Protein AF-A0A2J7QII2-F1 (afdb_monomer)

Radius of gyration: 23.11 Å; Cα contacts (8 Å, |Δi|>4): 710; chains: 1; bounding box: 64×44×60 Å

InterPro domains:
  IPR001841 Zinc finger, RING-type [PS50089] (365-416)
  IPR001841 Zinc finger, RING-type [SM00184] (365-415)
  IPR013083 Zinc finger, RING/FYVE/PHD-type [G3DSA:3.30.40.10] (350-422)

Structure (mmCIF, N/CA/C/O backbone):
data_AF-A0A2J7QII2-F1
#
_entry.id   AF-A0A2J7QII2-F1
#
loop_
_atom_site.group_PDB
_atom_site.id
_atom_site.type_symbol
_atom_site.label_atom_id
_atom_site.label_alt_id
_atom_site.label_comp_id
_atom_site.label_asym_id
_atom_site.label_entity_id
_atom_site.label_seq_id
_atom_site.pdbx_PDB_ins_code
_atom_site.Cartn_x
_atom_site.Cartn_y
_atom_site.Cartn_z
_atom_site.occupancy
_atom_site.B_iso_or_equiv
_atom_site.auth_seq_id
_atom_site.auth_comp_id
_atom_site.auth_asym_id
_atom_site.auth_atom_id
_atom_site.pdbx_PDB_model_num
ATOM 1 N N . MET A 1 1 ? 13.540 -12.973 -26.003 1.00 61.06 1 MET A N 1
ATOM 2 C CA . MET A 1 1 ? 14.043 -11.587 -25.890 1.00 61.06 1 MET A CA 1
ATOM 3 C C . MET A 1 1 ? 14.462 -11.212 -24.470 1.00 61.06 1 MET A C 1
ATOM 5 O O . MET A 1 1 ? 15.649 -11.273 -24.218 1.00 61.06 1 MET A O 1
ATOM 9 N N . LEU A 1 2 ? 13.576 -10.860 -23.520 1.00 74.69 2 LEU A N 1
ATOM 10 C CA . LEU A 1 2 ? 14.007 -10.445 -22.158 1.00 74.69 2 LEU A CA 1
ATOM 11 C C . LEU A 1 2 ? 14.915 -11.460 -21.424 1.00 74.69 2 LEU A C 1
ATOM 13 O O . LEU A 1 2 ? 15.924 -11.034 -20.871 1.00 74.69 2 LEU A O 1
ATOM 17 N N . PRO A 1 3 ? 14.635 -12.780 -21.460 1.00 78.25 3 PRO A N 1
ATOM 18 C CA . PRO A 1 3 ? 15.531 -13.783 -20.870 1.00 78.25 3 PRO A CA 1
ATOM 19 C C . PRO A 1 3 ? 16.914 -13.873 -21.539 1.00 78.25 3 PRO A C 1
ATOM 21 O O . PRO A 1 3 ? 17.846 -14.398 -20.947 1.00 78.25 3 PRO A O 1
ATOM 24 N N . GLU A 1 4 ? 17.051 -13.373 -22.768 1.00 85.00 4 GLU A N 1
ATOM 25 C CA . GLU A 1 4 ? 18.267 -13.472 -23.590 1.00 85.00 4 GLU A CA 1
ATOM 26 C C . GLU A 1 4 ? 19.097 -12.177 -23.561 1.00 85.00 4 GLU A C 1
ATOM 28 O O . GLU A 1 4 ? 20.196 -12.132 -24.106 1.00 85.00 4 GLU A O 1
ATOM 33 N N . ILE A 1 5 ? 18.578 -11.112 -22.939 1.00 91.12 5 ILE A N 1
ATOM 34 C CA . ILE A 1 5 ? 19.211 -9.794 -22.864 1.00 91.12 5 ILE A CA 1
ATOM 35 C C . ILE A 1 5 ? 19.581 -9.516 -21.405 1.00 91.12 5 ILE A C 1
ATOM 37 O O . ILE A 1 5 ? 18.759 -9.676 -20.501 1.00 91.12 5 ILE A O 1
ATOM 41 N N . SER A 1 6 ? 20.817 -9.074 -21.160 1.00 91.69 6 SER A N 1
ATOM 42 C CA . SER A 1 6 ? 21.243 -8.683 -19.814 1.00 91.69 6 SER A CA 1
ATOM 43 C C . SER A 1 6 ? 20.601 -7.353 -19.387 1.00 91.69 6 SER A C 1
ATOM 45 O O . SER A 1 6 ? 20.325 -6.502 -20.242 1.00 91.69 6 SER A O 1
ATOM 47 N N . PRO A 1 7 ? 20.420 -7.105 -18.076 1.00 92.44 7 PRO A N 1
ATOM 48 C CA . PRO A 1 7 ? 19.895 -5.827 -17.596 1.00 92.44 7 PRO A CA 1
ATOM 49 C C . PRO A 1 7 ? 20.688 -4.612 -18.091 1.00 92.44 7 PRO A C 1
ATOM 51 O O . PRO A 1 7 ? 20.098 -3.588 -18.413 1.00 92.44 7 PRO A O 1
ATOM 54 N N . ALA A 1 8 ? 22.015 -4.730 -18.217 1.00 91.69 8 ALA A N 1
ATOM 55 C CA . ALA A 1 8 ? 22.867 -3.654 -18.724 1.00 91.69 8 ALA A CA 1
ATOM 56 C C . ALA A 1 8 ? 22.575 -3.321 -20.196 1.00 91.69 8 ALA A C 1
ATOM 58 O O . ALA A 1 8 ? 22.440 -2.154 -20.553 1.00 91.69 8 ALA A O 1
ATOM 59 N N . VAL A 1 9 ? 22.415 -4.339 -21.051 1.00 93.38 9 VAL A N 1
ATOM 60 C CA . VAL A 1 9 ? 22.075 -4.130 -22.468 1.00 93.38 9 VAL A CA 1
ATOM 61 C C . VAL A 1 9 ? 20.683 -3.519 -22.600 1.00 93.38 9 VAL A C 1
ATOM 63 O O . VAL A 1 9 ? 20.498 -2.579 -23.368 1.00 93.38 9 VAL A O 1
ATOM 66 N N . PHE A 1 10 ? 19.713 -4.005 -21.822 1.00 92.44 10 PHE A N 1
ATOM 67 C CA . PHE A 1 10 ? 18.373 -3.424 -21.806 1.00 92.44 10 PHE A CA 1
ATOM 68 C C . PHE A 1 10 ? 18.382 -1.970 -21.308 1.00 92.44 10 PHE A C 1
ATOM 70 O O . PHE A 1 10 ? 17.746 -1.116 -21.920 1.00 92.44 10 PHE A O 1
ATOM 77 N N . GLY A 1 11 ? 19.151 -1.671 -20.256 1.00 91.44 11 GLY A N 1
ATOM 78 C CA . GLY A 1 11 ? 19.354 -0.313 -19.747 1.00 91.44 11 GLY A CA 1
ATOM 79 C C . GLY A 1 11 ? 19.905 0.633 -20.814 1.00 91.44 11 GLY A C 1
ATOM 80 O O . GLY A 1 11 ? 19.341 1.704 -21.017 1.00 91.44 11 GLY A O 1
ATOM 81 N N . ASN A 1 12 ? 20.915 0.203 -21.576 1.00 90.75 12 ASN A N 1
ATOM 82 C CA . ASN A 1 12 ? 21.471 0.989 -22.683 1.00 90.75 12 ASN A CA 1
ATOM 83 C C . ASN A 1 12 ? 20.426 1.285 -23.773 1.00 90.75 12 ASN A C 1
ATOM 85 O O . ASN A 1 12 ? 20.338 2.414 -24.250 1.00 90.75 12 ASN A O 1
ATOM 8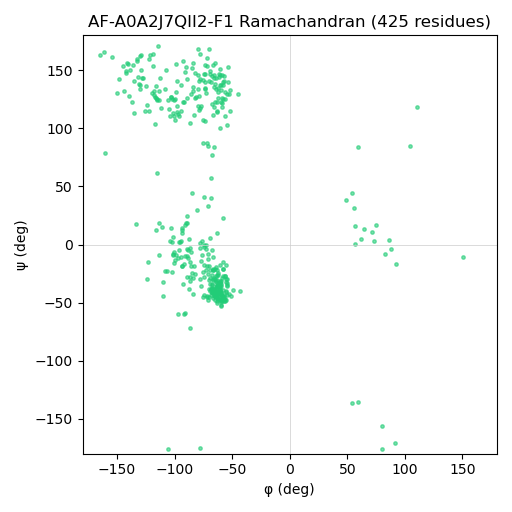9 N N . VAL A 1 13 ? 19.604 0.294 -24.142 1.00 89.44 13 VAL A N 1
ATOM 90 C CA . VAL A 1 13 ? 18.513 0.469 -25.122 1.00 89.44 13 VAL A CA 1
ATOM 91 C C . VAL A 1 13 ? 17.461 1.462 -24.621 1.00 89.44 13 VAL A C 1
ATOM 93 O O . VAL A 1 13 ? 16.915 2.226 -25.412 1.00 89.44 13 VAL A O 1
ATOM 96 N N . MET A 1 14 ? 17.196 1.468 -23.314 1.00 87.81 14 MET A N 1
ATOM 97 C CA . MET A 1 14 ? 16.231 2.365 -22.672 1.00 87.81 14 MET A CA 1
ATOM 98 C C . MET A 1 14 ? 16.833 3.713 -22.246 1.00 87.81 14 MET A C 1
ATOM 100 O O . MET A 1 14 ? 16.134 4.507 -21.621 1.00 87.81 14 MET A O 1
ATOM 104 N N . SER A 1 15 ? 18.105 3.976 -22.574 1.00 87.69 15 SER A N 1
ATOM 105 C CA . SER A 1 15 ? 18.839 5.183 -22.162 1.00 87.69 15 SER A CA 1
ATOM 106 C C . SER A 1 15 ? 18.823 5.404 -20.642 1.00 87.69 15 SER A C 1
ATOM 108 O O . SER A 1 15 ? 18.577 6.505 -20.158 1.00 87.69 15 SER A O 1
ATOM 110 N N . VAL A 1 16 ? 19.047 4.327 -19.885 1.00 88.81 16 VAL A N 1
ATOM 111 C CA . VAL A 1 16 ? 19.147 4.347 -18.422 1.00 88.81 16 VAL A CA 1
ATOM 112 C C . VAL A 1 16 ? 20.615 4.416 -18.024 1.00 88.81 16 VAL A C 1
ATOM 114 O O . VAL A 1 16 ? 21.346 3.439 -18.168 1.00 88.81 16 VAL A O 1
ATOM 117 N N . ASP A 1 17 ? 21.024 5.555 -17.470 1.00 80.62 17 ASP A N 1
ATOM 118 C CA . ASP A 1 17 ? 22.434 5.846 -17.167 1.00 80.62 17 ASP A CA 1
ATOM 119 C C . ASP A 1 17 ? 23.023 4.971 -16.054 1.00 80.62 17 ASP A C 1
ATOM 121 O O . ASP A 1 17 ? 24.233 4.763 -15.975 1.00 80.62 17 ASP A O 1
ATOM 125 N N . ARG A 1 18 ? 22.173 4.471 -15.150 1.00 86.56 18 ARG A N 1
ATOM 126 C CA . ARG A 1 18 ? 22.609 3.685 -13.994 1.00 86.56 18 ARG A CA 1
ATOM 127 C C . ARG A 1 18 ? 21.549 2.678 -13.572 1.00 86.56 18 ARG A C 1
ATOM 129 O O . ARG A 1 18 ? 20.399 3.043 -13.331 1.00 86.56 18 ARG A O 1
ATOM 136 N N . LEU A 1 19 ? 21.988 1.431 -13.409 1.00 89.19 19 LEU A N 1
ATOM 137 C CA . LEU A 1 19 ? 21.198 0.356 -12.817 1.00 89.19 19 LEU A CA 1
ATOM 138 C C . LEU A 1 19 ? 20.987 0.590 -11.310 1.00 89.19 19 LEU A C 1
ATOM 140 O O . LEU A 1 19 ? 21.858 1.176 -10.652 1.00 89.19 19 LEU A O 1
ATOM 144 N N . PRO A 1 20 ? 19.855 0.127 -10.756 1.00 87.75 20 PRO A N 1
ATOM 145 C CA . PRO A 1 20 ? 19.596 0.216 -9.327 1.00 87.75 20 PRO A CA 1
ATOM 146 C C . PRO A 1 20 ? 20.656 -0.562 -8.529 1.00 87.75 20 PRO A C 1
ATOM 148 O O . PRO A 1 20 ? 21.223 -1.538 -9.036 1.00 87.75 20 PRO A O 1
ATOM 151 N N . PRO A 1 21 ? 20.943 -0.146 -7.286 1.00 79.62 21 PRO A N 1
ATOM 152 C CA . PRO A 1 21 ? 21.901 -0.843 -6.440 1.00 79.62 21 PRO A CA 1
ATOM 153 C C . PRO A 1 21 ? 21.409 -2.260 -6.110 1.00 79.62 21 PRO A C 1
ATOM 155 O O . PRO A 1 21 ? 20.216 -2.488 -5.913 1.00 79.62 21 PRO A O 1
ATOM 158 N N . ALA A 1 22 ? 22.343 -3.212 -6.043 1.00 73.00 22 ALA A N 1
ATOM 159 C CA . ALA A 1 22 ? 22.040 -4.589 -5.649 1.00 73.00 22 ALA A CA 1
ATOM 160 C C . ALA A 1 22 ? 21.673 -4.689 -4.157 1.00 73.00 22 ALA A C 1
ATOM 162 O O . ALA A 1 22 ? 20.818 -5.491 -3.782 1.00 73.00 22 ALA A O 1
ATOM 163 N N . ASP A 1 23 ? 22.290 -3.846 -3.324 1.00 76.12 23 ASP A N 1
ATOM 164 C CA . ASP A 1 23 ? 21.921 -3.657 -1.926 1.00 76.12 23 ASP A CA 1
ATOM 165 C C . ASP A 1 23 ? 21.006 -2.437 -1.791 1.00 76.12 23 ASP A C 1
ATOM 167 O O . ASP A 1 23 ? 21.402 -1.296 -2.026 1.00 76.12 23 ASP A O 1
ATOM 171 N N . PHE A 1 24 ? 19.755 -2.710 -1.445 1.00 76.19 24 PHE A N 1
ATOM 172 C CA . PHE A 1 24 ? 18.698 -1.724 -1.242 1.00 76.19 24 PHE A CA 1
ATOM 173 C C . PHE A 1 24 ? 18.245 -1.671 0.222 1.00 76.19 24 PHE A C 1
ATOM 175 O O . PHE A 1 24 ? 17.148 -1.194 0.518 1.00 76.19 24 PHE A O 1
ATOM 182 N N . SER A 1 25 ? 19.069 -2.182 1.144 1.00 72.25 25 SER A N 1
ATOM 183 C CA . SER A 1 25 ? 18.828 -1.995 2.569 1.00 72.25 25 SER A CA 1
ATOM 184 C C . SER A 1 25 ? 18.834 -0.507 2.919 1.00 72.25 25 SER A C 1
ATOM 186 O O . SER A 1 25 ? 19.578 0.297 2.346 1.00 72.25 25 SER A O 1
ATOM 188 N N . ILE A 1 26 ? 18.003 -0.129 3.890 1.00 63.84 26 ILE A N 1
ATOM 189 C CA . ILE A 1 26 ? 17.903 1.269 4.323 1.00 63.84 26 ILE A CA 1
ATOM 190 C C . ILE A 1 26 ? 19.245 1.809 4.844 1.00 63.84 26 ILE A C 1
ATOM 192 O O . ILE A 1 26 ? 19.561 2.978 4.644 1.00 63.84 26 ILE A O 1
ATOM 196 N N . VAL A 1 27 ? 20.066 0.936 5.441 1.00 57.62 27 VAL A N 1
ATOM 197 C CA . VAL A 1 27 ? 21.418 1.245 5.929 1.00 57.62 27 VAL A CA 1
ATOM 198 C C . VAL A 1 27 ? 22.350 1.598 4.769 1.00 57.62 27 VAL A C 1
ATOM 200 O O . VAL A 1 27 ? 23.056 2.599 4.833 1.00 57.62 27 VAL A O 1
ATOM 203 N N . SER A 1 28 ? 22.311 0.831 3.679 1.00 58.12 28 SER A N 1
ATOM 204 C CA . SER A 1 28 ? 23.102 1.099 2.472 1.00 58.12 28 SER A CA 1
ATOM 205 C C . SER A 1 28 ? 22.700 2.415 1.804 1.00 58.12 28 SER A C 1
ATOM 207 O O . SER A 1 28 ? 23.551 3.231 1.444 1.00 58.12 28 SER A O 1
ATOM 209 N N . ALA A 1 29 ? 21.390 2.675 1.720 1.00 61.16 29 ALA A N 1
ATOM 210 C CA . ALA A 1 29 ? 20.861 3.931 1.196 1.00 61.16 29 ALA A CA 1
ATOM 211 C C . ALA A 1 29 ? 21.272 5.145 2.056 1.00 61.16 29 ALA A C 1
ATOM 213 O O . ALA A 1 29 ? 21.651 6.178 1.503 1.00 61.16 29 ALA A O 1
ATOM 214 N N . ALA A 1 30 ? 21.243 5.011 3.387 1.00 56.84 30 ALA A N 1
ATOM 215 C CA . ALA A 1 30 ? 21.640 6.063 4.324 1.00 56.84 30 ALA A CA 1
ATOM 216 C C . ALA A 1 30 ? 23.158 6.318 4.313 1.00 56.84 30 ALA A C 1
ATOM 218 O O . ALA A 1 30 ? 23.591 7.464 4.217 1.00 56.84 30 ALA A O 1
ATOM 219 N N . ASN A 1 31 ? 23.977 5.261 4.329 1.00 51.97 31 ASN A N 1
ATOM 220 C CA . ASN A 1 31 ? 25.439 5.366 4.284 1.00 51.97 31 ASN A CA 1
ATOM 221 C C . ASN A 1 31 ? 25.926 6.029 2.992 1.00 51.97 31 ASN A C 1
ATOM 223 O O . ASN A 1 31 ? 26.844 6.848 3.017 1.00 51.97 31 ASN A O 1
ATOM 227 N N . LYS A 1 32 ? 25.280 5.733 1.861 1.00 57.59 32 LYS A N 1
ATOM 228 C CA . LYS A 1 32 ? 25.598 6.373 0.583 1.00 57.59 32 LYS A CA 1
ATOM 229 C C . LYS A 1 32 ? 25.337 7.884 0.598 1.00 57.59 32 LYS A C 1
ATOM 231 O O . LYS A 1 32 ? 26.131 8.627 0.033 1.00 57.59 32 LYS A O 1
ATOM 236 N N . ALA A 1 33 ? 24.288 8.335 1.288 1.00 56.16 33 ALA A N 1
ATOM 237 C CA . ALA A 1 33 ? 23.998 9.760 1.457 1.00 56.16 33 ALA A CA 1
ATOM 238 C C . ALA A 1 33 ? 25.017 10.494 2.355 1.00 56.16 33 ALA A C 1
ATOM 240 O O . ALA A 1 33 ? 25.138 11.714 2.264 1.00 56.16 33 ALA A O 1
ATOM 241 N N . LEU A 1 34 ? 25.748 9.770 3.215 1.00 50.38 34 LEU A N 1
ATOM 242 C CA . LEU A 1 34 ? 26.795 10.328 4.081 1.00 50.38 34 LEU A CA 1
ATOM 243 C C . LEU A 1 34 ? 28.171 10.398 3.399 1.00 50.38 34 LEU A C 1
ATOM 245 O O . LEU A 1 34 ? 28.966 11.277 3.726 1.00 50.38 34 LEU A O 1
ATOM 249 N N . LEU A 1 35 ? 28.467 9.462 2.492 1.00 51.16 35 LEU A N 1
ATOM 250 C CA . LEU A 1 35 ? 29.791 9.302 1.873 1.00 51.16 35 LEU A CA 1
ATOM 251 C C . LEU A 1 35 ? 29.974 10.119 0.589 1.00 51.16 35 LEU A C 1
ATOM 253 O O . LEU A 1 35 ? 31.093 10.512 0.266 1.00 51.16 35 LEU A O 1
ATOM 257 N N . GLU A 1 36 ? 28.891 10.394 -0.135 1.00 54.41 36 GLU A N 1
ATOM 258 C CA . GLU A 1 36 ? 28.905 11.196 -1.355 1.00 54.41 36 GLU A CA 1
ATOM 259 C C . GLU A 1 36 ? 27.800 12.257 -1.258 1.00 54.41 36 GLU A C 1
ATOM 261 O O . GLU A 1 36 ? 26.695 11.925 -0.823 1.00 54.41 36 GLU A O 1
ATOM 266 N N . PRO A 1 37 ? 28.032 13.522 -1.665 1.00 49.50 37 PRO A N 1
ATOM 267 C CA . PRO A 1 37 ? 26.930 14.450 -1.874 1.00 49.50 37 PRO A CA 1
ATOM 268 C C . PRO A 1 37 ? 26.033 13.852 -2.962 1.00 49.50 37 PRO A C 1
ATOM 270 O O . PRO A 1 37 ? 26.380 13.888 -4.144 1.00 49.50 37 PRO A O 1
ATOM 273 N N . GLU A 1 38 ? 24.918 13.232 -2.557 1.00 54.50 38 GLU A N 1
ATOM 274 C CA . GLU A 1 38 ? 23.954 12.671 -3.500 1.00 54.50 38 GLU A CA 1
ATOM 275 C C . GLU A 1 38 ? 23.581 13.785 -4.492 1.00 54.50 38 GLU A C 1
ATOM 277 O O . GLU A 1 38 ? 23.250 14.899 -4.064 1.00 54.50 38 GLU A O 1
ATOM 282 N N . PRO A 1 39 ? 23.648 13.531 -5.812 1.00 60.19 39 PRO A N 1
ATOM 283 C CA . PRO A 1 39 ? 23.117 14.480 -6.776 1.00 60.19 39 PRO A CA 1
ATOM 284 C C . PRO A 1 39 ? 21.668 14.788 -6.395 1.00 60.19 39 PRO A C 1
ATOM 286 O O . PRO A 1 39 ? 20.940 13.887 -5.965 1.00 60.19 39 PRO A O 1
ATOM 289 N N . GLN A 1 40 ? 21.267 16.058 -6.523 1.00 71.25 40 GLN A N 1
ATOM 290 C CA . GLN A 1 40 ? 19.906 16.500 -6.223 1.00 71.25 40 GLN A CA 1
ATOM 291 C C . GLN A 1 40 ? 18.904 15.508 -6.823 1.00 71.25 40 GLN A C 1
ATOM 293 O O . GLN A 1 40 ? 19.035 15.125 -7.988 1.00 71.25 40 GLN A O 1
ATOM 298 N N . PHE A 1 41 ? 17.954 15.046 -6.006 1.00 83.25 41 PHE A N 1
ATOM 299 C CA . PHE A 1 41 ? 16.993 14.031 -6.419 1.00 83.25 41 PHE A CA 1
ATOM 300 C C . PHE A 1 41 ? 16.246 14.494 -7.674 1.00 83.25 41 PHE A C 1
ATOM 302 O O . PHE A 1 41 ? 15.445 15.426 -7.631 1.00 83.25 41 PHE A O 1
ATOM 309 N N . ASP A 1 42 ? 16.518 13.833 -8.798 1.00 84.69 42 ASP A N 1
ATOM 310 C CA . ASP A 1 42 ? 15.853 14.121 -10.061 1.00 84.69 42 ASP A CA 1
ATOM 311 C C . ASP A 1 42 ? 14.551 13.322 -10.159 1.00 84.69 42 ASP A C 1
ATOM 313 O O . ASP A 1 42 ? 14.533 12.120 -10.447 1.00 84.69 42 ASP A O 1
ATOM 317 N N . ILE A 1 43 ? 13.440 14.031 -9.963 1.00 84.25 43 ILE A N 1
ATOM 318 C CA . ILE A 1 43 ? 12.084 13.492 -10.056 1.00 84.25 43 ILE A CA 1
ATOM 319 C C . ILE A 1 43 ? 11.744 12.933 -11.451 1.00 84.25 43 ILE A C 1
ATOM 321 O O . ILE A 1 43 ? 10.809 12.138 -11.577 1.00 84.25 43 ILE A O 1
ATOM 325 N N . HIS A 1 44 ? 12.500 13.298 -12.494 1.00 83.50 44 HIS A N 1
ATOM 326 C CA . HIS A 1 44 ? 12.285 12.888 -13.882 1.00 83.50 44 HIS A CA 1
ATOM 327 C C . HIS A 1 44 ? 13.222 11.766 -14.363 1.00 83.50 44 HIS A C 1
ATOM 329 O O . HIS A 1 44 ? 12.951 11.168 -15.411 1.00 83.50 44 HIS A O 1
ATOM 335 N N . ARG A 1 45 ? 14.241 11.382 -13.581 1.00 86.62 45 ARG A N 1
ATOM 336 C CA . ARG A 1 45 ? 15.220 10.338 -13.937 1.00 86.62 45 ARG A CA 1
ATOM 337 C C . ARG A 1 45 ? 14.581 8.983 -14.239 1.00 86.62 45 ARG A C 1
ATOM 339 O O . ARG A 1 45 ? 13.862 8.450 -13.407 1.00 86.62 45 ARG A O 1
ATOM 346 N N . VAL A 1 46 ? 14.849 8.396 -15.399 1.00 90.44 46 VAL A N 1
ATOM 347 C CA . VAL A 1 46 ? 14.231 7.122 -15.802 1.00 90.44 46 VAL A CA 1
ATOM 348 C C . VAL A 1 46 ? 14.901 5.929 -15.117 1.00 90.44 46 VAL A C 1
ATOM 350 O O . VAL A 1 46 ? 16.118 5.763 -15.202 1.00 90.44 46 VAL A O 1
ATOM 353 N N . GLY A 1 47 ? 14.101 5.072 -14.485 1.00 92.25 47 GLY A N 1
ATOM 354 C CA . GLY A 1 47 ? 14.513 3.760 -13.992 1.00 92.25 47 GLY A CA 1
ATOM 355 C C . GLY A 1 47 ? 14.321 2.646 -15.026 1.00 92.25 47 GLY A C 1
ATOM 356 O O . GLY A 1 47 ? 13.430 2.693 -15.876 1.00 92.25 47 GLY A O 1
ATOM 357 N N . ILE A 1 48 ? 15.131 1.586 -14.924 1.00 94.06 48 ILE A N 1
ATOM 358 C CA . ILE A 1 48 ? 15.117 0.452 -15.868 1.00 94.06 48 ILE A CA 1
ATOM 359 C C . ILE A 1 48 ? 13.766 -0.272 -15.957 1.00 94.06 48 ILE A C 1
ATOM 361 O O . ILE A 1 48 ? 13.429 -0.803 -17.014 1.00 94.06 48 ILE A O 1
ATOM 365 N N . LEU A 1 49 ? 12.971 -0.273 -14.883 1.00 94.81 49 LEU A N 1
ATOM 366 C CA . LEU A 1 49 ? 11.653 -0.917 -14.861 1.00 94.81 49 LEU A CA 1
ATOM 367 C C . LEU A 1 49 ? 10.475 0.060 -14.947 1.00 94.81 49 LEU A C 1
ATOM 369 O O . LEU A 1 49 ? 9.328 -0.387 -14.945 1.00 94.81 49 LEU A O 1
ATOM 373 N N . ASP A 1 50 ? 10.719 1.365 -15.086 1.00 94.50 50 ASP A N 1
ATOM 374 C CA . ASP A 1 50 ? 9.665 2.386 -15.055 1.00 94.50 50 ASP A CA 1
ATOM 375 C C . ASP A 1 50 ? 8.630 2.192 -16.163 1.00 94.50 50 ASP A C 1
ATOM 377 O O . ASP A 1 50 ? 7.448 2.463 -15.967 1.00 94.50 50 ASP A O 1
ATOM 381 N N . VAL A 1 51 ? 9.042 1.689 -17.330 1.00 93.88 51 VAL A N 1
ATOM 382 C CA . VAL A 1 51 ? 8.116 1.390 -18.430 1.00 93.88 51 VAL A CA 1
ATOM 383 C C . VAL A 1 51 ? 7.140 0.265 -18.058 1.00 93.88 51 VAL A C 1
ATOM 385 O O . VAL A 1 51 ? 5.941 0.379 -18.323 1.00 93.88 51 VAL A O 1
ATOM 388 N N . PHE A 1 52 ? 7.604 -0.775 -17.361 1.00 95.88 52 PHE A N 1
ATOM 389 C CA . PHE A 1 52 ? 6.753 -1.861 -16.867 1.00 95.88 52 PHE A CA 1
ATOM 390 C C . PHE A 1 52 ? 5.875 -1.387 -15.707 1.00 95.88 52 PHE A C 1
ATOM 392 O O . PHE A 1 52 ? 4.663 -1.594 -15.720 1.00 95.88 52 PHE A O 1
ATOM 399 N N . LEU A 1 53 ? 6.448 -0.658 -14.750 1.00 97.00 53 LEU A N 1
ATOM 400 C CA . LEU A 1 53 ? 5.706 -0.083 -13.628 1.00 97.00 53 LEU A CA 1
ATOM 401 C C . LEU A 1 53 ? 4.647 0.920 -14.092 1.00 97.00 53 LEU A C 1
ATOM 403 O O . LEU A 1 53 ? 3.551 0.943 -13.543 1.00 97.00 53 LEU A O 1
ATOM 407 N N . SER A 1 54 ? 4.901 1.680 -15.161 1.00 95.75 54 SER A N 1
ATOM 408 C CA . SER A 1 54 ? 3.901 2.579 -15.748 1.00 95.75 54 SER A CA 1
ATOM 409 C C . SER A 1 54 ? 2.675 1.831 -16.273 1.00 95.75 54 SER A C 1
ATOM 411 O O . SER A 1 54 ? 1.557 2.339 -16.190 1.00 95.75 54 SER A O 1
ATOM 413 N N . CYS A 1 55 ? 2.861 0.603 -16.771 1.00 96.69 55 CYS A N 1
ATOM 414 C CA . CYS A 1 55 ? 1.761 -0.254 -17.193 1.00 96.69 55 CYS A CA 1
ATOM 415 C C . CYS A 1 55 ? 0.892 -0.645 -15.996 1.00 96.69 55 CYS A C 1
ATOM 417 O O . CYS A 1 55 ? -0.327 -0.666 -16.101 1.00 96.69 55 CYS A O 1
ATOM 419 N N . VAL A 1 56 ? 1.494 -0.902 -14.837 1.00 97.81 56 VAL A N 1
ATOM 420 C CA . VAL A 1 56 ? 0.738 -1.174 -13.611 1.00 97.81 56 VAL A CA 1
ATOM 421 C C . VAL A 1 56 ? 0.062 0.101 -13.104 1.00 97.81 56 VAL A C 1
ATOM 423 O O . VAL A 1 56 ? -1.146 0.100 -12.882 1.00 97.81 56 VAL A O 1
ATOM 426 N N . ALA A 1 57 ? 0.797 1.214 -13.027 1.00 97.12 57 ALA A N 1
ATOM 427 C CA . ALA A 1 57 ? 0.307 2.503 -12.542 1.00 97.12 57 ALA A CA 1
ATOM 428 C C . ALA A 1 57 ? -0.934 3.001 -13.302 1.00 97.12 57 ALA A C 1
ATOM 430 O O . ALA A 1 57 ? -1.889 3.472 -12.688 1.00 97.12 57 ALA A O 1
ATOM 431 N N . LYS A 1 58 ? -0.966 2.844 -14.633 1.00 96.25 58 LYS A N 1
ATOM 432 C CA . LYS A 1 58 ? -2.121 3.213 -15.475 1.00 96.25 58 LYS A CA 1
ATOM 433 C C . LYS A 1 58 ? -3.392 2.428 -15.172 1.00 96.25 58 LYS A C 1
ATOM 435 O O . LYS A 1 58 ? -4.478 2.909 -15.483 1.00 96.25 58 LYS A O 1
ATOM 440 N N . ALA A 1 59 ? -3.267 1.215 -14.640 1.00 96.75 59 ALA A N 1
ATOM 441 C CA . ALA A 1 59 ? -4.410 0.376 -14.300 1.00 96.75 59 ALA A CA 1
ATOM 442 C C . ALA A 1 59 ? -4.910 0.606 -12.866 1.00 96.75 59 ALA A C 1
ATOM 444 O O . ALA A 1 59 ? -5.974 0.093 -12.513 1.00 96.75 59 ALA A O 1
ATOM 445 N N . LEU A 1 60 ? -4.165 1.359 -12.049 1.00 97.00 60 LEU A N 1
ATOM 446 C CA . LEU A 1 60 ? -4.533 1.625 -10.666 1.00 97.00 60 LEU A CA 1
ATOM 447 C C . LEU A 1 60 ? -5.689 2.620 -10.571 1.00 97.00 60 LEU A C 1
ATOM 449 O O . LEU A 1 60 ? -5.689 3.686 -11.189 1.00 97.00 60 LEU A O 1
ATOM 453 N N . THR A 1 61 ? -6.651 2.285 -9.716 1.00 96.12 61 THR A N 1
ATOM 454 C CA . THR A 1 61 ? -7.645 3.235 -9.204 1.00 96.12 61 THR A CA 1
ATOM 455 C C . THR A 1 61 ? -7.228 3.653 -7.801 1.00 96.12 61 THR A C 1
ATOM 457 O O . THR A 1 61 ? -7.222 2.822 -6.892 1.00 96.12 61 THR A O 1
ATOM 460 N N . VAL A 1 62 ? -6.864 4.924 -7.624 1.00 96.06 62 VAL A N 1
ATOM 461 C CA . VAL A 1 62 ? -6.299 5.441 -6.373 1.00 96.06 62 VAL A CA 1
ATOM 462 C C . VAL A 1 62 ? -7.356 6.214 -5.599 1.00 96.06 62 VAL A C 1
ATOM 464 O O . VAL A 1 62 ? -7.944 7.163 -6.110 1.00 96.06 62 VAL A O 1
ATOM 467 N N . GLN A 1 63 ? -7.583 5.831 -4.349 1.00 93.69 63 GLN A N 1
ATOM 468 C CA . GLN A 1 63 ? -8.374 6.603 -3.401 1.00 93.69 63 GLN A CA 1
ATOM 469 C C . GLN A 1 63 ? -7.463 7.525 -2.593 1.00 93.69 63 GLN A C 1
ATOM 471 O O . GLN A 1 63 ? -6.536 7.074 -1.928 1.00 93.69 63 GLN A O 1
ATOM 476 N N . VAL A 1 64 ? -7.725 8.823 -2.637 1.00 92.12 64 VAL A N 1
ATOM 477 C CA . VAL A 1 64 ? -6.937 9.840 -1.948 1.00 92.12 64 VAL A CA 1
ATOM 478 C C . VAL A 1 64 ? -7.711 10.333 -0.746 1.00 92.12 64 VAL A C 1
ATOM 480 O O . VAL A 1 64 ? -8.843 10.797 -0.884 1.00 92.12 64 VAL A O 1
ATOM 483 N N . LYS A 1 65 ? -7.086 10.250 0.425 1.00 87.56 65 LYS A N 1
ATOM 484 C CA . LYS A 1 65 ? -7.640 10.689 1.701 1.00 87.56 65 LYS A CA 1
ATOM 485 C C . LYS A 1 65 ? -6.754 11.776 2.298 1.00 87.56 65 LYS A C 1
ATOM 487 O O . LYS A 1 65 ? -5.544 11.602 2.414 1.00 87.56 65 LYS A O 1
ATOM 492 N N . VAL A 1 66 ? -7.359 12.883 2.716 1.00 82.75 66 VAL A N 1
ATOM 493 C CA . VAL A 1 66 ? -6.660 13.986 3.394 1.00 82.75 66 VAL A CA 1
ATOM 494 C C . VAL A 1 66 ? -7.225 14.134 4.804 1.00 82.75 66 VAL A C 1
ATOM 496 O O . VAL A 1 66 ? -8.439 14.226 4.983 1.00 82.75 66 VAL A O 1
ATOM 499 N N . LYS A 1 67 ? -6.360 14.126 5.823 1.00 66.50 67 LYS A N 1
ATOM 500 C CA . LYS A 1 67 ? -6.764 14.247 7.234 1.00 66.50 67 LYS A CA 1
ATOM 501 C C . LYS A 1 67 ? -6.533 15.686 7.724 1.00 66.50 67 LYS A C 1
ATOM 503 O O . LYS A 1 67 ? -5.382 16.066 7.885 1.00 66.50 67 LYS A O 1
ATOM 508 N N . GLY A 1 68 ? -7.597 16.462 7.982 1.00 58.62 68 GLY A N 1
ATOM 509 C CA . GLY A 1 68 ? -7.506 17.879 8.396 1.00 58.62 68 GLY A CA 1
ATOM 510 C C . GLY A 1 68 ? -8.774 18.448 9.066 1.00 58.62 68 GLY A C 1
ATOM 511 O O . GLY A 1 68 ? -9.835 17.823 9.033 1.00 58.62 68 GLY A O 1
ATOM 512 N N . LYS A 1 69 ? -8.645 19.623 9.712 1.00 42.88 69 LYS A N 1
ATOM 513 C CA . LYS A 1 69 ? -9.672 20.301 10.548 1.00 42.88 69 LYS A CA 1
ATOM 514 C C . LYS A 1 69 ? -10.925 20.774 9.795 1.00 42.88 69 LYS A C 1
ATOM 516 O O . LYS A 1 69 ? -11.965 20.910 10.433 1.00 42.88 69 LYS A O 1
ATOM 521 N N . ASP A 1 70 ? -10.840 20.951 8.480 1.00 41.34 70 ASP A N 1
ATOM 522 C CA . ASP A 1 70 ? -11.940 21.465 7.650 1.00 41.34 70 ASP A CA 1
ATOM 523 C C . ASP A 1 70 ? -12.805 20.361 7.021 1.00 41.34 70 ASP A C 1
ATOM 525 O O . ASP A 1 70 ? -13.628 20.622 6.149 1.00 41.34 70 ASP A O 1
ATOM 529 N N . ALA A 1 71 ? -12.690 19.115 7.494 1.00 45.56 71 ALA A N 1
ATOM 530 C CA . ALA A 1 71 ? -13.600 18.030 7.120 1.00 45.56 71 ALA A CA 1
ATOM 531 C C . ALA A 1 71 ? -14.983 18.156 7.804 1.00 45.56 71 ALA A C 1
ATOM 533 O O . ALA A 1 71 ? -15.559 17.170 8.271 1.00 45.56 71 ALA A O 1
ATOM 534 N N . SER A 1 72 ? -15.526 19.372 7.902 1.00 35.50 72 SER A N 1
ATOM 535 C CA . SER A 1 72 ? -16.907 19.607 8.313 1.00 35.50 72 SER A CA 1
ATOM 536 C C . SER A 1 72 ? -17.838 19.258 7.151 1.00 35.50 72 SER A C 1
ATOM 538 O O . SER A 1 72 ? -18.197 20.117 6.351 1.00 35.50 72 SER A O 1
ATOM 540 N N . GLY A 1 73 ? -18.216 17.982 7.071 1.00 39.12 73 GLY A N 1
ATOM 541 C CA . GLY A 1 73 ? -19.247 17.482 6.158 1.00 39.12 73 GLY A CA 1
ATOM 542 C C . GLY A 1 73 ? -18.690 16.733 4.949 1.00 39.12 73 GLY A C 1
ATOM 543 O O . GLY A 1 73 ? -18.573 17.289 3.864 1.00 39.12 73 GLY A O 1
ATOM 544 N N . GLY A 1 74 ? -18.415 15.440 5.133 1.00 46.62 74 GLY A N 1
ATOM 545 C CA . GLY A 1 74 ? -18.026 14.514 4.069 1.00 46.62 74 GLY A CA 1
ATOM 546 C C . GLY A 1 74 ? -16.566 14.089 4.183 1.00 46.62 74 GLY A C 1
ATOM 547 O O . GLY A 1 74 ? -15.657 14.912 4.115 1.00 46.62 74 GLY A O 1
ATOM 548 N N . LYS A 1 75 ? -16.328 12.784 4.367 1.00 56.66 75 LYS A N 1
ATOM 549 C CA . LYS A 1 75 ? -14.984 12.194 4.313 1.00 56.66 75 LYS A CA 1
ATOM 550 C C . LYS A 1 75 ? -14.342 12.633 2.991 1.00 56.66 75 LYS A C 1
ATOM 552 O O . LYS A 1 75 ? -14.862 12.276 1.939 1.00 56.66 75 LYS A O 1
ATOM 557 N N . GLY A 1 76 ? -13.266 13.424 3.046 1.00 63.19 76 GLY A N 1
ATOM 558 C CA . GLY A 1 76 ? -12.539 13.969 1.890 1.00 63.19 76 GLY A CA 1
ATOM 559 C C . GLY A 1 76 ? -11.800 12.893 1.091 1.00 63.19 76 GLY A C 1
ATOM 560 O O . GLY A 1 76 ? -10.577 12.929 0.977 1.00 63.19 76 GLY A O 1
ATOM 561 N N . LEU A 1 77 ? -12.547 11.898 0.613 1.00 79.06 77 LEU A N 1
ATOM 562 C CA . LEU A 1 77 ? -12.086 10.775 -0.178 1.00 79.06 77 LEU A CA 1
ATOM 563 C C . LEU A 1 77 ? -12.365 11.086 -1.646 1.00 79.06 77 LEU A C 1
ATOM 565 O O . LEU A 1 77 ? -13.518 11.168 -2.067 1.00 79.06 77 LEU A O 1
ATOM 569 N N . THR A 1 78 ? -11.309 11.247 -2.432 1.00 89.19 78 THR A N 1
ATOM 570 C CA . THR A 1 78 ? -11.413 11.462 -3.879 1.00 89.19 78 THR A CA 1
ATOM 571 C C . THR A 1 78 ? -10.837 10.261 -4.610 1.00 89.19 78 THR A C 1
ATOM 573 O O . THR A 1 78 ? -9.892 9.636 -4.141 1.00 89.19 78 THR A O 1
ATOM 576 N N . THR A 1 79 ? -11.438 9.872 -5.733 1.00 92.81 79 THR A N 1
ATOM 577 C CA . THR A 1 79 ? -10.908 8.781 -6.564 1.00 92.81 79 THR A CA 1
ATOM 578 C C . THR A 1 79 ? -10.227 9.376 -7.783 1.00 92.81 79 THR A C 1
ATOM 580 O O . THR A 1 79 ? -10.837 10.165 -8.500 1.00 92.81 79 THR A O 1
ATOM 583 N N . VAL A 1 80 ? -8.979 8.984 -8.018 1.00 94.50 80 VAL A N 1
ATOM 584 C CA . VAL A 1 80 ? -8.147 9.463 -9.122 1.00 94.50 80 VAL A CA 1
ATOM 585 C C . VAL A 1 80 ? -7.475 8.293 -9.842 1.00 94.50 80 VAL A C 1
ATOM 587 O O . VAL A 1 80 ? -7.336 7.189 -9.316 1.00 94.50 80 VAL A O 1
ATOM 590 N N . THR A 1 81 ? -7.061 8.542 -11.075 1.00 95.00 81 THR A N 1
ATOM 591 C CA . THR A 1 81 ? -6.271 7.633 -11.915 1.00 95.00 81 THR A CA 1
ATOM 592 C C . THR A 1 81 ? -5.066 8.386 -12.467 1.00 95.00 81 THR A C 1
ATOM 594 O O . THR A 1 81 ? -5.080 9.618 -12.510 1.00 95.00 81 THR A O 1
ATOM 597 N N . LEU A 1 82 ? -4.052 7.671 -12.960 1.00 93.12 82 LEU A N 1
ATOM 598 C CA . LEU A 1 82 ? -2.874 8.316 -13.548 1.00 93.12 82 LEU A CA 1
ATOM 599 C C . LEU A 1 82 ? -3.268 9.289 -14.670 1.00 93.12 82 LEU A C 1
ATOM 601 O O . LEU A 1 82 ? -2.748 10.396 -14.746 1.00 93.12 82 LEU A O 1
ATOM 605 N N . ALA A 1 83 ? -4.250 8.907 -15.493 1.00 90.31 83 ALA A N 1
ATOM 606 C CA . ALA A 1 83 ? -4.739 9.718 -16.605 1.00 90.31 83 ALA A CA 1
ATOM 607 C C . ALA A 1 83 ? -5.418 11.027 -16.165 1.00 90.31 83 ALA A C 1
ATOM 609 O O . ALA A 1 83 ? -5.386 12.006 -16.906 1.00 90.31 83 ALA A O 1
ATOM 610 N N . THR A 1 84 ? -6.037 11.053 -14.981 1.00 90.44 84 THR A N 1
ATOM 611 C CA . THR A 1 84 ? -6.636 12.276 -14.416 1.00 90.44 84 THR A CA 1
ATOM 612 C C . THR A 1 84 ? -5.630 13.126 -13.647 1.00 90.44 84 THR A C 1
ATOM 614 O O . THR A 1 84 ? -5.907 14.292 -13.396 1.00 90.44 84 THR A O 1
ATOM 617 N N . SER A 1 85 ? -4.497 12.545 -13.245 1.00 89.38 85 SER A N 1
ATOM 618 C CA . SER A 1 85 ? -3.496 13.211 -12.408 1.00 89.38 85 SER A CA 1
ATOM 619 C C . SER A 1 85 ? -2.273 13.707 -13.176 1.00 89.38 85 SER A C 1
ATOM 621 O O . SER A 1 85 ? -1.626 14.629 -12.707 1.00 89.38 85 SER A O 1
ATOM 623 N N . ILE A 1 86 ? -1.954 13.131 -14.336 1.00 84.12 86 ILE A N 1
ATOM 624 C CA . ILE A 1 86 ? -0.912 13.636 -15.235 1.00 84.12 86 ILE A CA 1
ATOM 625 C C . ILE A 1 86 ? -1.580 14.026 -16.548 1.00 84.12 86 ILE A C 1
ATOM 627 O O . ILE A 1 86 ? -1.943 13.176 -17.369 1.00 84.12 86 ILE A O 1
ATOM 631 N N . HIS A 1 87 ? -1.753 15.326 -16.749 1.00 76.81 87 HIS A N 1
ATOM 632 C CA . HIS A 1 87 ? -2.378 15.868 -17.939 1.00 76.81 87 HIS A CA 1
ATOM 633 C C . HIS A 1 87 ? -1.462 15.662 -19.164 1.00 76.81 87 HIS A C 1
ATOM 635 O O . HIS A 1 87 ? -0.236 15.760 -19.062 1.00 76.81 87 HIS A O 1
ATOM 641 N N . PRO A 1 88 ? -2.002 15.441 -20.380 1.00 72.25 88 PRO A N 1
ATOM 642 C CA . PRO A 1 88 ? -1.188 15.263 -21.589 1.00 72.25 88 PRO A CA 1
ATOM 643 C C . PRO A 1 88 ? -0.243 16.426 -21.930 1.00 72.25 88 PRO A C 1
ATOM 645 O O . PRO A 1 88 ? 0.637 16.264 -22.773 1.00 72.25 88 PRO A O 1
ATOM 648 N N . ARG A 1 89 ? -0.437 17.600 -21.317 1.00 75.25 89 ARG A N 1
ATOM 649 C CA . ARG A 1 89 ? 0.428 18.780 -21.486 1.00 75.25 89 ARG A CA 1
ATOM 650 C C . ARG A 1 89 ? 1.520 18.894 -20.422 1.00 75.25 89 ARG A C 1
ATOM 652 O O . ARG A 1 89 ? 2.429 19.692 -20.616 1.00 75.25 89 ARG A O 1
ATOM 659 N N . ASP A 1 90 ? 1.462 18.098 -19.358 1.00 80.50 90 ASP A N 1
ATOM 660 C CA . ASP A 1 90 ? 2.435 18.167 -18.271 1.00 80.50 90 ASP A CA 1
ATOM 661 C C . ASP A 1 90 ? 3.794 17.658 -18.742 1.00 80.50 90 ASP A C 1
ATOM 663 O O . ASP A 1 90 ? 3.892 16.678 -19.495 1.00 80.50 90 ASP A O 1
ATOM 667 N N . PHE A 1 91 ? 4.857 18.325 -18.302 1.00 78.19 91 PHE A N 1
ATOM 668 C CA . PHE A 1 91 ? 6.216 17.910 -18.608 1.00 78.19 91 PHE A CA 1
ATOM 669 C C . PHE A 1 91 ? 6.576 16.666 -17.786 1.00 78.19 91 PHE A C 1
ATOM 671 O O . PHE A 1 91 ? 6.810 16.735 -16.585 1.00 78.19 91 PHE A O 1
ATOM 678 N N . VAL A 1 92 ? 6.627 15.513 -18.453 1.00 75.19 92 VAL A N 1
ATOM 679 C CA . VAL A 1 92 ? 7.007 14.220 -17.852 1.00 75.19 92 VAL A CA 1
ATOM 680 C C . VAL A 1 92 ? 8.439 13.805 -18.216 1.00 75.19 92 VAL A C 1
ATOM 682 O O . VAL A 1 92 ? 8.809 12.642 -18.059 1.00 75.19 92 VAL A O 1
ATOM 685 N N . GLY A 1 93 ? 9.243 14.738 -18.738 1.00 79.81 93 GLY A N 1
ATOM 686 C CA . GLY A 1 93 ? 10.573 14.452 -19.275 1.00 79.81 93 GLY A CA 1
ATOM 687 C C . GLY A 1 93 ? 10.535 13.342 -20.329 1.00 79.81 93 GLY A C 1
ATOM 688 O O . GLY A 1 93 ? 9.624 13.280 -21.158 1.00 79.81 93 GLY A O 1
ATOM 689 N N . SER A 1 94 ? 11.491 12.416 -20.254 1.00 82.19 94 SER A N 1
ATOM 690 C CA . SER A 1 94 ? 11.563 11.249 -21.142 1.00 82.19 94 SER A CA 1
ATOM 691 C C . SER A 1 94 ? 10.478 10.197 -20.872 1.00 82.19 94 SER A C 1
ATOM 693 O O . SER A 1 94 ? 10.319 9.280 -21.671 1.00 82.19 94 SER A O 1
ATOM 695 N N . ARG A 1 95 ? 9.681 10.324 -19.798 1.00 86.56 95 ARG A N 1
ATOM 696 C CA . ARG A 1 95 ? 8.686 9.326 -19.360 1.00 86.56 95 ARG A CA 1
ATOM 697 C C . ARG A 1 95 ? 7.340 9.459 -20.077 1.00 86.56 95 ARG A C 1
ATOM 699 O O . ARG A 1 95 ? 6.273 9.370 -19.464 1.00 86.56 95 ARG A O 1
ATOM 706 N N . TRP A 1 96 ? 7.362 9.656 -21.395 1.00 85.50 96 TRP A N 1
ATOM 707 C CA . TRP A 1 96 ? 6.150 9.799 -22.218 1.00 85.50 96 TRP A CA 1
ATOM 708 C C . TRP A 1 96 ? 5.201 8.596 -22.084 1.00 85.50 96 TRP A C 1
ATOM 710 O O . TRP A 1 96 ? 3.982 8.747 -22.193 1.00 85.50 96 TRP A O 1
ATOM 720 N N . TRP A 1 97 ? 5.747 7.415 -21.771 1.00 88.69 97 TRP A N 1
ATOM 721 C CA . TRP A 1 97 ? 5.003 6.184 -21.517 1.00 88.69 97 TRP A CA 1
ATOM 722 C C . TRP A 1 97 ? 4.151 6.215 -20.245 1.00 88.69 97 TRP A C 1
ATOM 724 O O . TRP A 1 97 ? 3.392 5.279 -20.043 1.00 88.69 97 TRP A O 1
ATOM 734 N N . LEU A 1 98 ? 4.190 7.256 -19.408 1.00 89.00 98 LEU A N 1
ATOM 735 C CA . LEU A 1 98 ? 3.206 7.436 -18.328 1.00 89.00 98 LEU A CA 1
ATOM 736 C C . LEU A 1 98 ? 1.820 7.831 -18.859 1.00 89.00 98 LEU A C 1
ATOM 738 O O . LEU A 1 98 ? 0.817 7.634 -18.182 1.00 89.00 98 LEU A O 1
ATOM 742 N N . ARG A 1 99 ? 1.734 8.332 -20.095 1.00 87.50 99 ARG A N 1
ATOM 743 C CA . ARG A 1 99 ? 0.476 8.783 -20.701 1.00 87.50 99 ARG A CA 1
ATOM 744 C C . ARG A 1 99 ? -0.313 7.639 -21.337 1.00 87.50 99 ARG A C 1
ATOM 746 O O . ARG A 1 99 ? 0.242 6.624 -21.761 1.00 87.50 99 ARG A O 1
ATOM 753 N N . GLY A 1 100 ? -1.621 7.834 -21.466 1.00 86.44 100 GLY A N 1
ATOM 754 C CA . GLY A 1 100 ? -2.536 6.877 -22.090 1.00 86.44 100 GLY A CA 1
ATOM 755 C C . GLY A 1 100 ? -3.151 5.895 -21.096 1.00 86.44 100 GLY A C 1
ATOM 756 O O . GLY A 1 100 ? -3.029 6.049 -19.884 1.00 86.44 100 GLY A O 1
ATOM 757 N N . CYS A 1 101 ? -3.837 4.885 -21.622 1.00 88.50 101 CYS A N 1
ATOM 758 C CA . CYS A 1 101 ? -4.545 3.886 -20.830 1.00 88.50 101 CYS A CA 1
ATOM 759 C C . CYS A 1 101 ? -3.991 2.486 -21.088 1.00 88.50 101 CYS A C 1
ATOM 761 O O . CYS A 1 101 ? -3.278 2.243 -22.063 1.00 88.50 101 CYS A O 1
ATOM 763 N N . ILE A 1 102 ? -4.322 1.562 -20.196 1.00 93.75 102 ILE A N 1
ATOM 764 C CA . ILE A 1 102 ? -3.970 0.157 -20.330 1.00 93.75 102 ILE A CA 1
ATOM 765 C C . ILE A 1 102 ? -5.134 -0.708 -19.863 1.00 93.75 102 ILE A C 1
ATOM 767 O O . ILE A 1 102 ? -5.962 -0.280 -19.058 1.00 93.75 102 ILE A O 1
ATOM 771 N N . THR A 1 103 ? -5.206 -1.939 -20.360 1.00 94.44 103 THR A N 1
ATOM 772 C CA . THR A 1 103 ? -6.197 -2.894 -19.864 1.00 94.44 103 THR A CA 1
ATOM 773 C C . THR A 1 103 ? -5.730 -3.511 -18.551 1.00 94.44 103 THR A C 1
ATOM 775 O O . THR A 1 103 ? -4.546 -3.799 -18.367 1.00 94.44 103 THR A O 1
ATOM 778 N N . ARG A 1 104 ? -6.685 -3.801 -17.663 1.00 94.44 104 ARG A N 1
ATOM 779 C CA . ARG A 1 104 ? -6.438 -4.531 -16.413 1.00 94.44 104 ARG A CA 1
ATOM 780 C C . ARG A 1 104 ? -5.677 -5.843 -16.636 1.00 94.44 104 ARG A C 1
ATOM 782 O O . ARG A 1 104 ? -4.716 -6.118 -15.929 1.00 94.44 104 ARG A O 1
ATOM 789 N N . ARG A 1 105 ? -6.065 -6.619 -17.654 1.00 95.25 105 ARG A N 1
ATOM 790 C CA . ARG A 1 105 ? -5.426 -7.904 -17.976 1.00 95.25 105 ARG A CA 1
ATOM 791 C C . ARG A 1 105 ? -3.945 -7.742 -18.315 1.00 95.25 105 ARG A C 1
ATOM 793 O O . ARG A 1 105 ? -3.138 -8.569 -17.913 1.00 95.25 105 ARG A O 1
ATOM 800 N N . LEU A 1 106 ? -3.579 -6.694 -19.055 1.00 95.94 106 LEU A N 1
ATOM 801 C CA . LEU A 1 106 ? -2.176 -6.446 -19.378 1.00 95.94 106 LEU A CA 1
ATOM 802 C C . LEU A 1 106 ? -1.383 -6.062 -18.122 1.00 95.94 106 LEU A C 1
ATOM 804 O O . LEU A 1 106 ? -0.290 -6.581 -17.932 1.00 95.94 106 LEU A O 1
ATOM 808 N N . ALA A 1 107 ? -1.945 -5.239 -17.232 1.00 96.81 107 ALA A N 1
ATOM 809 C CA . ALA A 1 107 ? -1.307 -4.929 -15.951 1.00 96.81 107 ALA A CA 1
ATOM 810 C C . ALA A 1 107 ? -1.078 -6.186 -15.092 1.00 96.81 107 ALA A C 1
ATOM 812 O O . ALA A 1 107 ? 0.017 -6.360 -14.569 1.00 96.81 107 ALA A O 1
ATOM 813 N N . GLU A 1 108 ? -2.052 -7.099 -15.013 1.00 96.44 108 GLU A N 1
ATOM 814 C CA . GLU A 1 108 ? -1.911 -8.386 -14.306 1.00 96.44 108 GLU A CA 1
ATOM 815 C C . GLU A 1 108 ? -0.766 -9.243 -14.888 1.00 96.44 108 GLU A C 1
ATOM 817 O O . GLU A 1 108 ? 0.032 -9.805 -14.138 1.00 96.44 108 GLU A O 1
ATOM 822 N N . VAL A 1 109 ? -0.628 -9.291 -16.220 1.00 97.50 109 VAL A N 1
ATOM 823 C CA . VAL A 1 109 ? 0.481 -9.993 -16.896 1.00 97.50 109 VAL A CA 1
ATOM 824 C C . VAL A 1 109 ? 1.834 -9.344 -16.590 1.00 97.50 109 VAL A C 1
ATOM 826 O O . VAL A 1 109 ? 2.802 -10.056 -16.333 1.00 97.50 109 VAL A O 1
ATOM 829 N N . ILE A 1 110 ? 1.914 -8.009 -16.581 1.00 97.44 110 ILE A N 1
ATOM 830 C CA . ILE A 1 110 ? 3.152 -7.291 -16.249 1.00 97.44 110 ILE A CA 1
ATOM 831 C C . ILE A 1 110 ? 3.531 -7.478 -14.774 1.00 97.44 110 ILE A C 1
ATOM 833 O O . ILE A 1 110 ? 4.700 -7.723 -14.486 1.00 97.44 110 ILE A O 1
ATOM 837 N N . ILE A 1 111 ? 2.566 -7.445 -13.847 1.00 97.44 111 ILE A N 1
ATOM 838 C CA . ILE A 1 111 ? 2.804 -7.761 -12.429 1.00 97.44 111 ILE A CA 1
ATOM 839 C C . ILE A 1 111 ? 3.399 -9.165 -12.299 1.00 97.44 111 ILE A C 1
ATOM 841 O O . ILE A 1 111 ? 4.390 -9.344 -11.592 1.00 97.44 111 ILE A O 1
ATOM 845 N N . GLN A 1 112 ? 2.826 -10.154 -12.992 1.00 96.75 112 GLN A N 1
ATOM 846 C CA . GLN A 1 112 ? 3.333 -11.525 -12.949 1.00 96.75 112 GLN A CA 1
ATOM 847 C C . GLN A 1 112 ? 4.753 -11.627 -13.518 1.00 96.75 112 GLN A C 1
ATOM 849 O O . GLN A 1 112 ? 5.609 -12.244 -12.890 1.00 96.75 112 GLN A O 1
ATOM 854 N N . LEU A 1 113 ? 5.027 -10.967 -14.648 1.00 96.56 113 LEU A N 1
ATOM 855 C CA . LEU A 1 113 ? 6.368 -10.897 -15.230 1.00 96.56 113 LEU A CA 1
ATOM 856 C C . LEU A 1 113 ? 7.381 -10.315 -14.236 1.00 96.56 113 LEU A C 1
ATOM 858 O O . LEU A 1 113 ? 8.436 -10.905 -14.028 1.00 96.56 113 LEU A O 1
ATOM 862 N N . MET A 1 114 ? 7.064 -9.191 -13.590 1.00 97.00 114 MET A N 1
ATOM 863 C CA . MET A 1 114 ? 7.963 -8.558 -12.620 1.00 97.00 114 MET A CA 1
ATOM 864 C C . MET A 1 114 ? 8.198 -9.437 -11.385 1.00 97.00 114 MET A C 1
ATOM 866 O O . MET A 1 114 ? 9.330 -9.536 -10.916 1.00 97.00 114 MET A O 1
ATOM 870 N N . LYS A 1 115 ? 7.161 -10.127 -10.890 1.00 96.12 115 LYS A N 1
ATOM 871 C CA . LYS A 1 115 ? 7.301 -11.106 -9.800 1.00 96.12 115 LYS A CA 1
ATOM 872 C C . LYS A 1 115 ? 8.189 -12.285 -10.208 1.00 96.12 115 LYS A C 1
ATOM 874 O O . LYS A 1 115 ? 9.030 -12.717 -9.427 1.00 96.12 115 LYS A O 1
ATOM 879 N N . ASP A 1 116 ? 8.059 -12.771 -11.440 1.00 96.19 116 ASP A N 1
ATOM 880 C CA . ASP A 1 116 ? 8.900 -13.845 -11.978 1.00 96.19 116 ASP A CA 1
ATOM 881 C C . ASP A 1 116 ? 10.359 -13.400 -12.169 1.00 96.19 116 ASP A C 1
ATOM 883 O O . ASP A 1 116 ? 11.281 -14.166 -11.880 1.00 96.19 116 ASP A O 1
ATOM 887 N N . MET A 1 117 ? 10.577 -12.150 -12.590 1.00 95.62 117 MET A N 1
ATOM 888 C CA . MET A 1 117 ? 11.904 -11.535 -12.665 1.00 95.62 117 MET A CA 1
ATOM 889 C C . MET A 1 117 ? 12.545 -11.429 -11.280 1.00 95.62 117 MET A C 1
ATOM 891 O O . MET A 1 117 ? 13.665 -11.899 -11.109 1.00 95.62 117 MET A O 1
ATOM 895 N N . ALA A 1 118 ? 11.828 -10.892 -10.287 1.00 95.00 118 ALA A N 1
ATOM 896 C CA . ALA A 1 118 ? 12.300 -10.781 -8.905 1.00 95.00 118 ALA A CA 1
ATOM 897 C C . ALA A 1 118 ? 12.599 -12.153 -8.274 1.00 95.00 118 ALA A C 1
ATOM 899 O O . ALA A 1 118 ? 13.574 -12.294 -7.540 1.00 95.00 118 ALA A O 1
ATOM 900 N N . ALA A 1 119 ? 11.814 -13.181 -8.604 1.00 95.12 119 ALA A N 1
ATOM 901 C CA . ALA A 1 119 ? 12.037 -14.557 -8.159 1.00 95.12 119 ALA A CA 1
ATOM 902 C C . ALA A 1 119 ? 13.202 -15.271 -8.881 1.00 95.12 119 ALA A C 1
ATOM 904 O O . ALA A 1 119 ? 13.454 -16.443 -8.613 1.00 95.12 119 ALA A O 1
ATOM 905 N N . GLY A 1 120 ? 13.890 -14.608 -9.818 1.00 94.31 120 GLY A N 1
ATOM 906 C CA . GLY A 1 120 ? 15.028 -15.179 -10.545 1.00 94.31 120 GLY A CA 1
ATOM 907 C C . GLY A 1 120 ? 14.658 -16.191 -11.623 1.00 94.31 120 GLY A C 1
ATOM 908 O O . GLY A 1 120 ? 15.532 -16.907 -12.103 1.00 94.31 120 GLY A O 1
ATOM 909 N N . LYS A 1 121 ? 13.393 -16.236 -12.063 1.00 95.06 121 LYS A N 1
ATOM 910 C CA . LYS A 1 121 ? 12.953 -17.163 -13.122 1.00 95.06 121 LYS A CA 1
ATOM 911 C C . LYS A 1 121 ? 13.500 -16.810 -14.507 1.00 95.06 121 LYS A C 1
ATOM 913 O O . LYS A 1 121 ? 13.462 -17.651 -15.398 1.00 95.06 121 LYS A O 1
ATOM 918 N N . LEU A 1 122 ? 13.970 -15.574 -14.698 1.00 93.12 122 LEU A N 1
ATOM 919 C CA . LEU A 1 122 ? 14.681 -15.160 -15.912 1.00 93.12 122 LEU A CA 1
ATOM 920 C C . LEU A 1 122 ? 16.190 -15.352 -15.742 1.00 93.12 122 LEU A C 1
ATOM 922 O O . LEU A 1 122 ? 16.807 -16.090 -16.501 1.00 93.12 122 LEU A O 1
ATOM 926 N N . SER A 1 123 ? 16.780 -14.678 -14.755 1.00 93.69 123 SER A N 1
ATOM 927 C CA . SER A 1 123 ? 18.175 -14.845 -14.343 1.00 93.69 123 SER A CA 1
ATOM 928 C C . SER A 1 123 ? 18.405 -14.199 -12.975 1.00 93.69 123 SER A C 1
ATOM 930 O O . SER A 1 123 ? 17.625 -13.345 -12.545 1.00 93.69 123 SER A O 1
ATOM 932 N N . GLU A 1 124 ? 19.505 -14.552 -12.310 1.00 93.06 124 GLU A N 1
ATOM 933 C CA . GLU A 1 124 ? 19.923 -13.921 -11.049 1.00 93.06 124 GLU A CA 1
ATOM 934 C C . GLU A 1 124 ? 20.192 -12.415 -11.218 1.00 93.06 124 GLU A C 1
ATOM 936 O O . GLU A 1 124 ? 19.788 -11.600 -10.390 1.00 93.06 124 GLU A O 1
ATOM 941 N N . ALA A 1 125 ? 20.790 -12.018 -12.346 1.00 93.00 125 ALA A N 1
ATOM 942 C CA . ALA A 1 125 ? 21.024 -10.611 -12.660 1.00 93.00 125 ALA A CA 1
ATOM 943 C C . ALA A 1 125 ? 19.709 -9.816 -12.752 1.00 93.00 125 ALA A C 1
ATOM 945 O O . ALA A 1 125 ? 19.613 -8.712 -12.213 1.00 93.00 125 ALA A O 1
ATOM 946 N N . TRP A 1 126 ? 18.680 -10.382 -13.397 1.00 94.69 126 TRP A N 1
ATOM 947 C CA . TRP A 1 126 ? 17.354 -9.766 -13.446 1.00 94.69 126 TRP A CA 1
ATOM 948 C C . TRP A 1 126 ? 16.671 -9.748 -12.079 1.00 94.69 126 TRP A C 1
ATOM 950 O O . TRP A 1 126 ? 16.003 -8.762 -11.781 1.00 94.69 126 TRP A O 1
ATOM 960 N N . ALA A 1 127 ? 16.867 -10.763 -11.234 1.00 94.69 127 ALA A N 1
ATOM 961 C CA . ALA A 1 127 ? 16.348 -10.756 -9.866 1.00 94.69 127 ALA A CA 1
ATOM 962 C C . ALA A 1 127 ? 16.899 -9.580 -9.059 1.00 94.69 127 ALA A C 1
ATOM 964 O O . ALA A 1 127 ? 16.123 -8.791 -8.521 1.00 94.69 127 ALA A O 1
ATOM 965 N N . ASN A 1 128 ? 18.224 -9.418 -9.044 1.00 92.75 128 ASN A N 1
ATOM 966 C CA . ASN A 1 128 ? 18.893 -8.358 -8.289 1.00 92.75 128 ASN A CA 1
ATOM 967 C C . ASN A 1 128 ? 18.480 -6.967 -8.782 1.00 92.75 128 ASN A C 1
ATOM 969 O O . ASN A 1 128 ? 18.092 -6.114 -7.986 1.00 92.75 128 ASN A O 1
ATOM 973 N N . VAL A 1 129 ? 18.476 -6.755 -10.103 1.00 94.50 129 VAL A N 1
ATOM 974 C CA . VAL A 1 129 ? 18.058 -5.476 -10.694 1.00 94.50 129 VAL A CA 1
ATOM 975 C C . VAL A 1 129 ? 16.577 -5.195 -10.452 1.00 94.50 129 VAL A C 1
ATOM 977 O O . VAL A 1 129 ? 1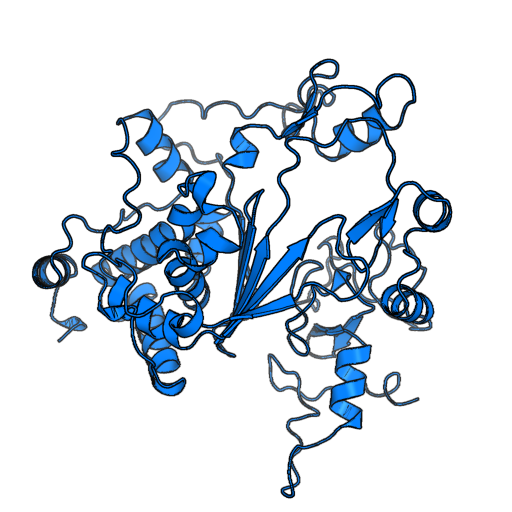6.212 -4.053 -10.188 1.00 94.50 129 VAL A O 1
ATOM 980 N N . THR A 1 130 ? 15.715 -6.212 -10.506 1.00 95.94 130 THR A N 1
ATOM 981 C CA . THR A 1 130 ? 14.277 -6.026 -10.269 1.00 95.94 130 THR A CA 1
ATOM 982 C C . THR A 1 130 ? 13.999 -5.635 -8.832 1.00 95.94 130 THR A C 1
ATOM 984 O O . THR A 1 130 ? 13.275 -4.668 -8.605 1.00 95.94 130 THR A O 1
ATOM 987 N N . LYS A 1 131 ? 14.618 -6.327 -7.870 1.00 95.12 131 LYS A N 1
ATOM 988 C CA . LYS A 1 131 ? 14.471 -5.996 -6.450 1.00 95.12 131 LYS A CA 1
ATOM 989 C C . LYS A 1 131 ? 14.997 -4.592 -6.146 1.00 95.12 131 LYS A C 1
ATOM 991 O O . LYS A 1 131 ? 14.296 -3.782 -5.545 1.00 95.12 131 LYS A O 1
ATOM 996 N N . GLY A 1 132 ? 16.178 -4.259 -6.671 1.00 93.81 132 GLY A N 1
ATOM 997 C CA . GLY A 1 132 ? 16.746 -2.917 -6.555 1.00 93.81 132 GLY A CA 1
ATOM 998 C C . GLY A 1 132 ? 15.841 -1.830 -7.148 1.00 93.81 132 GLY A C 1
ATOM 999 O O . GLY A 1 132 ? 15.621 -0.808 -6.508 1.00 93.81 132 GLY A O 1
ATOM 1000 N N . ALA A 1 133 ? 15.268 -2.044 -8.339 1.00 95.19 133 ALA A N 1
ATOM 1001 C CA . ALA A 1 133 ? 14.386 -1.070 -8.995 1.00 95.19 133 ALA A CA 1
ATOM 1002 C C . ALA A 1 133 ? 13.048 -0.877 -8.261 1.00 95.19 133 ALA A C 1
ATOM 1004 O O . ALA A 1 133 ? 12.528 0.240 -8.201 1.00 95.19 133 ALA A O 1
ATOM 1005 N N . VAL A 1 134 ? 12.468 -1.954 -7.722 1.00 96.25 134 VAL A N 1
ATOM 1006 C CA . VAL A 1 134 ? 11.237 -1.890 -6.916 1.00 96.25 134 VAL A CA 1
ATOM 1007 C C . VAL A 1 134 ? 11.497 -1.104 -5.632 1.00 96.25 134 VAL A C 1
ATOM 1009 O O . VAL A 1 134 ? 10.747 -0.173 -5.326 1.00 96.25 134 VAL A O 1
ATOM 1012 N N . ALA A 1 135 ? 12.589 -1.421 -4.931 1.00 93.38 135 ALA A N 1
ATOM 1013 C CA . ALA A 1 135 ? 13.008 -0.720 -3.726 1.00 93.38 135 ALA A CA 1
ATOM 1014 C C . ALA A 1 135 ? 13.326 0.761 -3.982 1.00 93.38 135 ALA A C 1
ATOM 1016 O O . ALA A 1 135 ? 12.824 1.617 -3.259 1.00 93.38 135 ALA A O 1
ATOM 1017 N N . GLU A 1 136 ? 14.096 1.078 -5.028 1.00 91.56 136 GLU A N 1
ATOM 1018 C CA . GLU A 1 136 ? 14.453 2.456 -5.391 1.00 91.56 136 GLU A CA 1
ATOM 1019 C C . GLU A 1 136 ? 13.200 3.306 -5.639 1.00 91.56 136 GLU A C 1
ATOM 1021 O O . GLU A 1 136 ? 13.081 4.401 -5.096 1.00 91.56 136 GLU A O 1
ATOM 1026 N N . ASN A 1 137 ? 12.209 2.778 -6.363 1.00 94.88 137 ASN A N 1
ATOM 1027 C CA . ASN A 1 137 ? 10.949 3.483 -6.604 1.00 94.88 137 ASN A CA 1
ATOM 1028 C C . ASN A 1 137 ? 10.139 3.751 -5.324 1.00 94.88 137 ASN A C 1
ATOM 1030 O O . ASN A 1 137 ? 9.515 4.805 -5.215 1.00 94.88 137 ASN A O 1
ATOM 1034 N N . ILE A 1 138 ? 10.158 2.838 -4.347 1.00 93.88 138 ILE A N 1
ATOM 1035 C CA . ILE A 1 138 ? 9.508 3.053 -3.044 1.00 93.88 138 ILE A CA 1
ATOM 1036 C C . ILE A 1 138 ? 10.291 4.082 -2.215 1.00 93.88 138 ILE A C 1
ATOM 1038 O O . ILE A 1 138 ? 9.693 4.993 -1.642 1.00 93.88 138 ILE A O 1
ATOM 1042 N N . LEU A 1 139 ? 11.622 3.975 -2.187 1.00 90.00 139 LEU A N 1
ATOM 1043 C CA . LEU A 1 139 ? 12.511 4.885 -1.462 1.00 90.00 139 LEU A CA 1
ATOM 1044 C C . LEU A 1 139 ? 12.501 6.302 -2.040 1.00 90.00 139 LEU A C 1
ATOM 1046 O O . LEU A 1 139 ? 12.644 7.259 -1.292 1.00 90.00 139 LEU A O 1
ATOM 1050 N N . ASN A 1 140 ? 12.257 6.481 -3.336 1.00 91.12 140 ASN A N 1
ATOM 1051 C CA . ASN A 1 140 ? 12.148 7.809 -3.942 1.00 91.12 140 ASN A CA 1
ATOM 1052 C C . ASN A 1 140 ? 11.040 8.677 -3.305 1.00 91.12 140 ASN A C 1
ATOM 1054 O O . ASN A 1 140 ? 11.122 9.902 -3.372 1.00 91.12 140 ASN A O 1
ATOM 1058 N N . LEU A 1 141 ? 10.047 8.081 -2.626 1.00 90.50 141 LEU A N 1
ATOM 1059 C CA . LEU A 1 141 ? 9.067 8.832 -1.829 1.00 90.50 141 LEU A CA 1
ATOM 1060 C C . LEU A 1 141 ? 9.693 9.569 -0.635 1.00 90.50 141 LEU A C 1
ATOM 1062 O O . LEU A 1 141 ? 9.207 10.641 -0.276 1.00 90.50 141 LEU A O 1
ATOM 1066 N N . THR A 1 142 ? 10.758 9.036 -0.023 1.00 86.31 142 THR A N 1
ATOM 1067 C CA . THR A 1 142 ? 11.461 9.712 1.086 1.00 86.31 142 THR A CA 1
ATOM 1068 C C . THR A 1 142 ? 12.208 10.950 0.592 1.00 86.31 142 THR A C 1
ATOM 1070 O O . THR A 1 142 ? 12.345 11.929 1.324 1.00 86.31 142 THR A O 1
ATOM 1073 N N . LYS A 1 143 ? 12.632 10.929 -0.679 1.00 86.69 143 LYS A N 1
ATOM 1074 C CA . LYS A 1 143 ? 13.429 11.973 -1.333 1.00 86.69 143 LYS A CA 1
ATOM 1075 C C . LYS A 1 143 ? 12.599 13.113 -1.933 1.00 86.69 143 LYS A C 1
ATOM 1077 O O . LYS A 1 143 ? 13.176 14.096 -2.388 1.00 86.69 143 LYS A O 1
ATOM 1082 N N . LEU A 1 144 ? 11.265 13.011 -1.941 1.00 87.50 144 LEU A N 1
ATOM 1083 C CA . LEU A 1 144 ? 10.400 14.096 -2.415 1.00 87.50 144 LEU A CA 1
ATOM 1084 C C . LEU A 1 144 ? 10.580 15.346 -1.549 1.00 87.50 144 LEU A C 1
ATOM 1086 O O . LEU A 1 144 ? 10.495 15.264 -0.323 1.00 87.50 144 LEU A O 1
ATOM 1090 N N . GLU A 1 145 ? 10.778 16.499 -2.184 1.00 86.44 145 GLU A N 1
ATOM 1091 C CA . GLU A 1 145 ? 10.858 17.801 -1.513 1.00 86.44 145 GLU A CA 1
ATOM 1092 C C . GLU A 1 145 ? 9.516 18.196 -0.880 1.00 86.44 145 GLU A C 1
ATOM 1094 O O . GLU A 1 145 ? 8.456 17.797 -1.362 1.00 86.44 145 GLU A O 1
ATOM 1099 N N . ASP A 1 146 ? 9.544 19.032 0.165 1.00 84.12 146 ASP A N 1
ATOM 1100 C CA . ASP A 1 146 ? 8.343 19.463 0.902 1.00 84.12 146 ASP A CA 1
ATOM 1101 C C . ASP A 1 146 ? 7.263 20.097 0.001 1.00 84.12 146 ASP A C 1
ATOM 1103 O O . ASP A 1 146 ? 6.072 19.908 0.251 1.00 84.12 146 ASP A O 1
ATOM 1107 N N . SER A 1 147 ? 7.662 20.782 -1.076 1.00 86.88 147 SER A N 1
ATOM 1108 C CA . SER A 1 147 ? 6.768 21.360 -2.093 1.00 86.88 147 SER A CA 1
ATOM 1109 C C . SER A 1 147 ? 5.911 20.311 -2.807 1.00 86.88 147 SER A C 1
ATOM 1111 O O . SER A 1 147 ? 4.766 20.581 -3.148 1.00 86.88 147 SER A O 1
ATOM 1113 N N . HIS A 1 148 ? 6.429 19.095 -2.977 1.00 88.12 148 HIS A N 1
ATOM 1114 C CA . HIS A 1 148 ? 5.754 18.001 -3.671 1.00 88.12 148 HIS A CA 1
ATOM 1115 C C . HIS A 1 148 ? 5.003 17.060 -2.719 1.00 88.12 148 HIS A C 1
ATOM 1117 O O . HIS A 1 148 ? 4.435 16.071 -3.171 1.00 88.12 148 HIS A O 1
ATOM 1123 N N . ARG A 1 149 ? 4.996 17.325 -1.402 1.00 89.62 149 ARG A N 1
ATOM 1124 C CA . ARG A 1 149 ? 4.339 16.471 -0.389 1.00 89.62 149 ARG A CA 1
ATOM 1125 C C . ARG A 1 149 ? 2.867 16.823 -0.155 1.00 89.62 149 ARG A C 1
ATOM 1127 O O . ARG A 1 149 ? 2.179 16.131 0.597 1.00 89.62 149 ARG A O 1
ATOM 1134 N N . THR A 1 150 ? 2.362 17.881 -0.787 1.00 88.81 150 THR A N 1
ATOM 1135 C CA . THR A 1 150 ? 0.941 18.244 -0.727 1.00 88.81 150 THR A CA 1
ATOM 1136 C C . THR A 1 150 ? 0.103 17.276 -1.580 1.00 88.81 150 THR A C 1
ATOM 1138 O O . THR A 1 150 ? 0.615 16.711 -2.549 1.00 88.81 150 THR A O 1
ATOM 1141 N N . PRO A 1 151 ? -1.196 17.080 -1.283 1.00 89.06 151 PRO A N 1
ATOM 1142 C CA . PRO A 1 151 ? -2.055 16.242 -2.118 1.00 89.06 151 PRO A CA 1
ATOM 1143 C C . PRO A 1 151 ? -2.130 16.703 -3.580 1.00 89.06 151 PRO A C 1
ATOM 1145 O O . PRO A 1 151 ? -2.135 15.865 -4.476 1.00 89.06 151 PRO A O 1
ATOM 1148 N N . SER A 1 152 ? -2.183 18.016 -3.833 1.00 87.25 152 SER A N 1
ATOM 1149 C CA . SER A 1 152 ? -2.277 18.574 -5.188 1.00 87.25 152 SER A CA 1
ATOM 1150 C C . SER A 1 152 ? -1.029 18.295 -6.014 1.00 87.25 152 SER A C 1
ATOM 1152 O O . SER A 1 152 ? -1.146 17.872 -7.160 1.00 87.25 152 SER A O 1
ATOM 1154 N N . ASP A 1 153 ? 0.150 18.476 -5.421 1.00 90.56 153 ASP A N 1
ATOM 1155 C CA . ASP A 1 153 ? 1.414 18.378 -6.146 1.00 90.56 153 ASP A CA 1
ATOM 1156 C C . ASP A 1 153 ? 1.882 16.921 -6.241 1.00 90.56 153 ASP A C 1
ATOM 1158 O O . ASP A 1 153 ? 2.255 16.450 -7.316 1.00 90.56 153 ASP A O 1
ATOM 1162 N N . CYS A 1 154 ? 1.775 16.154 -5.149 1.00 93.00 154 CYS A N 1
ATOM 1163 C CA . CYS A 1 154 ? 2.236 14.765 -5.084 1.00 93.00 154 CYS A CA 1
ATOM 1164 C C . CYS A 1 154 ? 1.540 13.872 -6.117 1.00 93.00 154 CYS A C 1
ATOM 1166 O O . CYS A 1 154 ? 2.186 13.049 -6.770 1.00 93.00 154 CYS A O 1
ATOM 1168 N N . LEU A 1 155 ? 0.228 14.057 -6.312 1.00 92.81 155 LEU A N 1
ATOM 1169 C CA . LEU A 1 155 ? -0.551 13.279 -7.279 1.00 92.81 155 LEU A CA 1
ATOM 1170 C C . LEU A 1 155 ? -0.077 13.473 -8.719 1.00 92.81 155 LEU A C 1
ATOM 1172 O O . LEU A 1 155 ? -0.307 12.594 -9.546 1.00 92.81 155 LEU A O 1
ATOM 1176 N N . HIS A 1 156 ? 0.565 14.597 -9.029 1.00 90.88 156 HIS A N 1
ATOM 1177 C CA . HIS A 1 156 ? 1.075 14.900 -10.367 1.00 90.88 156 HIS A CA 1
ATOM 1178 C C . HIS A 1 156 ? 2.513 14.392 -10.559 1.00 90.88 156 HIS A C 1
ATOM 1180 O O . HIS A 1 156 ? 3.055 14.444 -11.663 1.00 90.88 156 HIS A O 1
ATOM 1186 N N . THR A 1 157 ? 3.134 13.837 -9.511 1.00 91.44 157 THR A N 1
ATOM 1187 C CA . THR A 1 157 ? 4.496 13.306 -9.590 1.00 91.44 157 THR A CA 1
ATOM 1188 C C . THR A 1 157 ? 4.525 11.876 -10.135 1.00 91.44 157 THR A C 1
ATOM 1190 O O . THR A 1 157 ? 3.825 10.997 -9.625 1.00 91.44 157 THR A O 1
ATOM 1193 N N . PRO A 1 158 ? 5.399 11.569 -11.110 1.00 92.31 158 PRO A N 1
ATOM 1194 C CA . PRO A 1 158 ? 5.682 10.190 -11.503 1.00 92.31 158 PRO A CA 1
ATOM 1195 C C . PRO A 1 158 ? 6.120 9.299 -10.334 1.00 92.31 158 PRO A C 1
ATOM 1197 O O . PRO A 1 158 ? 5.796 8.113 -10.311 1.00 92.31 158 PRO A O 1
ATOM 1200 N N . THR A 1 159 ? 6.834 9.873 -9.362 1.00 93.69 159 THR A N 1
ATOM 1201 C CA . THR A 1 159 ? 7.365 9.178 -8.184 1.00 93.69 159 THR A CA 1
ATOM 1202 C C . THR A 1 159 ? 6.275 8.470 -7.390 1.00 93.69 159 THR A C 1
ATOM 1204 O O . THR A 1 159 ? 6.423 7.288 -7.090 1.00 93.69 159 THR A O 1
ATOM 1207 N N . LEU A 1 160 ? 5.151 9.142 -7.108 1.00 95.56 160 LEU A N 1
ATOM 1208 C CA . LEU A 1 160 ? 4.038 8.519 -6.391 1.00 95.56 160 LEU A CA 1
ATOM 1209 C C . LEU A 1 160 ? 3.481 7.310 -7.145 1.00 95.56 160 LEU A C 1
ATOM 1211 O O . LEU A 1 160 ? 3.279 6.243 -6.571 1.00 95.56 160 LEU A O 1
ATOM 1215 N N . TRP A 1 161 ? 3.238 7.469 -8.442 1.00 96.12 161 TRP A N 1
ATOM 1216 C CA . TRP A 1 161 ? 2.599 6.443 -9.260 1.00 96.12 161 TRP A CA 1
ATOM 1217 C C . TRP A 1 161 ? 3.487 5.225 -9.495 1.00 96.12 161 TRP A C 1
ATOM 1219 O O . TRP A 1 161 ? 2.995 4.095 -9.467 1.00 96.12 161 TRP A O 1
ATOM 1229 N N . LEU A 1 162 ? 4.789 5.438 -9.682 1.00 96.56 162 LEU A N 1
ATOM 1230 C CA . LEU A 1 162 ? 5.757 4.351 -9.771 1.00 96.56 162 LEU A CA 1
ATOM 1231 C C . LEU A 1 162 ? 5.924 3.645 -8.423 1.00 96.56 162 LEU A C 1
ATOM 1233 O O . LEU A 1 162 ? 5.974 2.420 -8.402 1.00 96.56 162 LEU A O 1
ATOM 1237 N N . ALA A 1 163 ? 5.905 4.372 -7.301 1.00 97.19 163 ALA A N 1
ATOM 1238 C CA . ALA A 1 163 ? 5.914 3.758 -5.975 1.00 97.19 163 ALA A CA 1
ATOM 1239 C C . ALA A 1 163 ? 4.661 2.896 -5.735 1.00 97.19 163 ALA A C 1
ATOM 1241 O O . ALA A 1 163 ? 4.778 1.754 -5.298 1.00 97.19 163 ALA A O 1
ATOM 1242 N N . LEU A 1 164 ? 3.467 3.389 -6.084 1.00 98.00 164 LEU A N 1
ATOM 1243 C CA . LEU A 1 164 ? 2.222 2.616 -5.991 1.00 98.00 164 LEU A CA 1
ATOM 1244 C C . LEU A 1 164 ? 2.251 1.355 -6.867 1.00 98.00 164 LEU A C 1
ATOM 1246 O O . LEU A 1 164 ? 1.824 0.290 -6.426 1.00 98.00 164 LEU A O 1
ATOM 1250 N N . ALA A 1 165 ? 2.782 1.450 -8.087 1.00 97.94 165 ALA A N 1
ATOM 1251 C CA . ALA A 1 165 ? 2.989 0.291 -8.950 1.00 97.94 165 ALA A CA 1
ATOM 1252 C C . ALA A 1 165 ? 3.991 -0.709 -8.345 1.00 97.94 165 ALA A C 1
ATOM 1254 O O . ALA A 1 165 ? 3.741 -1.914 -8.373 1.00 97.94 165 ALA A O 1
ATOM 1255 N N . SER A 1 166 ? 5.083 -0.217 -7.752 1.00 98.00 166 SER A N 1
ATOM 1256 C CA . SER A 1 166 ? 6.080 -1.035 -7.051 1.00 98.00 166 SER A CA 1
ATOM 1257 C C . SER A 1 166 ? 5.479 -1.795 -5.867 1.00 98.00 166 SER A C 1
ATOM 1259 O O . SER A 1 166 ? 5.816 -2.957 -5.657 1.00 98.00 166 SER A O 1
ATOM 1261 N N . LEU A 1 167 ? 4.524 -1.205 -5.140 1.00 97.50 167 LEU A N 1
ATOM 1262 C CA . LEU A 1 167 ? 3.804 -1.894 -4.060 1.00 97.50 167 LEU A CA 1
ATOM 1263 C C . LEU A 1 167 ? 2.986 -3.103 -4.557 1.00 97.50 167 LEU A C 1
ATOM 1265 O O . LEU A 1 167 ? 2.804 -4.057 -3.804 1.00 97.50 167 LEU A O 1
ATOM 1269 N N . CYS A 1 168 ? 2.545 -3.132 -5.822 1.00 97.38 168 CYS A N 1
ATOM 1270 C CA . CYS A 1 168 ? 1.857 -4.297 -6.404 1.00 97.38 168 CYS A CA 1
ATOM 1271 C C . CYS A 1 168 ? 2.792 -5.478 -6.733 1.00 97.38 168 CYS A C 1
ATOM 1273 O O . CYS A 1 168 ? 2.326 -6.603 -6.943 1.00 97.38 168 CYS A O 1
ATOM 1275 N N . VAL A 1 169 ? 4.100 -5.235 -6.810 1.00 96.56 169 VAL A N 1
ATOM 1276 C CA . VAL A 1 169 ? 5.130 -6.242 -7.124 1.00 96.56 169 VAL A CA 1
ATOM 1277 C C . VAL A 1 169 ? 6.095 -6.464 -5.958 1.00 96.56 169 VAL A C 1
ATOM 1279 O O . VAL A 1 169 ? 7.123 -7.115 -6.122 1.00 96.56 169 VAL A O 1
ATOM 1282 N N . LEU A 1 170 ? 5.743 -5.941 -4.782 1.00 94.00 170 LEU A N 1
ATOM 1283 C CA . LEU A 1 170 ? 6.486 -6.108 -3.544 1.00 94.00 170 LEU A CA 1
ATOM 1284 C C . LEU A 1 170 ? 6.609 -7.596 -3.173 1.00 94.00 170 LEU A C 1
ATOM 1286 O O . LEU A 1 170 ? 5.696 -8.392 -3.407 1.00 94.00 170 LEU A O 1
ATOM 1290 N N . ASP A 1 171 ? 7.738 -7.943 -2.563 1.00 90.25 171 ASP A N 1
ATOM 1291 C CA . ASP A 1 171 ? 8.084 -9.292 -2.101 1.00 90.25 171 ASP A CA 1
ATOM 1292 C C . ASP A 1 171 ? 8.568 -9.243 -0.641 1.00 90.25 171 ASP A C 1
ATOM 1294 O O . ASP A 1 171 ? 8.946 -8.172 -0.157 1.00 90.25 171 ASP A O 1
ATOM 1298 N N . SER A 1 172 ? 8.573 -10.383 0.057 1.00 88.56 172 SER A N 1
ATOM 1299 C CA . SER A 1 172 ? 9.020 -10.492 1.451 1.00 88.56 172 SER A CA 1
ATOM 1300 C C . SER A 1 172 ? 10.432 -9.955 1.695 1.00 88.56 172 SER A C 1
ATOM 1302 O O . SER A 1 172 ? 10.656 -9.332 2.729 1.00 88.56 172 SER A O 1
ATOM 1304 N N . GLU A 1 173 ? 11.364 -10.106 0.747 1.00 88.81 173 GLU A N 1
ATOM 1305 C CA . GLU A 1 173 ? 12.732 -9.588 0.911 1.00 88.81 173 GLU A CA 1
ATOM 1306 C C . GLU A 1 173 ? 12.768 -8.051 0.938 1.00 88.81 173 GLU A C 1
ATOM 1308 O O . GLU A 1 173 ? 13.589 -7.449 1.631 1.00 88.81 173 GLU A O 1
ATOM 1313 N N . HIS A 1 174 ? 11.844 -7.391 0.232 1.00 91.12 174 HIS A N 1
ATOM 1314 C CA . HIS A 1 174 ? 11.702 -5.938 0.305 1.00 91.12 174 HIS A CA 1
ATOM 1315 C C . HIS A 1 174 ? 11.188 -5.499 1.671 1.00 91.12 174 HIS A C 1
ATOM 1317 O O . HIS A 1 174 ? 11.703 -4.533 2.222 1.00 91.12 174 HIS A O 1
ATOM 1323 N N . VAL A 1 175 ? 10.194 -6.203 2.222 1.00 87.38 175 VAL A N 1
ATOM 1324 C CA . VAL A 1 175 ? 9.668 -5.926 3.568 1.00 87.38 175 VAL A CA 1
ATOM 1325 C C . VAL A 1 175 ? 10.789 -6.047 4.588 1.00 87.38 175 VAL A C 1
ATOM 1327 O O . VAL A 1 175 ? 11.010 -5.124 5.363 1.00 87.38 175 VAL A O 1
ATOM 1330 N N . GLU A 1 176 ? 11.555 -7.136 4.532 1.00 83.75 176 GLU A N 1
ATOM 1331 C CA . GLU A 1 176 ? 12.686 -7.342 5.428 1.00 83.75 176 GLU A CA 1
ATOM 1332 C C . GLU A 1 176 ? 13.721 -6.219 5.287 1.00 83.75 176 GLU A C 1
ATOM 1334 O O . GLU A 1 176 ? 14.080 -5.603 6.279 1.00 83.75 176 GLU A O 1
ATOM 1339 N N . ARG A 1 177 ? 14.167 -5.856 4.083 1.00 83.44 177 ARG A N 1
ATOM 1340 C CA . ARG A 1 177 ? 15.272 -4.887 3.927 1.00 83.44 177 ARG A CA 1
ATOM 1341 C C . ARG A 1 177 ? 14.877 -3.413 4.023 1.00 83.44 177 ARG A C 1
ATOM 1343 O O . ARG A 1 177 ? 15.730 -2.589 4.355 1.00 83.44 177 ARG A O 1
ATOM 1350 N N . LEU A 1 178 ? 13.621 -3.075 3.724 1.00 82.88 178 LEU A N 1
ATOM 1351 C CA . LEU A 1 178 ? 13.113 -1.699 3.778 1.00 82.88 178 LEU A CA 1
ATOM 1352 C C . LEU A 1 178 ? 12.485 -1.360 5.134 1.00 82.88 178 LEU A C 1
ATOM 1354 O O . LEU A 1 178 ? 12.612 -0.220 5.568 1.00 82.88 178 LEU A O 1
ATOM 1358 N N . SER A 1 179 ? 11.836 -2.319 5.809 1.00 70.62 179 SER A N 1
ATOM 1359 C CA . SER A 1 179 ? 11.205 -2.091 7.126 1.00 70.62 179 SER A CA 1
ATOM 1360 C C . SER A 1 179 ? 12.070 -2.431 8.304 1.00 70.62 179 SER A C 1
ATOM 1362 O O . SER A 1 179 ? 11.772 -1.981 9.414 1.00 70.62 179 SER A O 1
ATOM 1364 N N . SER A 1 180 ? 13.121 -3.225 8.099 1.00 52.94 180 SER A N 1
ATOM 1365 C CA . SER A 1 180 ? 14.099 -3.458 9.146 1.00 52.94 180 SER A CA 1
ATOM 1366 C C . SER A 1 180 ? 14.903 -2.189 9.359 1.00 52.94 180 SER A C 1
ATOM 1368 O O . SER A 1 180 ? 16.054 -2.054 8.964 1.00 52.94 180 SER A O 1
ATOM 1370 N N . GLY A 1 181 ? 14.327 -1.319 10.178 1.00 47.28 181 GLY A N 1
ATOM 1371 C CA . GLY A 1 181 ? 15.064 -0.540 11.148 1.00 47.28 181 GLY A CA 1
ATOM 1372 C C . GLY A 1 181 ? 15.851 -1.405 12.147 1.00 47.28 181 GLY A C 1
ATOM 1373 O O . GLY A 1 181 ? 16.172 -0.888 13.211 1.00 47.28 181 GLY A O 1
ATOM 1374 N N . GLN A 1 182 ? 16.210 -2.661 11.843 1.00 41.94 182 GLN A N 1
ATOM 1375 C CA . GLN A 1 182 ? 17.415 -3.249 12.410 1.00 41.94 182 GLN A CA 1
ATOM 1376 C C . GLN A 1 182 ? 18.604 -2.580 11.725 1.00 41.94 182 GLN A C 1
ATOM 1378 O O . GLN A 1 182 ? 19.197 -3.090 10.782 1.00 41.94 182 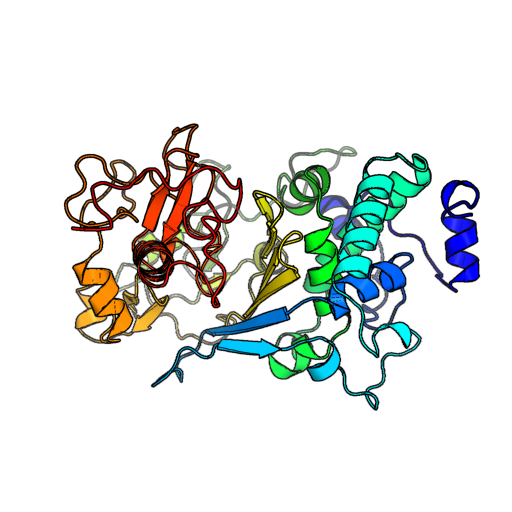GLN A O 1
ATOM 1383 N N . TRP A 1 183 ? 19.020 -1.457 12.298 1.00 46.00 183 TRP A N 1
ATOM 1384 C CA . TRP A 1 183 ? 20.424 -1.049 12.290 1.00 46.00 183 TRP A CA 1
ATOM 1385 C C . TRP A 1 183 ? 21.250 -2.017 13.172 1.00 46.00 183 TRP A C 1
ATOM 1387 O O . TRP A 1 183 ? 22.109 -1.610 13.945 1.00 46.00 183 TRP A O 1
ATOM 1397 N N . SER A 1 184 ? 20.942 -3.312 13.096 1.00 34.22 184 SER A N 1
ATOM 1398 C CA . SER A 1 184 ? 21.538 -4.417 13.839 1.00 34.22 184 SER A CA 1
ATOM 1399 C C . SER A 1 184 ? 22.240 -5.293 12.809 1.00 34.22 184 SER A C 1
ATOM 1401 O O . SER A 1 184 ? 21.860 -6.426 12.549 1.00 34.22 184 SER A O 1
ATOM 1403 N N . GLY A 1 185 ? 23.217 -4.713 12.126 1.00 32.75 185 GLY A N 1
ATOM 1404 C CA . GLY A 1 185 ? 23.922 -5.372 11.041 1.00 32.75 185 GLY A CA 1
ATOM 1405 C C . GLY A 1 185 ? 25.240 -4.672 10.820 1.00 32.75 185 GLY A C 1
ATOM 1406 O O . GLY A 1 185 ? 25.362 -3.843 9.927 1.00 32.75 185 GLY A O 1
ATOM 1407 N N . ALA A 1 186 ? 26.200 -4.977 11.689 1.00 37.81 186 ALA A N 1
ATOM 1408 C CA . ALA A 1 186 ? 27.598 -4.660 11.480 1.00 37.81 186 ALA A CA 1
ATOM 1409 C C . ALA A 1 186 ? 28.045 -5.244 10.131 1.00 37.81 186 ALA A C 1
ATOM 1411 O O . ALA A 1 186 ? 28.286 -6.443 10.011 1.00 37.81 186 ALA A O 1
ATOM 1412 N N . ALA A 1 187 ? 28.151 -4.388 9.124 1.00 40.50 187 ALA A N 1
ATOM 1413 C CA . ALA A 1 187 ? 29.074 -4.587 8.025 1.00 40.50 187 ALA A CA 1
ATOM 1414 C C . ALA A 1 187 ? 30.216 -3.594 8.268 1.00 40.50 187 ALA A C 1
ATOM 1416 O O . ALA A 1 187 ? 29.980 -2.393 8.341 1.00 40.50 187 ALA A O 1
ATOM 1417 N N . ASP A 1 188 ? 31.415 -4.135 8.484 1.00 44.06 188 ASP A N 1
ATOM 1418 C CA . ASP A 1 188 ? 32.672 -3.430 8.756 1.00 44.06 188 ASP A CA 1
ATOM 1419 C C . ASP A 1 188 ? 32.713 -2.524 9.992 1.00 44.06 188 ASP A C 1
ATOM 1421 O O . ASP A 1 188 ? 32.610 -1.311 9.890 1.00 44.06 188 ASP A O 1
ATOM 1425 N N . GLY A 1 189 ? 32.978 -3.128 11.161 1.00 43.19 189 GLY A N 1
ATOM 1426 C CA . GLY A 1 189 ? 33.887 -2.595 12.197 1.00 43.19 189 GLY A CA 1
ATOM 1427 C C . GLY A 1 189 ? 33.653 -1.196 12.793 1.00 43.19 189 GLY A C 1
ATOM 1428 O O . GLY A 1 189 ? 34.425 -0.787 13.659 1.00 43.19 189 GLY A O 1
ATOM 1429 N N . GLN A 1 190 ? 32.623 -0.466 12.380 1.00 36.66 190 GLN A N 1
ATOM 1430 C CA . GLN A 1 190 ? 32.292 0.879 12.822 1.00 36.66 190 GLN A CA 1
ATOM 1431 C C . GLN A 1 190 ? 30.923 0.866 13.505 1.00 36.66 190 GLN A C 1
ATOM 1433 O O . GLN A 1 190 ? 29.976 0.268 12.988 1.00 36.66 190 GLN A O 1
ATOM 1438 N N . PRO A 1 191 ? 30.805 1.483 14.694 1.00 35.62 191 PRO A N 1
ATOM 1439 C CA . PRO A 1 191 ? 29.549 1.498 15.420 1.00 35.62 191 PRO A CA 1
ATOM 1440 C C . PRO A 1 191 ? 28.491 2.261 14.603 1.00 35.62 191 PRO A C 1
ATOM 1442 O O . PRO A 1 191 ? 28.793 3.347 14.100 1.00 35.62 191 PRO A O 1
ATOM 1445 N N . PRO A 1 192 ? 27.263 1.724 14.461 1.00 44.72 192 PRO A N 1
ATOM 1446 C CA . PRO A 1 192 ? 26.165 2.458 13.842 1.00 44.72 192 PRO A CA 1
ATOM 1447 C C . PRO A 1 192 ? 25.942 3.775 14.593 1.00 44.72 192 PRO A C 1
ATOM 1449 O O . PRO A 1 192 ? 26.111 3.825 15.816 1.00 44.72 192 PRO A O 1
ATOM 1452 N N . ALA A 1 193 ? 25.572 4.845 13.877 1.00 47.84 193 ALA A N 1
ATOM 1453 C CA . ALA A 1 193 ? 25.265 6.116 14.527 1.00 47.84 193 ALA A CA 1
ATOM 1454 C C . ALA A 1 193 ? 24.162 5.875 15.579 1.00 47.84 193 ALA A C 1
ATOM 1456 O O . ALA A 1 193 ? 23.134 5.270 15.252 1.00 47.84 193 ALA A O 1
ATOM 1457 N N . PRO A 1 194 ? 24.385 6.252 16.850 1.00 54.38 194 PRO A N 1
ATOM 1458 C CA . PRO A 1 194 ? 23.496 5.862 17.929 1.00 54.38 194 PRO A CA 1
ATOM 1459 C C . PRO A 1 194 ? 22.150 6.552 17.735 1.00 54.38 194 PRO A C 1
ATOM 1461 O O . PRO A 1 194 ? 22.077 7.782 17.711 1.00 54.38 194 PRO A O 1
ATOM 1464 N N . ARG A 1 195 ? 21.075 5.764 17.609 1.00 62.12 195 ARG A N 1
ATOM 1465 C CA . ARG A 1 195 ? 19.724 6.322 1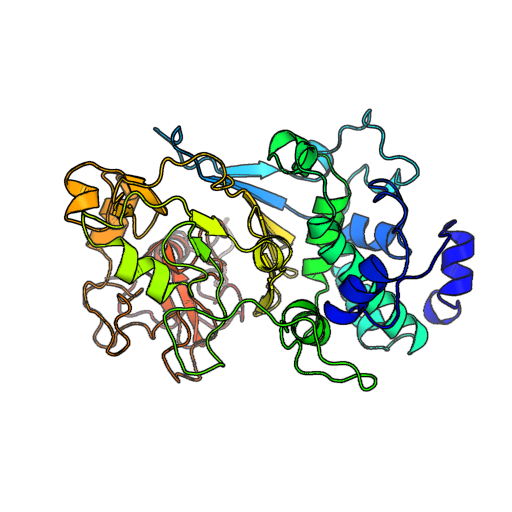7.703 1.00 62.12 195 ARG A CA 1
ATOM 1466 C C . ARG A 1 195 ? 19.587 7.035 19.048 1.00 62.12 195 ARG A C 1
ATOM 1468 O O . ARG A 1 195 ? 20.093 6.524 20.051 1.00 62.12 195 ARG A O 1
ATOM 1475 N N . PRO A 1 196 ? 18.910 8.192 19.102 1.00 73.12 196 PRO A N 1
ATOM 1476 C CA . PRO A 1 196 ? 18.624 8.825 20.375 1.00 73.12 196 PRO A CA 1
ATOM 1477 C C . PRO A 1 196 ? 17.806 7.850 21.226 1.00 73.12 196 PRO A C 1
ATOM 1479 O O . PRO A 1 196 ? 16.746 7.386 20.815 1.00 73.12 196 PRO A O 1
ATOM 1482 N N . MET A 1 197 ? 18.318 7.512 22.404 1.00 83.88 197 MET A N 1
ATOM 1483 C CA . MET A 1 197 ? 17.635 6.635 23.352 1.00 83.88 197 MET A CA 1
ATOM 1484 C C . MET A 1 197 ? 16.666 7.452 24.203 1.00 83.88 197 MET A C 1
ATOM 1486 O O . MET A 1 197 ? 16.865 8.653 24.420 1.00 83.88 197 MET A O 1
ATOM 1490 N N . CYS A 1 198 ? 15.600 6.812 24.673 1.00 86.44 198 CYS A N 1
ATOM 1491 C CA . CYS A 1 198 ? 14.626 7.432 25.553 1.00 86.44 198 CYS A CA 1
ATOM 1492 C C . CYS A 1 198 ? 15.301 7.825 26.869 1.00 86.44 198 CYS A C 1
ATOM 1494 O O . CYS A 1 198 ? 15.684 6.975 27.655 1.00 86.44 198 CYS A O 1
ATOM 1496 N N . SER A 1 199 ? 15.389 9.124 27.140 1.00 88.88 199 SER A N 1
ATOM 1497 C CA . SER A 1 199 ? 15.992 9.704 28.342 1.00 88.88 199 SER A CA 1
ATOM 1498 C C . SER A 1 199 ? 15.227 9.383 29.630 1.00 88.88 199 SER A C 1
ATOM 1500 O O . SER A 1 199 ? 15.717 9.677 30.712 1.00 88.88 199 SER A O 1
ATOM 1502 N N . ASN A 1 200 ? 14.016 8.825 29.525 1.00 88.31 200 ASN A N 1
ATOM 1503 C CA . ASN A 1 200 ? 13.213 8.388 30.669 1.00 88.31 200 ASN A CA 1
ATOM 1504 C C . ASN A 1 200 ? 13.365 6.884 30.968 1.00 88.31 200 ASN A C 1
ATOM 1506 O O . ASN A 1 200 ? 12.775 6.393 31.926 1.00 88.31 200 ASN A O 1
ATOM 1510 N N . HIS A 1 201 ? 14.106 6.151 30.135 1.00 82.25 201 HIS A N 1
ATOM 1511 C CA . HIS A 1 201 ? 14.447 4.752 30.354 1.00 82.25 201 HIS A CA 1
ATOM 1512 C C . HIS A 1 201 ? 15.962 4.623 30.527 1.00 82.25 201 HIS A C 1
ATOM 1514 O O . HIS A 1 201 ? 16.723 5.010 29.646 1.00 82.25 201 HIS A O 1
ATOM 1520 N N . ASP A 1 202 ? 16.398 4.009 31.626 1.00 78.50 202 ASP A N 1
ATOM 1521 C CA . ASP A 1 202 ? 17.816 3.705 31.877 1.00 78.50 202 ASP A CA 1
ATOM 1522 C C . ASP A 1 202 ? 18.227 2.329 31.309 1.00 78.50 202 ASP A C 1
ATOM 1524 O O . ASP A 1 202 ? 19.222 1.743 31.729 1.00 78.50 202 ASP A O 1
ATOM 1528 N N . ASP A 1 203 ? 17.440 1.773 30.382 1.00 79.88 203 ASP A N 1
ATOM 1529 C CA . ASP A 1 203 ? 17.659 0.431 29.826 1.00 79.88 203 ASP A CA 1
ATOM 1530 C C . ASP A 1 203 ? 18.684 0.397 28.686 1.00 79.88 203 ASP A C 1
ATOM 1532 O O . ASP A 1 203 ? 19.213 -0.665 28.375 1.00 79.88 203 ASP A O 1
ATOM 1536 N N . GLY A 1 204 ? 18.985 1.539 28.063 1.00 74.25 204 GLY A N 1
ATOM 1537 C CA . GLY A 1 204 ? 19.881 1.585 26.909 1.00 74.25 204 GLY A CA 1
ATOM 1538 C C . GLY A 1 204 ? 19.350 0.836 25.678 1.00 74.25 204 GLY A C 1
ATOM 1539 O O . GLY A 1 204 ? 20.098 0.667 24.719 1.00 74.25 204 GLY A O 1
ATOM 1540 N N . GLU A 1 205 ? 18.064 0.464 25.659 1.00 74.25 205 GLU A N 1
ATOM 1541 C CA . GLU A 1 205 ? 17.414 -0.280 24.567 1.00 74.25 205 GLU A CA 1
ATOM 1542 C C . GLU A 1 205 ? 16.179 0.441 23.999 1.00 74.25 205 GLU A C 1
ATOM 1544 O O . GLU A 1 205 ? 15.885 0.344 22.805 1.00 74.25 205 GLU A O 1
ATOM 1549 N N . THR A 1 206 ? 15.477 1.234 24.810 1.00 76.88 206 THR A N 1
ATOM 1550 C CA . THR A 1 206 ? 14.264 1.935 24.384 1.00 76.88 206 THR A CA 1
ATOM 1551 C C . THR A 1 206 ? 14.597 3.143 23.503 1.00 76.88 206 THR A C 1
ATOM 1553 O O . THR A 1 206 ? 15.036 4.184 23.989 1.00 76.88 206 THR A O 1
ATOM 1556 N N . GLY A 1 207 ? 14.344 3.045 22.196 1.00 77.69 207 GLY A N 1
ATOM 1557 C CA . GLY A 1 207 ? 14.543 4.148 21.249 1.00 77.69 207 GLY A CA 1
ATOM 1558 C C . GLY A 1 207 ? 13.605 5.340 21.489 1.00 77.69 207 GLY A C 1
ATOM 1559 O O . GLY A 1 207 ? 12.429 5.178 21.833 1.00 77.69 207 GLY A O 1
ATOM 1560 N N . ALA A 1 208 ? 14.115 6.554 21.292 1.00 79.75 208 ALA A N 1
ATOM 1561 C CA . ALA A 1 208 ? 13.317 7.770 21.288 1.00 79.75 208 ALA A CA 1
ATOM 1562 C C . ALA A 1 208 ? 12.795 8.092 19.886 1.00 79.75 208 ALA A C 1
ATOM 1564 O O . ALA A 1 208 ? 13.503 7.938 18.896 1.00 79.75 208 ALA A O 1
ATOM 1565 N N . ILE A 1 209 ? 11.563 8.594 19.829 1.00 67.69 209 ILE A N 1
ATOM 1566 C CA . ILE A 1 209 ? 10.921 9.056 18.591 1.00 67.69 209 ILE A CA 1
ATOM 1567 C C . ILE A 1 209 ? 10.471 10.522 18.674 1.00 67.69 209 ILE A C 1
ATOM 1569 O O . ILE A 1 209 ? 10.171 11.140 17.655 1.00 67.69 209 ILE A O 1
ATOM 1573 N N . ILE A 1 210 ? 10.412 11.085 19.886 1.00 76.62 210 ILE A N 1
ATOM 1574 C CA . ILE A 1 210 ? 10.067 12.481 20.151 1.00 76.62 210 ILE A CA 1
ATOM 1575 C C . ILE A 1 210 ? 11.252 13.163 20.822 1.00 76.62 210 ILE A C 1
ATOM 1577 O O . ILE A 1 210 ? 11.718 12.722 21.866 1.00 76.62 210 ILE A O 1
ATOM 1581 N N . GLN A 1 211 ? 11.678 14.299 20.294 1.00 82.62 211 GLN A N 1
ATOM 1582 C CA . GLN A 1 211 ? 12.553 15.232 20.977 1.00 82.62 211 GLN A CA 1
ATOM 1583 C C . GLN A 1 211 ? 11.716 16.311 21.667 1.00 82.62 211 GLN A C 1
ATOM 1585 O O . GLN A 1 211 ? 11.033 17.114 21.029 1.00 82.62 211 GLN A O 1
ATOM 1590 N N . CYS A 1 212 ? 11.764 16.332 22.995 1.00 83.88 212 CYS A N 1
ATOM 1591 C CA . CYS A 1 212 ? 11.196 17.386 23.815 1.00 83.88 212 CYS A CA 1
ATOM 1592 C C . CYS A 1 212 ? 12.300 18.355 24.238 1.00 83.88 212 CYS A C 1
ATOM 1594 O O . CYS A 1 212 ? 13.318 17.944 24.788 1.00 83.88 212 CYS A O 1
ATOM 1596 N N . ASN A 1 213 ? 12.066 19.657 24.076 1.00 84.81 213 ASN A N 1
ATOM 1597 C CA . ASN A 1 213 ? 13.043 20.675 24.467 1.00 84.81 213 ASN A CA 1
ATOM 1598 C C . ASN A 1 213 ? 13.361 20.712 25.979 1.00 84.81 213 ASN A C 1
ATOM 1600 O O . ASN A 1 213 ? 14.410 21.220 26.359 1.00 84.81 213 ASN A O 1
ATOM 1604 N N . VAL A 1 214 ? 12.467 20.195 26.831 1.00 87.56 214 VAL A N 1
ATOM 1605 C CA . VAL A 1 214 ? 12.644 20.150 28.295 1.00 87.56 214 VAL A CA 1
ATOM 1606 C C . VAL A 1 214 ? 12.862 18.726 28.816 1.00 87.56 214 VAL A C 1
ATOM 1608 O O . VAL A 1 214 ? 13.727 18.516 29.657 1.00 87.56 214 VAL A O 1
ATOM 1611 N N . CYS A 1 215 ? 12.088 17.741 28.345 1.00 86.69 215 CYS A N 1
ATOM 1612 C CA . CYS A 1 215 ? 12.144 16.358 28.844 1.00 86.69 215 CYS A CA 1
ATOM 1613 C C . CYS A 1 215 ? 13.203 15.478 28.159 1.00 86.69 215 CYS A C 1
ATOM 161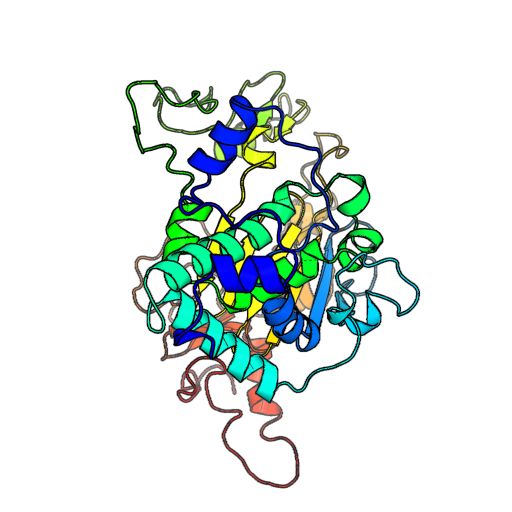5 O O . CYS A 1 215 ? 13.348 14.321 28.540 1.00 86.69 215 CYS A O 1
ATOM 1617 N N . GLY A 1 216 ? 13.920 15.994 27.158 1.00 88.00 216 GLY A N 1
ATOM 1618 C CA . GLY A 1 216 ? 14.888 15.218 26.387 1.00 88.00 216 GLY A CA 1
ATOM 1619 C C . GLY A 1 216 ? 14.233 14.354 25.308 1.00 88.00 216 GLY A C 1
ATOM 1620 O O . GLY A 1 216 ? 13.136 14.651 24.828 1.00 88.00 216 GLY A O 1
ATOM 1621 N N . ASN A 1 217 ? 14.922 13.293 24.901 1.00 88.56 217 ASN A N 1
ATOM 1622 C CA . ASN A 1 217 ? 14.452 12.386 23.857 1.00 88.56 217 ASN A CA 1
ATOM 1623 C C . ASN A 1 217 ? 13.549 11.320 24.491 1.00 88.56 217 ASN A C 1
ATOM 1625 O O . ASN A 1 217 ? 13.930 10.705 25.476 1.00 88.56 217 ASN A O 1
ATOM 1629 N N . LEU A 1 218 ? 12.351 11.087 23.966 1.00 82.56 218 LEU A N 1
ATOM 1630 C CA . LEU A 1 218 ? 11.338 10.221 24.566 1.00 82.56 218 LEU A CA 1
ATOM 1631 C C . LEU A 1 218 ? 10.811 9.193 23.563 1.00 82.56 218 LEU A C 1
ATOM 1633 O O . LEU A 1 218 ? 10.602 9.498 22.386 1.00 82.56 218 LEU A O 1
ATOM 1637 N N . CYS A 1 219 ? 10.535 7.978 24.038 1.00 78.12 219 CYS A N 1
ATOM 1638 C CA . CYS A 1 219 ? 9.733 7.006 23.296 1.00 78.12 219 CYS A CA 1
ATOM 1639 C C . CYS A 1 219 ? 8.258 7.444 23.233 1.00 78.12 219 CYS A C 1
ATOM 1641 O O . CYS A 1 219 ? 7.837 8.352 23.957 1.00 78.12 219 CYS A O 1
ATOM 1643 N N . ALA A 1 220 ? 7.456 6.779 22.394 1.00 73.19 220 ALA A N 1
ATOM 1644 C CA . ALA A 1 220 ? 6.033 7.092 22.216 1.00 73.19 220 ALA A CA 1
ATOM 1645 C C . ALA A 1 220 ? 5.258 7.117 23.545 1.00 73.19 220 ALA A C 1
ATOM 1647 O O . ALA A 1 220 ? 4.442 8.008 23.792 1.00 73.19 220 ALA A O 1
ATOM 1648 N N . ASP A 1 221 ? 5.536 6.143 24.412 1.00 73.38 221 ASP A N 1
ATOM 1649 C CA . ASP A 1 221 ? 4.843 5.988 25.685 1.00 73.38 221 ASP A CA 1
ATOM 1650 C C . ASP A 1 221 ? 5.298 7.034 26.701 1.00 73.38 221 ASP A C 1
ATOM 1652 O O . ASP A 1 221 ? 4.469 7.668 27.352 1.00 73.38 221 ASP A O 1
ATOM 1656 N N . CYS A 1 222 ? 6.602 7.291 26.799 1.00 78.69 222 CYS A N 1
ATOM 1657 C CA . CYS A 1 222 ? 7.129 8.309 27.703 1.00 78.69 222 CYS A CA 1
ATOM 1658 C C . CYS A 1 222 ? 6.685 9.718 27.301 1.00 78.69 222 CYS A C 1
ATOM 1660 O O . CYS A 1 222 ? 6.291 10.484 28.178 1.00 78.69 222 CYS A O 1
ATOM 1662 N N . ASP A 1 223 ? 6.650 10.047 26.001 1.00 80.56 223 ASP A N 1
ATOM 1663 C CA . ASP A 1 223 ? 6.027 11.289 25.526 1.00 80.56 223 ASP A CA 1
ATOM 1664 C C . ASP A 1 223 ? 4.573 11.376 25.987 1.00 80.56 223 ASP A C 1
ATOM 1666 O O . ASP A 1 223 ? 4.155 12.388 26.554 1.00 80.56 223 ASP A O 1
ATOM 1670 N N . ARG A 1 224 ? 3.810 10.298 25.789 1.00 78.19 224 ARG A N 1
ATOM 1671 C CA . ARG A 1 224 ? 2.406 10.257 26.176 1.00 78.19 224 ARG A CA 1
ATOM 1672 C C . ARG A 1 224 ? 2.234 10.494 27.669 1.00 78.19 224 ARG A C 1
ATOM 1674 O O . ARG A 1 224 ? 1.441 11.355 28.030 1.00 78.19 224 ARG A O 1
ATOM 1681 N N . PHE A 1 225 ? 2.930 9.751 28.526 1.00 78.12 225 PHE A N 1
ATOM 1682 C CA . PHE A 1 225 ? 2.716 9.786 29.974 1.00 78.12 225 PHE A CA 1
ATOM 1683 C C . PHE A 1 225 ? 3.302 11.036 30.635 1.00 78.12 225 PHE A C 1
ATOM 1685 O O . PHE A 1 225 ? 2.607 11.681 31.426 1.00 78.12 225 PHE A O 1
ATOM 1692 N N . LEU A 1 226 ? 4.535 11.427 30.292 1.00 78.44 226 LEU A N 1
ATOM 1693 C CA . LEU A 1 226 ? 5.189 12.593 30.896 1.00 78.44 226 LEU A CA 1
ATOM 1694 C C . LEU A 1 226 ? 4.455 13.888 30.560 1.00 78.44 226 LEU A C 1
ATOM 1696 O O . LEU A 1 226 ? 4.413 14.796 31.389 1.00 78.44 226 LEU A O 1
ATOM 1700 N N . HIS A 1 227 ? 3.818 13.967 29.393 1.00 80.69 227 HIS A N 1
ATOM 1701 C CA . HIS A 1 227 ? 3.085 15.152 28.954 1.00 80.69 227 HIS A CA 1
ATOM 1702 C C . HIS A 1 227 ? 1.585 15.133 29.295 1.00 80.69 227 HIS A C 1
ATOM 1704 O O . HIS A 1 227 ? 0.858 16.039 28.884 1.00 80.69 227 HIS A O 1
ATOM 1710 N N . LEU A 1 228 ? 1.107 14.178 30.111 1.00 72.69 228 LEU A N 1
ATOM 1711 C CA . LEU A 1 228 ? -0.236 14.257 30.713 1.00 72.69 228 LEU A CA 1
ATOM 1712 C C . LEU A 1 228 ? -0.324 15.351 31.788 1.00 72.69 228 LEU A C 1
ATOM 1714 O O . LEU A 1 228 ? -1.390 15.934 32.007 1.00 72.69 228 LEU A O 1
ATOM 1718 N N . HIS A 1 229 ? 0.779 15.636 32.485 1.00 68.69 229 HIS A N 1
ATOM 1719 C CA . HIS A 1 229 ? 0.773 16.535 33.635 1.00 68.69 229 HIS A CA 1
ATOM 1720 C C . HIS A 1 229 ? 0.662 18.013 33.214 1.00 68.69 229 HIS A C 1
ATOM 1722 O O . HIS A 1 229 ? 1.287 18.469 32.257 1.00 68.69 229 HIS A O 1
ATOM 1728 N N . ARG A 1 230 ? -0.102 18.823 33.970 1.00 69.94 230 ARG A N 1
ATOM 1729 C CA . ARG A 1 230 ? -0.372 20.243 33.637 1.00 69.94 230 ARG A CA 1
ATOM 1730 C C . ARG A 1 230 ? 0.883 21.099 33.441 1.00 69.94 230 ARG A C 1
ATOM 1732 O O . ARG A 1 230 ? 0.823 22.071 32.696 1.00 69.94 230 ARG A O 1
ATOM 1739 N N . ARG A 1 231 ? 1.973 20.755 34.133 1.00 75.12 231 ARG A N 1
ATOM 1740 C CA . ARG A 1 231 ? 3.255 21.480 34.090 1.00 75.12 231 ARG A CA 1
ATOM 1741 C C . ARG A 1 231 ? 4.077 21.175 32.837 1.00 75.12 231 ARG A C 1
ATOM 1743 O O . ARG A 1 231 ? 4.805 22.043 32.388 1.00 75.12 231 ARG A O 1
ATOM 1750 N N . THR A 1 232 ? 3.939 19.976 32.283 1.00 74.19 232 THR A N 1
ATOM 1751 C CA . THR A 1 232 ? 4.790 19.460 31.202 1.00 74.19 232 THR A CA 1
ATOM 1752 C C . THR A 1 232 ? 4.065 19.422 29.859 1.00 74.19 232 THR A C 1
ATOM 1754 O O . THR A 1 232 ? 4.690 19.535 28.816 1.00 74.19 232 THR A O 1
ATOM 1757 N N . ARG A 1 233 ? 2.726 19.377 29.842 1.00 71.69 233 ARG A N 1
ATOM 1758 C CA . ARG A 1 233 ? 1.905 19.319 28.612 1.00 71.69 233 ARG A CA 1
ATOM 1759 C C . ARG A 1 233 ? 2.144 20.431 27.573 1.00 71.69 233 ARG A C 1
ATOM 1761 O O . ARG A 1 233 ? 1.687 20.295 26.441 1.00 71.69 233 ARG A O 1
ATOM 1768 N N . MET A 1 234 ? 2.773 21.542 27.972 1.00 72.75 234 MET A N 1
ATOM 1769 C CA . MET A 1 234 ? 3.081 22.702 27.117 1.00 72.75 234 MET A CA 1
ATOM 1770 C C . MET A 1 234 ? 4.507 22.669 26.550 1.00 72.75 234 MET A C 1
ATOM 1772 O O . MET A 1 234 ? 4.913 23.620 25.886 1.00 72.75 234 MET A O 1
ATOM 1776 N N . HIS A 1 235 ? 5.294 21.628 26.832 1.00 81.69 235 HIS A N 1
ATOM 1777 C CA . HIS A 1 235 ? 6.634 21.515 26.273 1.00 81.69 235 HIS A CA 1
ATOM 1778 C C . HIS A 1 235 ? 6.594 21.452 24.743 1.00 81.69 235 HIS A C 1
ATOM 1780 O O . HIS A 1 235 ? 5.668 20.887 24.150 1.00 81.69 235 HIS A O 1
ATOM 1786 N N . GLN A 1 236 ? 7.615 22.020 24.102 1.00 73.56 236 GLN A N 1
ATOM 1787 C CA . GLN A 1 236 ? 7.751 21.958 22.655 1.00 73.56 236 GLN A CA 1
ATOM 1788 C C . GLN A 1 236 ? 8.357 20.610 22.280 1.00 73.56 236 GLN A C 1
ATOM 1790 O O . GLN A 1 236 ? 9.382 20.194 22.825 1.00 73.56 236 GLN A O 1
ATOM 1795 N N . ARG A 1 237 ? 7.678 19.917 21.369 1.00 82.00 237 ARG A N 1
ATOM 1796 C CA . ARG A 1 237 ? 7.964 18.533 21.008 1.00 82.00 237 ARG A CA 1
ATOM 1797 C C . ARG A 1 237 ? 8.061 18.423 19.500 1.00 82.00 237 ARG A C 1
ATOM 1799 O O . ARG A 1 237 ? 7.191 18.937 18.797 1.00 82.00 237 ARG A O 1
ATOM 1806 N N . GLN A 1 238 ? 9.092 17.746 19.031 1.00 70.75 238 GLN A N 1
ATOM 1807 C CA . GLN A 1 238 ? 9.345 17.481 17.624 1.00 70.75 238 GLN A CA 1
ATOM 1808 C C . GLN A 1 238 ? 9.605 15.986 17.438 1.00 70.75 238 GLN A C 1
ATOM 1810 O O . GLN A 1 238 ? 10.068 15.328 18.361 1.00 70.75 238 GLN A O 1
ATOM 1815 N N . VAL A 1 239 ? 9.273 15.432 16.277 1.00 66.44 239 VAL A N 1
ATOM 1816 C CA . VAL A 1 239 ? 9.656 14.054 15.937 1.00 66.44 239 VAL A CA 1
ATOM 1817 C C . VAL A 1 239 ? 11.158 14.033 15.632 1.00 66.44 239 VAL A C 1
ATOM 1819 O O . VAL A 1 239 ? 11.669 14.981 15.037 1.00 66.44 239 VAL A O 1
ATOM 1822 N N . CYS A 1 240 ? 11.877 13.000 16.073 1.00 68.44 240 CYS A N 1
ATOM 1823 C CA . CYS A 1 240 ? 13.304 12.858 15.768 1.00 68.44 240 CYS A CA 1
ATOM 1824 C C . CYS A 1 240 ? 13.524 12.822 14.246 1.00 68.44 240 CYS A C 1
ATOM 1826 O O . CYS A 1 240 ? 12.743 12.207 13.520 1.00 68.44 240 CYS A O 1
ATOM 1828 N N . LYS A 1 241 ? 14.582 13.476 13.753 1.00 63.16 241 LYS A N 1
ATOM 1829 C CA . LYS A 1 241 ? 14.853 13.596 12.311 1.00 63.16 241 LYS A CA 1
ATOM 1830 C C . LYS A 1 241 ? 15.019 12.222 11.650 1.00 63.16 241 LYS A C 1
ATOM 1832 O O . LYS A 1 241 ? 14.538 12.004 10.545 1.00 63.16 241 LYS A O 1
ATOM 1837 N N . GLU A 1 242 ? 15.618 11.279 12.371 1.00 61.38 242 GLU A N 1
ATOM 1838 C CA . GLU A 1 242 ? 15.801 9.891 11.949 1.00 61.38 242 GLU A CA 1
ATOM 1839 C C . GLU A 1 242 ? 14.462 9.154 11.755 1.00 61.38 242 GLU A C 1
ATOM 1841 O O . GLU A 1 242 ? 14.352 8.293 10.887 1.00 61.38 242 GLU A O 1
ATOM 1846 N N . GLU A 1 243 ? 13.425 9.517 12.518 1.00 61.00 243 GLU A N 1
ATOM 1847 C CA . GLU A 1 243 ? 12.064 8.978 12.374 1.00 61.00 243 GLU A CA 1
ATOM 1848 C C . GLU A 1 243 ? 11.260 9.706 11.283 1.00 61.00 243 GLU A C 1
ATOM 1850 O O . GLU A 1 243 ? 10.399 9.100 10.647 1.00 61.00 243 GLU A O 1
ATOM 1855 N N . GLU A 1 244 ? 11.541 10.988 11.010 1.00 56.03 244 GLU A N 1
ATOM 1856 C CA . GLU A 1 244 ? 10.987 11.685 9.835 1.00 56.03 244 GLU A CA 1
ATOM 1857 C C . GLU A 1 244 ? 11.510 11.085 8.515 1.00 56.03 244 GLU A C 1
ATOM 1859 O O . GLU A 1 244 ? 10.810 11.096 7.503 1.00 56.03 244 GLU A O 1
ATOM 1864 N N . GLU A 1 245 ? 12.717 10.521 8.519 1.00 61.06 245 GLU A N 1
ATOM 1865 C CA . GLU A 1 245 ? 13.327 9.860 7.358 1.00 61.06 245 GLU A CA 1
ATOM 1866 C C . GLU A 1 245 ? 13.025 8.348 7.296 1.00 61.06 245 GLU A C 1
ATOM 1868 O O . GLU A 1 245 ? 13.270 7.707 6.269 1.00 61.06 245 GLU A O 1
ATOM 1873 N N . ALA A 1 246 ? 12.444 7.773 8.356 1.00 70.00 246 ALA A N 1
ATOM 1874 C CA . ALA A 1 246 ? 12.118 6.355 8.423 1.00 70.00 246 ALA A CA 1
ATOM 1875 C C . ALA A 1 246 ? 10.927 5.992 7.521 1.00 70.00 246 ALA A C 1
ATOM 1877 O O . ALA A 1 246 ? 9.845 6.585 7.576 1.00 70.00 246 ALA A O 1
ATOM 1878 N N . ILE A 1 247 ? 11.118 4.949 6.715 1.00 82.06 247 ILE A N 1
ATOM 1879 C CA . ILE A 1 247 ? 10.078 4.325 5.899 1.00 82.06 247 ILE A CA 1
ATOM 1880 C C . ILE A 1 247 ? 9.722 2.964 6.490 1.00 82.06 247 ILE A C 1
ATOM 1882 O O . ILE A 1 247 ? 10.597 2.175 6.834 1.00 82.06 247 ILE A O 1
ATOM 1886 N N . LYS A 1 248 ? 8.425 2.678 6.605 1.00 86.81 248 LYS A N 1
ATOM 1887 C CA . LYS A 1 248 ? 7.930 1.346 6.966 1.00 86.81 248 LYS A CA 1
ATOM 1888 C C . LYS A 1 248 ? 7.174 0.749 5.793 1.00 86.81 248 LYS A C 1
ATOM 1890 O O . LYS A 1 248 ? 6.217 1.353 5.327 1.00 86.81 248 LYS A O 1
ATOM 1895 N N . VAL A 1 249 ? 7.576 -0.434 5.358 1.00 90.50 249 VAL A N 1
ATOM 1896 C CA . VAL A 1 249 ? 7.050 -1.189 4.217 1.00 90.50 249 VAL A CA 1
ATOM 1897 C C . VAL A 1 249 ? 6.542 -2.572 4.644 1.00 90.50 249 VAL A C 1
ATOM 1899 O O . VAL A 1 249 ? 7.324 -3.443 4.997 1.00 90.50 249 VAL A O 1
ATOM 1902 N N . ASP A 1 250 ? 5.254 -2.856 4.537 1.00 89.31 250 ASP A N 1
ATOM 1903 C CA . ASP A 1 250 ? 4.756 -4.205 4.834 1.00 89.31 250 ASP A CA 1
ATOM 1904 C C . ASP A 1 250 ? 4.037 -4.812 3.626 1.00 89.31 250 ASP A C 1
ATOM 1906 O O . ASP A 1 250 ? 3.650 -4.117 2.683 1.00 89.31 250 ASP A O 1
ATOM 1910 N N . LEU A 1 251 ? 3.853 -6.130 3.660 1.00 90.31 251 LEU A N 1
ATOM 1911 C CA . LEU A 1 251 ? 3.147 -6.889 2.635 1.00 90.31 251 LEU A CA 1
ATOM 1912 C C . LEU A 1 251 ? 2.196 -7.872 3.308 1.00 90.31 251 LEU A C 1
ATOM 1914 O O . LEU A 1 251 ? 2.646 -8.836 3.921 1.00 90.31 251 LEU A O 1
ATOM 1918 N N . HIS A 1 252 ? 0.890 -7.666 3.147 1.00 83.69 252 HIS A N 1
ATOM 1919 C CA . HIS A 1 252 ? -0.134 -8.570 3.673 1.00 83.69 252 HIS A CA 1
ATOM 1920 C C . HIS A 1 252 ? -1.052 -9.042 2.546 1.00 83.69 252 HIS A C 1
ATOM 1922 O O . HIS A 1 252 ? -1.685 -8.229 1.878 1.00 83.69 252 HIS A O 1
ATOM 1928 N N . GLU A 1 253 ? -1.115 -10.361 2.318 1.00 81.31 253 GLU A N 1
ATOM 1929 C CA . GLU A 1 253 ? -2.049 -11.012 1.375 1.00 81.31 253 GLU A CA 1
ATOM 1930 C C . GLU A 1 253 ? -2.086 -10.350 -0.030 1.00 81.31 253 GLU A C 1
ATOM 1932 O O . GLU A 1 253 ? -3.137 -10.226 -0.656 1.00 81.31 253 GLU A O 1
ATOM 1937 N N . GLY A 1 254 ? -0.927 -9.908 -0.541 1.00 83.31 254 GLY A N 1
ATOM 1938 C CA . GLY A 1 254 ? -0.799 -9.278 -1.866 1.00 83.31 254 GLY A CA 1
ATOM 1939 C C . GLY A 1 254 ? -1.051 -7.764 -1.914 1.00 83.31 254 GLY A C 1
ATOM 1940 O O . GLY A 1 254 ? -0.992 -7.184 -3.006 1.00 83.31 254 GLY A O 1
ATOM 1941 N N . CYS A 1 255 ? -1.283 -7.141 -0.755 1.00 90.38 255 CYS A N 1
ATOM 1942 C CA . CYS A 1 255 ? -1.362 -5.698 -0.560 1.00 90.38 255 CYS A CA 1
ATOM 1943 C C . CYS A 1 255 ? -0.038 -5.170 0.005 1.00 90.38 255 CYS A C 1
ATOM 1945 O O . CYS A 1 255 ? 0.279 -5.390 1.177 1.00 90.38 255 CYS A O 1
ATOM 1947 N N . GLY A 1 256 ? 0.737 -4.478 -0.830 1.00 94.56 256 GLY A N 1
ATOM 1948 C CA . GLY A 1 256 ? 1.933 -3.768 -0.390 1.00 94.56 256 GLY A CA 1
ATOM 1949 C C . GLY A 1 256 ? 1.545 -2.434 0.238 1.00 94.56 256 GLY A C 1
ATOM 1950 O O . GLY A 1 256 ? 0.731 -1.700 -0.326 1.00 94.56 256 GLY A O 1
ATOM 1951 N N . ARG A 1 257 ? 2.121 -2.107 1.394 1.00 92.75 257 ARG A N 1
ATOM 1952 C CA . ARG A 1 257 ? 1.922 -0.828 2.085 1.00 92.75 257 ARG A CA 1
ATOM 1953 C C . ARG A 1 257 ? 3.259 -0.180 2.396 1.00 92.75 257 ARG A C 1
ATOM 1955 O O . ARG A 1 257 ? 4.207 -0.866 2.749 1.00 92.75 257 ARG A O 1
ATOM 1962 N N . THR A 1 258 ? 3.316 1.139 2.292 1.00 92.81 258 THR A N 1
ATOM 1963 C CA . THR A 1 258 ? 4.425 1.963 2.759 1.00 9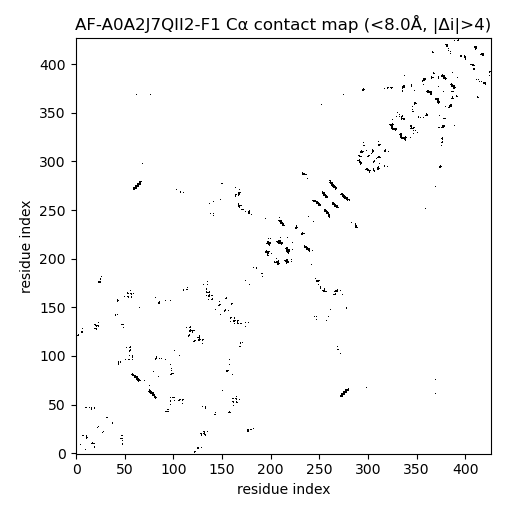2.81 258 THR A CA 1
ATOM 1964 C C . THR A 1 258 ? 3.906 3.137 3.580 1.00 92.81 258 THR A C 1
ATOM 1966 O O . THR A 1 258 ? 2.834 3.688 3.312 1.00 92.81 258 THR A O 1
ATOM 1969 N N . LYS A 1 259 ? 4.648 3.514 4.615 1.00 89.50 259 LYS A N 1
ATOM 1970 C CA . LYS A 1 259 ? 4.280 4.550 5.571 1.00 89.50 259 LYS A CA 1
ATOM 1971 C C . LYS A 1 259 ? 5.489 5.427 5.855 1.00 89.50 259 LYS A C 1
ATOM 1973 O O . LYS A 1 259 ? 6.522 4.947 6.308 1.00 89.50 259 LYS A O 1
ATOM 1978 N N . LEU A 1 260 ? 5.294 6.713 5.607 1.00 86.88 260 LEU A N 1
ATOM 1979 C CA . LEU A 1 260 ? 6.158 7.824 5.979 1.00 86.88 260 LEU A CA 1
ATOM 1980 C C . LEU A 1 260 ? 5.412 8.707 6.982 1.00 86.88 260 LEU A C 1
ATOM 1982 O O . LEU A 1 260 ? 4.202 8.559 7.197 1.00 86.88 260 LEU A O 1
ATOM 1986 N N . PHE A 1 261 ? 6.109 9.672 7.580 1.00 82.00 261 PHE A N 1
ATOM 1987 C CA . PHE A 1 261 ? 5.472 10.595 8.521 1.00 82.00 261 PHE A CA 1
ATOM 1988 C C . PHE A 1 261 ? 4.343 11.424 7.872 1.00 82.00 261 PHE A C 1
ATOM 1990 O O . PHE A 1 261 ? 3.328 11.690 8.519 1.00 82.00 261 PHE A O 1
ATOM 1997 N N . TRP A 1 262 ? 4.491 11.786 6.590 1.00 84.62 262 TRP A N 1
ATOM 1998 C CA . TRP A 1 262 ? 3.572 12.659 5.845 1.00 84.62 262 TRP A CA 1
ATOM 1999 C C . TRP A 1 262 ? 2.599 11.915 4.919 1.00 84.62 262 TRP A C 1
ATOM 2001 O O . TRP A 1 262 ? 1.598 12.492 4.497 1.00 84.62 262 TRP A O 1
ATOM 2011 N N . VAL A 1 263 ? 2.846 10.639 4.607 1.00 90.00 263 VAL A N 1
ATOM 2012 C CA . VAL A 1 263 ? 1.988 9.862 3.703 1.00 90.00 263 VAL A CA 1
ATOM 2013 C C . VAL A 1 263 ? 1.958 8.388 4.072 1.00 90.00 263 VAL A C 1
ATOM 2015 O O . VAL A 1 263 ? 2.965 7.795 4.446 1.00 90.00 263 VAL A O 1
ATOM 2018 N N . MET A 1 264 ? 0.787 7.781 3.936 1.00 91.56 264 MET A N 1
ATOM 2019 C CA . MET A 1 264 ? 0.623 6.334 3.903 1.00 91.56 264 MET A CA 1
ATOM 2020 C C . MET A 1 264 ? 0.106 5.950 2.522 1.00 91.56 264 MET A C 1
ATOM 2022 O O . MET A 1 264 ? -0.914 6.477 2.084 1.00 91.56 264 MET A O 1
ATOM 2026 N N . ALA A 1 265 ? 0.800 5.050 1.837 1.00 95.25 265 ALA A N 1
ATOM 2027 C CA . ALA A 1 265 ? 0.432 4.582 0.511 1.00 95.25 265 ALA A CA 1
ATOM 2028 C C . ALA A 1 265 ? 0.322 3.057 0.512 1.00 95.25 265 ALA A C 1
ATOM 2030 O O . ALA A 1 265 ? 1.161 2.366 1.082 1.00 95.25 265 ALA A O 1
ATOM 2031 N N . LEU A 1 266 ? -0.713 2.517 -0.119 1.00 95.25 266 LEU A N 1
ATOM 2032 C CA . LEU A 1 266 ? -0.908 1.077 -0.254 1.00 95.25 266 LEU A CA 1
ATOM 2033 C C . LEU A 1 266 ? -1.486 0.742 -1.621 1.00 95.25 266 LEU A C 1
ATOM 2035 O O . LEU A 1 266 ? -2.239 1.535 -2.190 1.00 95.25 266 LEU A O 1
ATOM 2039 N N . ALA A 1 267 ? -1.157 -0.437 -2.134 1.00 96.56 267 ALA A N 1
ATOM 2040 C CA . ALA A 1 267 ? -1.687 -0.937 -3.391 1.00 96.56 267 ALA A CA 1
ATOM 2041 C C . ALA A 1 267 ? -1.904 -2.448 -3.325 1.00 96.56 267 ALA A C 1
ATOM 2043 O O . ALA A 1 267 ? -1.021 -3.208 -2.924 1.00 96.56 267 ALA A O 1
ATOM 2044 N N . ASP A 1 268 ? -3.082 -2.884 -3.762 1.00 93.75 268 ASP A N 1
ATOM 2045 C CA . ASP A 1 268 ? -3.423 -4.294 -3.863 1.00 93.75 268 ASP A CA 1
ATOM 2046 C C . ASP A 1 268 ? -3.224 -4.799 -5.293 1.00 93.75 268 ASP A C 1
ATOM 2048 O O . ASP A 1 268 ? -3.873 -4.350 -6.243 1.00 93.75 268 ASP A O 1
ATOM 2052 N N . SER A 1 269 ? -2.339 -5.784 -5.429 1.00 93.31 269 SER A N 1
ATOM 2053 C CA . SER A 1 269 ? -1.990 -6.378 -6.720 1.00 93.31 269 SER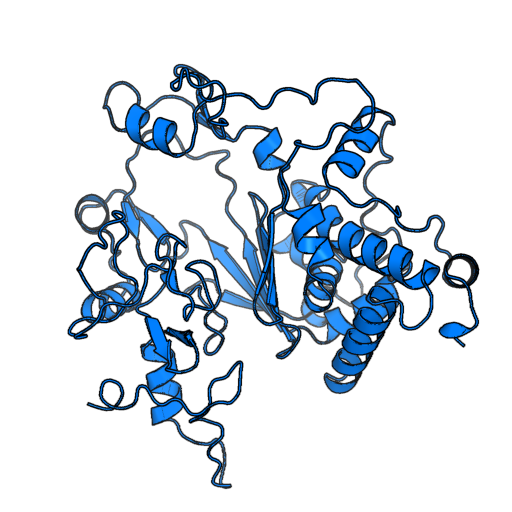 A CA 1
ATOM 2054 C C . SER A 1 269 ? -3.140 -7.155 -7.367 1.00 93.31 269 SER A C 1
ATOM 2056 O O . SER A 1 269 ? -3.146 -7.328 -8.584 1.00 93.31 269 SER A O 1
ATOM 2058 N N . SER A 1 270 ? -4.131 -7.601 -6.584 1.00 91.00 270 SER A N 1
ATOM 2059 C CA . SER A 1 270 ? -5.235 -8.424 -7.090 1.00 91.00 270 SER A CA 1
ATOM 2060 C C . SER A 1 270 ? -6.412 -7.604 -7.629 1.00 91.00 270 SER A C 1
ATOM 2062 O O . SER A 1 270 ? -7.035 -7.964 -8.632 1.00 91.00 270 SER A O 1
ATOM 2064 N N . THR A 1 271 ? -6.744 -6.485 -6.988 1.00 92.12 271 THR A N 1
ATOM 2065 C CA . THR A 1 271 ? -7.858 -5.616 -7.385 1.00 92.12 271 THR A CA 1
ATOM 2066 C C . THR A 1 271 ? -7.413 -4.397 -8.179 1.00 92.12 271 THR A C 1
ATOM 2068 O O . THR A 1 271 ? -8.276 -3.778 -8.804 1.00 92.12 271 THR A O 1
ATOM 2071 N N . LEU A 1 272 ? -6.108 -4.086 -8.198 1.00 95.06 272 LEU A N 1
ATOM 2072 C CA . LEU A 1 272 ? -5.533 -2.862 -8.771 1.00 95.06 272 LEU A CA 1
ATOM 2073 C C . LEU A 1 272 ? -6.157 -1.595 -8.169 1.00 95.06 272 LEU A C 1
ATOM 2075 O O . LEU A 1 272 ? -6.298 -0.560 -8.823 1.00 95.06 272 LEU A O 1
ATOM 2079 N N . LYS A 1 273 ? -6.560 -1.687 -6.902 1.00 95.12 273 LYS A N 1
ATOM 2080 C CA . LYS A 1 273 ? -6.955 -0.537 -6.102 1.00 95.12 273 LYS A CA 1
ATOM 2081 C C . LYS A 1 273 ? -5.772 -0.111 -5.249 1.00 95.12 273 LYS A C 1
ATOM 2083 O O . LYS A 1 273 ? -5.045 -0.945 -4.713 1.00 95.12 273 LYS A O 1
ATOM 2088 N N . ALA A 1 274 ? -5.606 1.191 -5.111 1.00 96.12 274 ALA A N 1
ATOM 2089 C CA . ALA A 1 274 ? -4.594 1.792 -4.265 1.00 96.12 274 ALA A CA 1
ATOM 2090 C C . ALA A 1 274 ? -5.211 2.896 -3.407 1.00 96.12 274 ALA A C 1
ATOM 2092 O O . ALA A 1 274 ? -6.278 3.422 -3.726 1.00 96.12 274 ALA A O 1
ATOM 2093 N N . MET A 1 275 ? -4.559 3.226 -2.301 1.00 93.75 275 MET A N 1
ATOM 2094 C CA . MET A 1 275 ? -4.944 4.338 -1.446 1.00 93.75 275 MET A CA 1
ATOM 2095 C C . MET A 1 275 ? -3.720 5.147 -1.053 1.00 93.75 275 MET A C 1
ATOM 2097 O O . MET A 1 275 ? -2.673 4.582 -0.748 1.00 93.75 275 MET A O 1
ATOM 2101 N N . VAL A 1 276 ? -3.886 6.466 -1.027 1.00 94.81 276 VAL A N 1
ATOM 2102 C CA . VAL A 1 276 ? -2.896 7.413 -0.522 1.00 94.81 276 VAL A CA 1
ATOM 2103 C C . VAL A 1 276 ? -3.565 8.286 0.535 1.00 94.81 276 VAL A C 1
ATOM 2105 O O . VAL A 1 276 ? -4.492 9.038 0.238 1.00 94.81 276 VAL A O 1
ATOM 2108 N N . GLU A 1 277 ? -3.114 8.173 1.780 1.00 90.75 277 GLU A N 1
ATOM 2109 C CA . GLU A 1 277 ? -3.541 9.018 2.892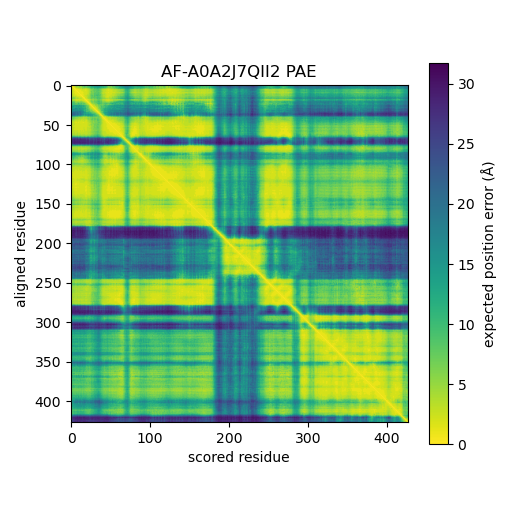 1.00 90.75 277 GLU A CA 1
ATOM 2110 C C . GLU A 1 277 ? -2.448 10.042 3.210 1.00 90.75 277 GLU A C 1
ATOM 2112 O O . GLU A 1 277 ? -1.391 9.695 3.741 1.00 90.75 277 GLU A O 1
ATOM 2117 N N . PHE A 1 278 ? -2.722 11.312 2.912 1.00 88.94 278 PHE A N 1
ATOM 2118 C CA . PHE A 1 278 ? -1.850 12.429 3.258 1.00 88.94 278 PHE A CA 1
ATOM 2119 C C . PHE A 1 278 ? -2.092 12.843 4.709 1.00 88.94 278 PHE A C 1
ATOM 2121 O O . PHE A 1 278 ? -3.222 13.125 5.130 1.00 88.94 278 PHE A O 1
ATOM 2128 N N . ARG A 1 279 ? -1.008 12.877 5.479 1.00 82.19 279 ARG A N 1
ATOM 2129 C CA . ARG A 1 279 ? -0.989 13.259 6.886 1.00 82.19 279 ARG A CA 1
ATOM 2130 C C . ARG A 1 279 ? -0.503 14.693 6.978 1.00 82.19 279 ARG A C 1
ATOM 2132 O O . ARG A 1 279 ? 0.579 15.024 6.506 1.00 82.19 279 ARG A O 1
ATOM 2139 N N . GLU A 1 280 ? -1.305 15.544 7.601 1.00 68.00 280 GLU A N 1
ATOM 2140 C CA . GLU A 1 280 ? -0.898 16.913 7.885 1.00 68.00 280 GLU A CA 1
ATOM 2141 C C . GLU A 1 280 ? 0.309 16.880 8.836 1.00 68.00 280 GLU A C 1
ATOM 2143 O O . GLU A 1 280 ? 0.210 16.385 9.965 1.00 68.00 280 GLU A O 1
ATOM 2148 N N . GLY A 1 281 ? 1.464 17.346 8.350 1.00 55.53 281 GLY A N 1
ATOM 2149 C CA . GLY A 1 281 ? 2.690 17.401 9.135 1.00 55.53 281 GLY A CA 1
ATOM 2150 C C . GLY A 1 281 ? 2.441 18.176 10.425 1.00 55.53 281 GLY A C 1
ATOM 2151 O O . GLY A 1 281 ? 1.929 19.293 10.413 1.00 55.53 281 GLY A O 1
ATOM 2152 N N . THR A 1 282 ? 2.820 17.604 11.563 1.00 47.28 282 THR A N 1
ATOM 2153 C CA . THR A 1 282 ? 2.655 18.185 12.906 1.00 47.28 282 THR A CA 1
ATOM 2154 C C . THR A 1 282 ? 3.435 19.484 13.142 1.00 47.28 282 THR A C 1
ATOM 2156 O O . THR A 1 282 ? 3.460 19.964 14.273 1.00 47.28 282 THR A O 1
ATOM 2159 N N . ARG A 1 283 ? 4.024 20.096 12.103 1.00 43.94 283 ARG A N 1
ATOM 2160 C CA . ARG A 1 283 ? 4.951 21.234 12.193 1.00 43.94 283 ARG A CA 1
ATOM 2161 C C . ARG A 1 283 ? 4.377 22.471 12.900 1.00 43.94 283 ARG A C 1
ATOM 2163 O O . ARG A 1 283 ? 5.167 23.237 13.425 1.00 43.94 283 ARG A O 1
ATOM 2170 N N . ASN A 1 284 ? 3.050 22.637 13.001 1.00 37.81 284 ASN A N 1
ATOM 2171 C CA . ASN A 1 284 ? 2.436 23.844 13.586 1.00 37.81 284 ASN A CA 1
ATOM 2172 C C . ASN A 1 284 ? 1.304 23.612 14.608 1.00 37.81 284 ASN A C 1
ATOM 2174 O O . ASN A 1 284 ? 0.540 24.538 14.888 1.00 37.81 284 ASN A O 1
ATOM 2178 N N . LYS A 1 285 ? 1.147 22.418 15.204 1.00 40.03 285 LYS A N 1
ATOM 2179 C CA . LYS A 1 285 ? 0.170 22.279 16.305 1.00 40.03 285 LYS A CA 1
ATOM 2180 C C . LYS A 1 285 ? 0.769 22.850 17.599 1.00 40.03 285 LYS A C 1
ATOM 2182 O O . LYS A 1 285 ? 1.749 22.284 18.079 1.00 40.03 285 LYS A O 1
ATOM 2187 N N . PRO A 1 286 ? 0.195 23.910 18.207 1.00 35.12 286 PRO A N 1
ATOM 2188 C CA . PRO A 1 286 ? 0.636 24.356 19.523 1.00 35.12 286 PRO A CA 1
ATOM 2189 C C . PRO A 1 286 ? 0.465 23.206 20.522 1.00 35.12 286 PRO A C 1
ATOM 2191 O O . PRO A 1 286 ? -0.642 22.696 20.727 1.00 35.12 286 PRO A O 1
ATOM 2194 N N . ALA A 1 287 ? 1.580 22.764 21.101 1.00 39.50 287 ALA A N 1
ATOM 2195 C CA . ALA A 1 287 ? 1.596 21.779 22.170 1.00 39.50 287 ALA A CA 1
ATOM 2196 C C . ALA A 1 287 ? 0.802 22.335 23.358 1.00 39.50 287 ALA A C 1
ATOM 2198 O O . ALA A 1 287 ? 1.094 23.432 23.831 1.00 39.50 287 ALA A O 1
ATOM 2199 N N . GLY A 1 288 ? -0.234 21.621 23.812 1.00 43.56 288 GLY A N 1
ATOM 2200 C CA . GLY A 1 288 ? -0.968 22.068 24.997 1.00 43.56 288 GLY A CA 1
ATOM 2201 C C . GLY A 1 288 ? -2.439 21.712 25.111 1.00 43.56 288 GLY A C 1
ATOM 2202 O O . GLY A 1 288 ? -2.995 21.887 26.196 1.00 43.56 288 GLY A O 1
ATOM 2203 N N . VAL A 1 289 ? -3.086 21.202 24.059 1.00 41.22 289 VAL A N 1
ATOM 2204 C CA . VAL A 1 289 ? -4.487 20.778 24.177 1.00 41.22 289 VAL A CA 1
ATOM 2205 C C . VAL A 1 289 ? -4.614 19.271 24.053 1.00 41.22 289 VAL A C 1
ATOM 2207 O O . VAL A 1 289 ? -4.277 18.689 23.026 1.00 41.22 289 VAL A O 1
ATOM 2210 N N . THR A 1 290 ? -5.097 18.639 25.125 1.00 46.41 290 THR A N 1
ATOM 2211 C CA . THR A 1 290 ? -5.560 17.252 25.127 1.00 46.41 290 THR A CA 1
ATOM 2212 C C . THR A 1 290 ? -6.789 17.174 24.232 1.00 46.41 290 THR A C 1
ATOM 2214 O O . THR A 1 290 ? -7.924 17.301 24.691 1.00 46.41 290 THR A O 1
ATOM 2217 N N . SER A 1 291 ? -6.557 17.043 22.931 1.00 56.44 291 SER A N 1
ATOM 2218 C CA . SER A 1 291 ? -7.616 16.712 21.998 1.00 56.44 291 SER A CA 1
ATOM 2219 C C . SER A 1 291 ? -7.904 15.228 22.129 1.00 56.44 291 SER A C 1
ATOM 2221 O O . SER A 1 291 ? -7.029 14.402 21.869 1.00 56.44 291 SER A O 1
ATOM 2223 N N . GLY A 1 292 ? -9.129 14.879 22.503 1.00 66.31 292 GLY A N 1
ATOM 2224 C CA . GLY A 1 292 ? -9.593 13.515 22.327 1.00 66.31 292 GLY A CA 1
ATOM 2225 C C . GLY A 1 292 ? -9.546 13.143 20.853 1.00 66.31 292 GLY A C 1
ATOM 2226 O O . GLY A 1 292 ? -9.900 13.957 19.995 1.00 66.31 292 GLY A O 1
ATOM 2227 N N . VAL A 1 293 ? -9.082 11.932 20.558 1.00 77.31 293 VAL A N 1
ATOM 2228 C CA . VAL A 1 293 ? -9.048 11.393 19.198 1.00 77.31 293 VAL A CA 1
ATOM 2229 C C . VAL A 1 293 ? -10.246 10.477 19.032 1.00 77.31 293 VAL A C 1
ATOM 2231 O O . VAL A 1 293 ? -10.431 9.542 19.813 1.00 77.31 293 VAL A O 1
ATOM 2234 N N . CYS A 1 294 ? -11.061 10.728 18.011 1.00 84.06 294 CYS A N 1
ATOM 2235 C CA . CYS A 1 294 ? -12.131 9.810 17.673 1.00 84.06 294 CYS A CA 1
ATOM 2236 C C . CYS A 1 294 ? -11.540 8.452 17.282 1.00 84.06 294 CYS A C 1
ATOM 2238 O O . CYS A 1 294 ? -10.731 8.363 16.362 1.00 84.06 294 CYS A O 1
ATOM 2240 N N . ARG A 1 295 ? -12.013 7.398 17.943 1.00 84.31 295 ARG A N 1
ATOM 2241 C CA . ARG A 1 295 ? -11.681 5.994 17.708 1.00 84.31 295 ARG A CA 1
ATOM 2242 C C . ARG A 1 295 ? -11.787 5.593 16.235 1.00 84.31 295 ARG A C 1
ATOM 2244 O O . ARG A 1 295 ? -10.976 4.801 15.780 1.00 84.31 295 ARG A O 1
ATOM 2251 N N . PHE A 1 296 ? -12.791 6.101 15.522 1.00 87.19 296 PHE A N 1
ATOM 2252 C CA . PHE A 1 296 ? -13.141 5.642 14.178 1.00 87.19 296 PHE A CA 1
ATOM 2253 C C . PHE A 1 296 ? -12.530 6.527 13.088 1.00 87.19 296 PHE A C 1
ATOM 2255 O O . PHE A 1 296 ? -11.709 6.065 12.302 1.00 87.19 296 PHE A O 1
ATOM 2262 N N . CYS A 1 297 ? -12.852 7.823 13.071 1.00 81.25 297 CYS A N 1
ATOM 2263 C CA . CYS A 1 297 ? -12.366 8.727 12.024 1.00 81.25 297 CYS A CA 1
ATOM 2264 C C . CYS A 1 297 ? -11.008 9.381 12.336 1.00 81.25 297 CYS A C 1
ATOM 2266 O O . CYS A 1 297 ? -10.404 10.013 11.469 1.00 81.25 297 CYS A O 1
ATOM 2268 N N . GLY A 1 298 ? -10.511 9.272 13.572 1.00 78.06 298 GLY A N 1
ATOM 2269 C CA . GLY A 1 298 ? -9.256 9.898 13.986 1.00 78.06 298 GLY A CA 1
ATOM 2270 C C . GLY A 1 298 ? -9.313 11.424 14.113 1.00 78.06 298 GLY A C 1
ATOM 2271 O O . GLY A 1 298 ? -8.256 12.045 14.239 1.00 78.06 298 GLY A O 1
ATOM 2272 N N . ALA A 1 299 ? -10.506 12.032 14.059 1.00 76.31 299 ALA A N 1
ATOM 2273 C CA . ALA A 1 299 ? -10.691 13.463 14.279 1.00 76.31 299 ALA A CA 1
ATOM 2274 C C . ALA A 1 299 ? -10.265 13.843 15.701 1.00 76.31 299 ALA A C 1
ATOM 2276 O O . ALA A 1 299 ? -10.624 13.167 16.665 1.00 76.31 299 ALA A O 1
ATOM 2277 N N . THR A 1 300 ? -9.508 14.929 15.829 1.00 74.56 300 THR A N 1
ATOM 2278 C CA . THR A 1 300 ? -9.022 15.431 17.118 1.00 74.56 300 THR A CA 1
ATOM 2279 C C . THR A 1 300 ? -9.845 16.637 17.544 1.00 74.56 300 THR A C 1
ATOM 2281 O O . THR A 1 300 ? -9.939 17.596 16.778 1.00 74.56 300 THR A O 1
ATOM 2284 N N . GLY A 1 301 ? -10.410 16.631 18.750 1.00 66.75 301 GLY A N 1
ATOM 2285 C CA . GLY A 1 301 ? -11.211 17.750 19.248 1.00 66.75 301 GLY A CA 1
ATOM 2286 C C . GLY A 1 301 ? -11.061 17.982 20.746 1.00 66.75 301 GLY A C 1
ATOM 2287 O O . GLY A 1 301 ? -10.768 17.064 21.503 1.00 66.75 301 GLY A O 1
ATOM 2288 N N . ASN A 1 302 ? -11.279 19.230 21.164 1.00 60.66 302 ASN A N 1
ATOM 2289 C CA . ASN A 1 302 ? -11.121 19.676 22.555 1.00 60.66 302 ASN A CA 1
ATOM 2290 C C . ASN A 1 302 ? -12.459 19.822 23.305 1.00 60.66 302 ASN A C 1
ATOM 2292 O O . ASN A 1 302 ? -12.463 20.277 24.445 1.00 60.66 302 ASN A O 1
ATOM 2296 N N . SER A 1 303 ? -13.594 19.500 22.670 1.00 56.22 303 SER A N 1
ATOM 2297 C CA . SER A 1 303 ? -14.933 19.667 23.255 1.00 56.22 303 SER A CA 1
ATOM 2298 C C . SER A 1 303 ? -15.488 18.363 23.849 1.00 56.22 303 SER A C 1
ATOM 2300 O O . SER A 1 303 ? -15.087 17.261 23.468 1.00 56.22 303 SER A O 1
ATOM 2302 N N . GLY A 1 304 ? -16.412 18.511 24.807 1.00 56.47 304 GLY A N 1
ATOM 2303 C CA . GLY A 1 304 ? -16.809 17.521 25.821 1.00 56.47 304 GLY A CA 1
ATOM 2304 C C . GLY A 1 304 ? -16.996 16.063 25.379 1.00 56.47 304 GLY A C 1
ATOM 2305 O O . GLY A 1 304 ? -16.546 15.176 26.098 1.00 56.47 304 GLY A O 1
ATOM 2306 N N . LEU A 1 305 ? -17.586 15.792 24.207 1.00 57.88 305 LEU A N 1
ATOM 2307 C CA . LEU A 1 305 ? -17.804 14.417 23.721 1.00 57.88 305 LEU A CA 1
ATOM 2308 C C . LEU A 1 305 ? -16.506 13.681 23.385 1.00 57.88 305 LEU A C 1
ATOM 2310 O O . LEU A 1 305 ? -16.452 12.483 23.621 1.00 57.88 305 LEU A O 1
ATOM 2314 N N . LEU A 1 306 ? -15.485 14.386 22.881 1.00 60.12 306 LEU A N 1
ATOM 2315 C CA . LEU A 1 306 ? -14.158 13.827 22.595 1.00 60.12 306 LEU A CA 1
ATOM 2316 C C . LEU A 1 306 ? -13.239 13.867 23.826 1.00 60.12 306 LEU A C 1
ATOM 2318 O O . LEU A 1 306 ? -12.358 13.030 23.975 1.00 60.12 306 LEU A O 1
ATOM 2322 N N . ALA A 1 307 ? -13.445 14.828 24.729 1.00 50.66 307 ALA A N 1
ATOM 2323 C CA . ALA A 1 307 ? -12.654 14.949 25.954 1.00 50.66 307 ALA A CA 1
ATOM 2324 C C . ALA A 1 307 ? -13.015 13.893 27.022 1.00 50.66 307 ALA A C 1
ATOM 2326 O O . ALA A 1 307 ? -12.161 13.537 27.830 1.00 50.66 307 ALA A O 1
ATOM 2327 N N . ILE A 1 308 ? -14.266 13.411 27.031 1.00 54.03 308 ILE A N 1
ATOM 2328 C CA . ILE A 1 308 ? -14.789 12.421 27.995 1.00 54.03 308 ILE A CA 1
ATOM 2329 C C . ILE A 1 308 ? -15.058 11.063 27.318 1.00 54.03 308 ILE A C 1
ATOM 2331 O O . ILE A 1 308 ? -14.906 10.020 27.950 1.00 54.03 308 ILE A O 1
ATOM 2335 N N . GLY A 1 309 ? -15.443 11.063 26.037 1.00 61.62 309 GLY A N 1
ATOM 2336 C CA . GLY A 1 309 ? -15.661 9.869 25.220 1.00 61.62 309 GLY A CA 1
ATOM 2337 C C . GLY A 1 309 ? -14.720 9.827 24.017 1.00 61.62 309 GLY A C 1
ATOM 2338 O O . GLY A 1 309 ? -14.270 10.840 23.507 1.00 61.62 309 GLY A O 1
ATOM 2339 N N . ASN A 1 310 ? -14.410 8.642 23.507 1.00 76.62 310 ASN A N 1
ATOM 2340 C CA . ASN A 1 310 ? -13.419 8.508 22.432 1.00 76.62 310 ASN A CA 1
ATOM 2341 C C . ASN A 1 310 ? -14.077 8.627 21.041 1.00 76.62 310 ASN A C 1
ATOM 2343 O O . ASN A 1 310 ? -13.602 8.017 20.089 1.00 76.62 310 ASN A O 1
ATOM 2347 N N . ILE A 1 311 ? -15.236 9.287 20.903 1.00 85.12 311 ILE A N 1
ATOM 2348 C CA . ILE A 1 311 ? -16.097 9.206 19.704 1.00 85.12 311 ILE A CA 1
ATOM 2349 C C . ILE A 1 311 ? -16.660 10.593 19.376 1.00 85.12 311 ILE A C 1
ATOM 2351 O O . ILE A 1 311 ? -17.221 11.255 20.245 1.00 85.12 311 ILE A O 1
ATOM 2355 N N . CYS A 1 312 ? -16.498 11.054 18.132 1.00 84.12 312 CYS A N 1
ATOM 2356 C CA . CYS A 1 312 ? -16.987 12.367 17.707 1.00 84.12 312 CYS A CA 1
ATOM 2357 C C . CYS A 1 312 ? -18.494 12.350 17.409 1.00 84.12 312 CYS A C 1
ATOM 2359 O O . CYS A 1 312 ? -19.099 11.289 17.296 1.00 84.12 312 CYS A O 1
ATOM 2361 N N . ALA A 1 313 ? -19.099 13.529 17.248 1.00 84.25 313 ALA A N 1
ATOM 2362 C CA . ALA A 1 313 ? -20.529 13.681 16.954 1.00 84.25 313 ALA A CA 1
ATOM 2363 C C . ALA A 1 313 ? -20.936 13.282 15.518 1.00 84.25 313 ALA A C 1
ATOM 2365 O O . ALA A 1 313 ? -22.111 13.377 15.179 1.00 84.25 313 ALA A O 1
ATOM 2366 N N . ASP A 1 314 ? -19.984 12.858 14.682 1.00 85.56 314 ASP A N 1
ATOM 2367 C CA . ASP A 1 314 ? -20.262 12.372 13.332 1.00 85.56 314 ASP A CA 1
ATOM 2368 C C . ASP A 1 314 ? -21.203 11.163 13.374 1.00 85.56 314 ASP A C 1
ATOM 2370 O O . ASP A 1 314 ? -20.997 10.232 14.161 1.00 85.56 314 ASP A O 1
ATOM 2374 N N . GLN A 1 315 ? -22.236 11.186 12.530 1.00 87.88 315 GLN A N 1
ATOM 2375 C CA . GLN A 1 315 ? -23.286 10.178 12.564 1.00 87.88 315 GLN A CA 1
ATOM 2376 C C . GLN A 1 315 ? -22.710 8.777 12.348 1.00 87.88 315 GLN A C 1
ATOM 2378 O O . GLN A 1 315 ? -22.994 7.893 13.150 1.00 87.88 315 GLN A O 1
ATOM 2383 N N . GLU A 1 316 ? -21.841 8.567 11.358 1.00 88.75 316 GLU A N 1
ATOM 2384 C CA . GLU A 1 316 ? -21.274 7.243 11.087 1.00 88.75 316 GLU A CA 1
ATOM 2385 C C . GLU A 1 316 ? -20.428 6.736 12.259 1.00 88.75 316 GLU A C 1
ATOM 2387 O O . GLU A 1 316 ? -20.547 5.576 12.661 1.00 88.75 316 GLU A O 1
ATOM 2392 N N . CYS A 1 317 ? -19.636 7.615 12.883 1.00 90.00 317 CYS A N 1
ATOM 2393 C CA . CYS A 1 317 ? -18.869 7.271 14.081 1.00 90.00 317 CYS A CA 1
ATOM 2394 C C . CYS A 1 317 ? -19.778 6.866 15.253 1.00 90.00 317 CYS A C 1
ATOM 2396 O O . CYS A 1 317 ? -19.462 5.924 15.985 1.00 90.00 317 CYS A O 1
ATOM 2398 N N . GLN A 1 318 ? -20.922 7.533 15.421 1.00 90.75 318 GLN A N 1
ATOM 2399 C CA . GLN A 1 318 ? -21.934 7.158 16.411 1.00 90.75 318 GLN A CA 1
ATOM 2400 C C . GLN A 1 318 ? -22.602 5.816 16.066 1.00 90.75 318 GLN A C 1
ATOM 2402 O O . GLN A 1 318 ? -22.843 4.989 16.946 1.00 90.75 318 GLN A O 1
ATOM 2407 N N . GLU A 1 319 ? -22.860 5.527 14.790 1.00 91.25 319 GLU A N 1
ATOM 2408 C CA . GLU A 1 319 ? -23.408 4.235 14.359 1.00 91.25 319 GLU A CA 1
ATOM 2409 C C . GLU A 1 319 ? -22.427 3.080 14.564 1.00 91.25 319 GLU A C 1
ATOM 2411 O O . GLU A 1 319 ? -22.811 2.006 15.040 1.00 91.25 319 GLU A O 1
ATOM 2416 N N . HIS A 1 320 ? -21.153 3.308 14.258 1.00 92.62 320 HIS A N 1
ATOM 2417 C CA . HIS A 1 320 ? -20.065 2.392 14.567 1.00 92.62 320 HIS A CA 1
ATOM 2418 C C . HIS A 1 320 ? -19.975 2.139 16.073 1.00 92.62 320 HIS A C 1
ATOM 2420 O O . HIS A 1 320 ? -19.922 0.982 16.486 1.00 92.62 320 HIS A O 1
ATOM 2426 N N . ALA A 1 321 ? -20.076 3.183 16.901 1.00 91.12 321 ALA A N 1
ATOM 2427 C CA . ALA A 1 321 ? -20.073 3.063 18.358 1.00 91.12 321 ALA A CA 1
ATOM 2428 C C . ALA A 1 321 ? -21.184 2.153 18.890 1.00 91.12 321 ALA A C 1
ATOM 2430 O O . ALA A 1 321 ? -20.933 1.312 19.750 1.00 91.12 321 ALA A O 1
ATOM 2431 N N . ARG A 1 322 ? -22.409 2.286 18.360 1.00 91.38 322 ARG A N 1
ATOM 2432 C CA . ARG A 1 322 ? -23.566 1.478 18.789 1.00 91.38 322 ARG A CA 1
ATOM 2433 C C . ARG A 1 322 ? -23.351 -0.021 18.582 1.00 91.38 322 ARG A C 1
ATOM 2435 O O . ARG A 1 322 ? -23.840 -0.818 19.381 1.00 91.38 322 ARG A O 1
ATOM 2442 N N . ASN A 1 323 ? -22.622 -0.387 17.528 1.00 91.25 323 ASN A N 1
ATOM 2443 C CA . ASN A 1 323 ? -22.356 -1.775 17.158 1.00 91.25 323 ASN A CA 1
ATOM 2444 C C . ASN A 1 323 ? -21.003 -2.292 17.665 1.00 91.25 323 ASN A C 1
ATOM 2446 O O . ASN A 1 323 ? -20.754 -3.491 17.586 1.00 91.25 323 ASN A O 1
ATOM 2450 N N . ALA A 1 324 ? -20.123 -1.423 18.166 1.00 93.50 324 ALA A N 1
ATOM 2451 C CA . ALA A 1 324 ? -18.785 -1.793 18.608 1.00 93.50 324 ALA A CA 1
ATOM 2452 C C . ALA A 1 324 ? -18.800 -2.549 19.940 1.00 93.50 324 ALA A C 1
ATOM 2454 O O . ALA A 1 324 ? -19.588 -2.268 20.845 1.00 93.50 324 ALA A O 1
ATOM 2455 N N . CYS A 1 325 ? -17.857 -3.472 20.096 1.00 93.25 325 CYS A N 1
ATOM 2456 C CA . CYS A 1 325 ? -17.531 -4.015 21.401 1.00 93.25 325 CYS A CA 1
ATOM 2457 C C . CYS A 1 325 ? -16.931 -2.911 22.294 1.00 93.25 325 CYS A C 1
ATOM 2459 O O . CYS A 1 325 ? -16.048 -2.154 21.875 1.00 93.25 325 CYS A O 1
ATOM 2461 N N . ASN A 1 326 ? -17.396 -2.863 23.545 1.00 90.06 326 ASN A N 1
ATOM 2462 C CA . ASN A 1 326 ? -16.943 -1.909 24.565 1.00 90.06 326 ASN A CA 1
ATOM 2463 C C . ASN A 1 326 ? -15.956 -2.535 25.565 1.00 90.06 326 ASN A C 1
ATOM 2465 O O . ASN A 1 326 ? -15.623 -1.918 26.571 1.00 90.06 326 ASN A O 1
ATOM 2469 N N . LYS A 1 327 ? -15.521 -3.780 25.328 1.00 91.00 327 LYS A N 1
ATOM 2470 C CA . LYS A 1 327 ? -14.570 -4.481 26.199 1.00 91.00 327 LYS A CA 1
ATOM 2471 C C . LYS A 1 327 ? -13.135 -4.056 25.880 1.00 91.00 327 LYS A C 1
ATOM 2473 O O . LYS A 1 327 ? -12.791 -3.799 24.724 1.00 91.00 327 LYS A O 1
ATOM 2478 N N . LEU A 1 328 ? -12.299 -4.044 26.912 1.00 88.56 328 LEU A N 1
ATOM 2479 C CA . LEU A 1 328 ? -10.848 -3.940 26.792 1.00 88.56 328 LEU A CA 1
ATOM 2480 C C . LEU A 1 328 ? -10.247 -5.346 26.805 1.00 88.56 328 LEU A C 1
ATOM 2482 O O . LEU A 1 328 ? -10.665 -6.203 27.586 1.00 88.56 328 LEU A O 1
ATOM 2486 N N . HIS A 1 329 ? -9.281 -5.587 25.928 1.00 86.69 329 HIS A N 1
ATOM 2487 C CA . HIS A 1 329 ? -8.467 -6.793 25.978 1.00 86.69 329 HIS A CA 1
ATOM 2488 C C . HIS A 1 329 ? -7.502 -6.745 27.174 1.00 86.69 329 HIS A C 1
ATOM 2490 O O . HIS A 1 329 ? -7.167 -5.654 27.637 1.00 86.69 329 HIS A O 1
ATOM 2496 N N . PRO A 1 330 ? -6.970 -7.898 27.627 1.00 87.25 330 PRO A N 1
ATOM 2497 C CA . PRO A 1 330 ? -5.940 -7.941 28.670 1.00 87.25 330 PRO A CA 1
ATOM 2498 C C . PRO A 1 330 ? -4.688 -7.111 28.345 1.00 87.25 330 PRO A C 1
ATOM 2500 O O . PRO A 1 330 ? -4.033 -6.613 29.249 1.00 87.25 330 PRO A O 1
ATOM 2503 N N . CYS A 1 331 ? -4.385 -6.911 27.058 1.00 82.25 331 CYS A N 1
ATOM 2504 C CA . CYS A 1 331 ? -3.293 -6.048 26.596 1.00 82.25 331 CYS A CA 1
ATOM 2505 C C . CYS A 1 331 ? -3.597 -4.537 26.677 1.00 82.25 331 CYS A C 1
ATOM 2507 O O . CYS A 1 331 ? -2.800 -3.737 26.206 1.00 82.25 331 CYS A O 1
ATOM 2509 N N . GLY A 1 332 ? -4.760 -4.128 27.194 1.00 82.44 332 GLY A N 1
ATOM 2510 C CA . GLY A 1 332 ? -5.156 -2.720 27.317 1.00 82.44 332 GLY A CA 1
ATOM 2511 C C . GLY A 1 332 ? -5.760 -2.098 26.052 1.00 82.44 332 GLY A C 1
ATOM 2512 O O . GLY A 1 332 ? -6.312 -1.001 26.115 1.00 82.44 332 GLY A O 1
ATOM 2513 N N . HIS A 1 333 ? -5.730 -2.791 24.911 1.00 84.44 333 HIS A N 1
ATOM 2514 C CA . HIS A 1 333 ? -6.368 -2.321 23.681 1.00 84.44 333 HIS A CA 1
ATOM 2515 C C . HIS A 1 333 ? -7.885 -2.529 23.696 1.00 84.44 333 HIS A C 1
ATOM 2517 O O . HIS A 1 333 ? -8.400 -3.549 24.161 1.00 84.44 333 HIS A O 1
ATOM 2523 N N . MET A 1 334 ? -8.618 -1.573 23.130 1.00 86.88 334 MET A N 1
ATOM 2524 C CA . MET A 1 334 ? -10.068 -1.668 22.981 1.00 86.88 334 MET A CA 1
ATOM 2525 C C . MET A 1 334 ? -10.430 -2.664 21.878 1.00 86.88 334 MET A C 1
ATOM 2527 O O . MET A 1 334 ? -9.851 -2.638 20.794 1.00 86.88 334 MET A O 1
ATOM 2531 N N . CYS A 1 335 ? -11.395 -3.543 22.146 1.00 92.06 335 CYS A N 1
ATOM 2532 C CA . CYS A 1 335 ? -11.774 -4.586 21.201 1.00 92.06 335 CYS A CA 1
ATOM 2533 C C . CYS A 1 335 ? -12.338 -3.995 19.905 1.00 92.06 335 CYS A C 1
ATOM 2535 O O . CYS A 1 335 ? -13.341 -3.282 19.935 1.00 92.06 335 CYS A O 1
ATOM 2537 N N . GLY A 1 336 ? -11.730 -4.336 18.763 1.00 91.44 336 GLY A N 1
ATOM 2538 C CA . GLY A 1 336 ? -12.183 -3.943 17.420 1.00 91.44 336 GLY A CA 1
ATOM 2539 C C . GLY A 1 336 ? -13.426 -4.692 16.922 1.00 91.44 336 GLY A C 1
ATOM 2540 O O . GLY A 1 336 ? -13.904 -4.414 15.828 1.00 91.44 336 GLY A O 1
ATOM 2541 N N . GLY A 1 337 ? -13.942 -5.642 17.706 1.00 93.94 337 GLY A N 1
ATOM 2542 C CA . GLY A 1 337 ? -15.092 -6.473 17.359 1.00 93.94 337 GLY A CA 1
ATOM 2543 C C . GLY A 1 337 ? -16.448 -5.782 17.508 1.00 93.94 337 GLY A C 1
ATOM 2544 O O . GLY A 1 337 ? -16.542 -4.601 17.856 1.00 93.94 337 GLY A O 1
ATOM 2545 N N . ILE A 1 338 ? -17.517 -6.550 17.302 1.00 94.12 338 ILE A N 1
ATOM 2546 C CA . ILE A 1 338 ? -18.904 -6.106 17.491 1.00 94.12 338 ILE A CA 1
ATOM 2547 C C . ILE A 1 338 ? -19.442 -6.424 18.896 1.00 94.12 338 ILE A C 1
ATOM 2549 O O . ILE A 1 338 ? -18.937 -7.297 19.606 1.00 94.12 338 ILE A O 1
ATOM 2553 N N . LYS A 1 339 ? -20.471 -5.690 19.320 1.00 92.50 339 LYS A N 1
ATOM 2554 C CA . LYS A 1 339 ? -21.147 -5.872 20.609 1.00 92.50 339 LYS A CA 1
ATOM 2555 C C . LYS A 1 339 ? -21.918 -7.195 20.638 1.00 92.50 339 LYS A C 1
ATOM 2557 O O . LYS A 1 339 ? -22.607 -7.527 19.686 1.00 92.50 339 LYS A O 1
ATOM 2562 N N . GLY A 1 340 ? -21.868 -7.896 21.772 1.00 85.75 340 GLY A N 1
ATOM 2563 C CA . GLY A 1 340 ? -22.696 -9.085 22.022 1.00 85.75 340 GLY A CA 1
ATOM 2564 C C . GLY A 1 340 ? -22.098 -10.414 21.555 1.00 85.75 340 GLY A C 1
ATOM 2565 O O . GLY A 1 340 ? -22.669 -11.454 21.862 1.00 85.75 340 GLY A O 1
ATOM 2566 N N . GLU A 1 341 ? -20.937 -10.406 20.897 1.00 88.50 341 GLU A N 1
ATOM 2567 C CA . GLU A 1 341 ? -20.240 -11.640 20.521 1.00 88.50 341 GLU A CA 1
ATOM 2568 C C . GLU A 1 341 ? -19.764 -12.429 21.745 1.00 88.50 341 GLU A C 1
ATOM 2570 O O . GLU A 1 341 ? -19.234 -11.864 22.714 1.00 88.50 341 GLU A O 1
ATOM 2575 N N . ALA A 1 342 ? -19.932 -13.754 21.675 1.00 86.38 342 ALA A N 1
ATOM 2576 C CA . ALA A 1 342 ? -19.511 -14.674 22.729 1.00 86.38 342 ALA A CA 1
ATOM 2577 C C . ALA A 1 342 ? -17.987 -14.638 22.911 1.00 86.38 342 ALA A C 1
ATOM 2579 O O . ALA A 1 342 ? -17.485 -14.596 24.035 1.00 86.38 342 ALA A O 1
ATOM 2580 N N . VAL A 1 343 ? -17.259 -14.585 21.793 1.00 88.62 343 VAL A N 1
ATOM 2581 C CA . VAL A 1 343 ? -15.803 -14.462 21.752 1.00 88.62 343 VAL A CA 1
ATOM 2582 C C . VAL A 1 343 ? -15.455 -13.131 21.101 1.00 88.62 343 VAL A C 1
ATOM 2584 O O . VAL A 1 343 ? -15.885 -12.834 19.991 1.00 88.62 343 VAL A O 1
ATOM 2587 N N . CYS A 1 344 ? -14.682 -12.302 21.800 1.00 91.56 344 CYS A N 1
ATOM 2588 C CA . CYS A 1 344 ? -14.222 -11.034 21.240 1.00 91.56 344 CYS A CA 1
ATOM 2589 C C . CYS A 1 344 ? -13.279 -11.272 20.060 1.00 91.56 344 CYS A C 1
ATOM 2591 O O . CYS A 1 344 ? -12.472 -12.202 20.089 1.00 91.56 344 CYS A O 1
ATOM 2593 N N . LEU A 1 345 ? -13.333 -10.375 19.072 1.00 92.88 345 LEU A N 1
ATOM 2594 C CA . LEU A 1 345 ? -12.342 -10.323 18.000 1.00 92.88 345 LEU A CA 1
ATOM 2595 C C . LEU A 1 345 ? -10.930 -10.286 18.613 1.00 92.88 345 LEU A C 1
ATOM 2597 O O . LEU A 1 345 ? -10.726 -9.490 19.534 1.00 92.88 345 LEU A O 1
ATOM 2601 N N . PRO A 1 346 ? -9.969 -11.103 18.142 1.00 92.75 346 PRO A N 1
ATOM 2602 C CA . PRO A 1 346 ? -8.582 -11.012 18.585 1.00 92.75 346 PRO A CA 1
ATOM 2603 C C . PRO A 1 346 ? -8.018 -9.595 18.423 1.00 92.75 346 PRO A C 1
ATOM 2605 O O . PRO A 1 346 ? -8.468 -8.820 17.577 1.00 92.75 346 PRO A O 1
ATOM 2608 N N . CYS A 1 347 ? -7.039 -9.239 19.254 1.00 90.88 347 CYS A N 1
ATOM 2609 C CA . CYS A 1 347 ? -6.472 -7.896 19.227 1.00 90.88 347 CYS A CA 1
ATOM 2610 C C . CYS A 1 347 ? -5.739 -7.652 17.900 1.00 90.88 347 CYS A C 1
ATOM 2612 O O . CYS A 1 347 ? -4.738 -8.302 17.614 1.00 90.88 347 CYS A O 1
ATOM 2614 N N . LEU A 1 348 ? -6.201 -6.663 17.133 1.00 88.75 348 LEU A N 1
ATOM 2615 C CA . LEU A 1 348 ? -5.634 -6.312 15.828 1.00 88.75 348 LEU A CA 1
ATOM 2616 C C . LEU A 1 348 ? -4.269 -5.600 15.912 1.00 88.75 348 LEU A C 1
ATOM 2618 O O . LEU A 1 348 ? -3.655 -5.335 14.888 1.00 88.75 348 LEU A O 1
ATOM 2622 N N . HIS A 1 349 ? -3.773 -5.293 17.113 1.00 83.50 349 HIS A N 1
ATOM 2623 C CA . HIS A 1 349 ? -2.465 -4.655 17.321 1.00 83.50 349 HIS A CA 1
ATOM 2624 C C . HIS A 1 349 ? -1.317 -5.668 17.488 1.00 83.50 349 HIS A C 1
ATOM 2626 O O . HIS A 1 349 ? -0.279 -5.338 18.050 1.00 83.50 349 HIS A O 1
ATOM 2632 N N . GLY A 1 350 ? -1.512 -6.926 17.073 1.00 81.50 350 GLY A N 1
ATOM 2633 C CA . GLY A 1 350 ? -0.486 -7.975 17.160 1.00 81.50 350 GLY A CA 1
ATOM 2634 C C . GLY A 1 350 ? -0.222 -8.505 18.576 1.00 81.50 350 GLY A C 1
ATOM 2635 O O . GLY A 1 350 ? 0.617 -9.377 18.759 1.00 81.50 350 GLY A O 1
ATOM 2636 N N . CYS A 1 351 ? -0.955 -8.033 19.591 1.00 82.81 351 CYS A N 1
ATOM 2637 C CA . CYS A 1 351 ? -0.783 -8.489 20.976 1.00 82.81 351 CYS A CA 1
ATOM 2638 C C . CYS A 1 351 ? -1.411 -9.863 21.248 1.00 82.81 351 CYS A C 1
ATOM 2640 O O . CYS A 1 351 ? -1.194 -10.444 22.308 1.00 82.81 351 CYS A O 1
ATOM 2642 N N . SER A 1 352 ? -2.271 -10.351 20.350 1.00 75.75 352 SER A N 1
ATOM 2643 C CA . SER A 1 352 ? -2.821 -11.698 20.462 1.00 75.75 352 SER A CA 1
ATOM 2644 C C . SER A 1 352 ? -1.942 -12.674 19.699 1.00 75.75 352 SER A C 1
ATOM 2646 O O . SER A 1 352 ? -1.832 -12.551 18.483 1.00 75.75 352 SER A O 1
ATOM 2648 N N . SER A 1 353 ? -1.431 -13.705 20.369 1.00 73.62 353 SER A N 1
ATOM 2649 C CA . SER A 1 353 ? -0.733 -14.837 19.738 1.00 73.62 353 SER A CA 1
ATOM 2650 C C . SER A 1 353 ? -1.684 -15.763 18.960 1.00 73.62 353 SER A C 1
ATOM 2652 O O . SER A 1 353 ? -1.509 -16.978 18.959 1.00 73.62 353 SER A O 1
ATOM 2654 N N . ASN A 1 354 ? -2.750 -15.222 18.360 1.00 80.88 354 ASN A N 1
ATOM 2655 C CA . ASN A 1 354 ? -3.755 -16.009 17.660 1.00 80.88 354 ASN A CA 1
ATOM 2656 C C . ASN A 1 354 ? -3.272 -16.311 16.229 1.00 80.88 354 ASN A C 1
ATOM 2658 O O . ASN A 1 354 ? -3.256 -15.397 15.405 1.00 80.88 354 ASN A O 1
ATOM 2662 N N . PRO A 1 355 ? -2.962 -17.578 15.895 1.00 82.56 355 PRO A N 1
ATOM 2663 C CA . PRO A 1 355 ? -2.404 -17.940 14.591 1.00 82.56 355 PRO A CA 1
ATOM 2664 C C . PRO A 1 355 ? -3.416 -17.821 13.443 1.00 82.56 355 PRO A C 1
ATOM 2666 O O . PRO A 1 355 ? -3.045 -17.901 12.278 1.00 82.56 355 PRO A O 1
ATOM 2669 N N . THR A 1 356 ? -4.707 -17.663 13.750 1.00 87.31 356 THR A N 1
ATOM 2670 C CA . THR A 1 356 ? -5.762 -17.533 12.735 1.00 87.31 356 THR A CA 1
ATOM 2671 C C . THR A 1 356 ? -5.964 -16.096 12.266 1.00 87.31 356 THR A C 1
ATOM 2673 O O . THR A 1 356 ? -6.640 -15.882 11.261 1.00 87.31 356 THR A O 1
ATOM 2676 N N . LEU A 1 357 ? -5.439 -15.104 12.992 1.00 89.44 357 LEU A N 1
ATOM 2677 C CA . LEU A 1 357 ? -5.589 -13.702 12.626 1.00 89.44 357 LEU A CA 1
ATOM 2678 C C . LEU A 1 357 ? -4.603 -13.366 11.506 1.00 89.44 357 LEU A C 1
ATOM 2680 O O . LEU A 1 357 ? -3.395 -13.423 11.704 1.00 89.44 357 LEU A O 1
ATOM 2684 N N . LYS A 1 358 ? -5.132 -13.014 10.334 1.00 89.31 358 LYS A N 1
ATOM 2685 C CA . LYS A 1 358 ? -4.323 -12.732 9.138 1.00 89.31 358 LYS A CA 1
ATOM 2686 C C . LYS A 1 358 ? -4.068 -11.249 8.869 1.00 89.31 358 LYS A C 1
ATOM 2688 O O . LYS A 1 358 ? -3.333 -10.931 7.944 1.00 89.31 358 LYS A O 1
ATOM 2693 N N . GLN A 1 359 ? -4.740 -10.365 9.603 1.00 90.75 359 GLN A N 1
ATOM 2694 C CA . GLN A 1 359 ? -4.762 -8.926 9.341 1.00 90.75 359 GLN A CA 1
ATOM 2695 C C . GLN A 1 359 ? -4.653 -8.134 10.644 1.00 90.75 359 GLN A C 1
ATOM 2697 O O . GLN A 1 359 ? -5.121 -8.591 11.691 1.00 90.75 359 GLN A O 1
ATOM 2702 N N . ASP A 1 360 ? -4.070 -6.944 10.562 1.00 89.38 360 ASP A N 1
ATOM 2703 C CA . ASP A 1 360 ? -3.873 -6.025 11.681 1.00 89.38 360 ASP A CA 1
ATOM 2704 C C . ASP A 1 360 ? -4.838 -4.819 11.650 1.00 89.38 360 ASP A C 1
ATOM 2706 O O . ASP A 1 360 ? -5.781 -4.746 10.861 1.00 89.38 360 ASP A O 1
ATOM 2710 N N . ALA A 1 361 ? -4.661 -3.892 12.591 1.00 88.06 361 ALA A N 1
ATOM 2711 C CA . ALA A 1 361 ? -5.530 -2.732 12.779 1.00 88.06 361 ALA A CA 1
ATOM 2712 C C . ALA A 1 361 ? -5.403 -1.679 11.662 1.00 88.06 361 ALA A C 1
ATOM 2714 O O . ALA A 1 361 ? -6.349 -0.908 11.447 1.00 88.06 361 ALA A O 1
ATOM 2715 N N . ASP A 1 362 ? -4.246 -1.638 11.000 1.00 84.81 362 ASP A N 1
ATOM 2716 C CA . ASP A 1 362 ? -3.889 -0.676 9.955 1.00 84.81 362 ASP A CA 1
ATOM 2717 C C . ASP A 1 362 ? -4.246 -1.213 8.554 1.00 84.81 362 ASP A C 1
ATOM 2719 O O . ASP A 1 362 ? -4.352 -0.433 7.607 1.00 84.81 362 ASP A O 1
ATOM 2723 N N . ASP A 1 363 ? -4.487 -2.521 8.414 1.00 87.62 363 ASP A N 1
ATOM 2724 C CA . ASP A 1 363 ? -4.939 -3.124 7.162 1.00 87.62 363 ASP A CA 1
ATOM 2725 C C . ASP A 1 363 ? -6.290 -2.573 6.701 1.00 87.62 363 ASP A C 1
ATOM 2727 O O . ASP A 1 363 ? -7.204 -2.310 7.486 1.00 87.62 363 ASP A O 1
ATOM 2731 N N . MET A 1 364 ? -6.443 -2.440 5.386 1.00 88.62 364 MET A N 1
ATOM 2732 C CA . MET A 1 364 ? -7.680 -1.965 4.777 1.00 88.62 364 MET A CA 1
ATOM 2733 C C . MET A 1 364 ? -8.728 -3.069 4.724 1.00 88.62 364 MET A C 1
ATOM 2735 O O . MET A 1 364 ? -8.450 -4.223 4.388 1.00 88.62 364 MET A O 1
ATOM 2739 N N . CYS A 1 365 ? -9.984 -2.707 4.978 1.00 92.00 365 CYS A N 1
ATOM 2740 C CA . CYS A 1 365 ? -11.085 -3.621 4.708 1.00 92.00 365 CYS A CA 1
ATOM 2741 C C . CYS A 1 365 ? -11.201 -3.837 3.193 1.00 92.00 365 CYS A C 1
ATOM 2743 O O . CYS A 1 365 ? -11.632 -2.944 2.467 1.00 92.00 365 CYS A O 1
ATOM 2745 N N . MET A 1 366 ? -10.891 -5.041 2.705 1.00 90.06 366 MET A N 1
ATOM 2746 C CA . MET A 1 366 ? -10.879 -5.353 1.264 1.00 90.06 366 MET A CA 1
ATOM 2747 C C . MET A 1 366 ? -12.275 -5.380 0.599 1.00 90.06 366 MET A C 1
ATOM 2749 O O . MET A 1 366 ? -12.395 -5.717 -0.577 1.00 90.06 366 MET A O 1
ATOM 2753 N N . ILE A 1 367 ? -13.343 -5.018 1.326 1.00 90.56 367 ILE A N 1
ATOM 2754 C CA . ILE A 1 367 ? -14.684 -4.787 0.762 1.00 90.56 367 ILE A CA 1
ATOM 2755 C C . ILE A 1 367 ? -14.862 -3.315 0.378 1.00 90.56 367 ILE A C 1
ATOM 2757 O O . ILE A 1 367 ? -15.127 -3.022 -0.789 1.00 90.56 367 ILE A O 1
ATOM 2761 N N . CYS A 1 368 ? -14.733 -2.388 1.336 1.00 90.06 368 CYS A N 1
ATOM 2762 C CA . CYS A 1 368 ? -14.867 -0.958 1.045 1.00 90.06 368 CYS A CA 1
ATOM 2763 C C . CYS A 1 368 ? -13.610 -0.400 0.379 1.00 90.06 368 CYS A C 1
ATOM 2765 O O . CYS A 1 368 ? -13.707 0.438 -0.514 1.00 90.06 368 CYS A O 1
ATOM 2767 N N . PHE A 1 369 ? -12.442 -0.900 0.787 1.00 87.12 369 PHE A N 1
ATOM 2768 C CA . PHE A 1 369 ? -11.120 -0.402 0.427 1.00 87.12 369 PHE A CA 1
ATOM 2769 C C . PHE A 1 369 ? -10.913 1.084 0.774 1.00 87.12 369 PHE A C 1
ATOM 2771 O O . PHE A 1 369 ? -9.980 1.703 0.287 1.00 87.12 369 PHE A O 1
ATOM 2778 N N . THR A 1 370 ? -11.778 1.652 1.622 1.00 82.75 370 THR A N 1
ATOM 2779 C CA . THR A 1 370 ? -11.826 3.089 1.938 1.00 82.75 370 THR A CA 1
ATOM 2780 C C . THR A 1 370 ? -11.326 3.411 3.341 1.00 82.75 370 THR A C 1
ATOM 2782 O O . THR A 1 370 ? -10.926 4.541 3.613 1.00 82.75 370 THR A O 1
ATOM 2785 N N . GLU A 1 371 ? -11.359 2.437 4.253 1.00 86.50 371 GLU A N 1
ATOM 2786 C CA . GLU A 1 371 ? -10.979 2.631 5.650 1.00 86.50 371 GLU A CA 1
ATOM 2787 C C . GLU A 1 371 ? -10.233 1.416 6.214 1.00 86.50 371 GLU A C 1
ATOM 2789 O O . GLU A 1 371 ? -10.506 0.268 5.837 1.00 86.50 371 GLU A O 1
ATOM 2794 N N . ALA A 1 372 ? -9.311 1.690 7.142 1.00 88.69 372 ALA A N 1
ATOM 2795 C CA . ALA A 1 372 ? -8.597 0.671 7.899 1.00 88.69 372 ALA A CA 1
ATOM 2796 C C . ALA A 1 372 ? -9.564 -0.122 8.790 1.00 88.69 372 ALA A C 1
ATOM 2798 O O . ALA A 1 372 ? -10.631 0.368 9.176 1.00 88.69 372 ALA A O 1
ATOM 2799 N N . LEU A 1 373 ? -9.194 -1.345 9.158 1.00 92.19 373 LEU A N 1
ATOM 2800 C CA . LEU A 1 373 ? -10.014 -2.219 9.994 1.00 92.19 373 LEU A CA 1
ATOM 2801 C C . LEU A 1 373 ? -10.308 -1.611 11.369 1.00 92.19 373 LEU A C 1
ATOM 2803 O O . LEU A 1 373 ? -11.400 -1.810 11.891 1.00 92.19 373 LEU A O 1
ATOM 2807 N N . SER A 1 374 ? -9.396 -0.808 11.919 1.00 90.38 374 SER A N 1
ATOM 2808 C CA . SER A 1 374 ? -9.605 -0.078 13.179 1.00 90.38 374 SER A CA 1
ATOM 2809 C C . SER A 1 374 ? -10.674 1.023 13.117 1.00 90.38 374 SER A C 1
ATOM 2811 O O . SER A 1 374 ? -11.233 1.386 14.156 1.00 90.38 374 SER A O 1
ATOM 2813 N N . CYS A 1 375 ? -11.008 1.529 11.924 1.00 90.75 375 CYS A N 1
ATOM 2814 C CA . CYS A 1 375 ? -11.945 2.642 11.741 1.00 90.75 375 CYS A CA 1
ATOM 2815 C C . CYS A 1 375 ? -13.424 2.259 11.901 1.00 90.75 375 CYS A C 1
ATOM 2817 O O . CYS A 1 375 ? -14.267 3.149 11.971 1.00 90.75 375 CYS A O 1
ATOM 2819 N N . ALA A 1 376 ? -13.769 0.973 11.998 1.00 93.38 376 ALA A N 1
ATOM 2820 C CA . ALA A 1 376 ? -15.137 0.526 12.256 1.00 93.38 376 ALA A CA 1
ATOM 2821 C C . ALA A 1 376 ? -15.148 -0.857 12.934 1.00 93.38 376 ALA A C 1
ATOM 2823 O O . ALA A 1 376 ? -14.162 -1.585 12.854 1.00 93.38 376 ALA A O 1
ATOM 2824 N N . PRO A 1 377 ? -16.253 -1.271 13.582 1.00 94.81 377 PRO A N 1
ATOM 2825 C CA . PRO A 1 377 ? -16.377 -2.618 14.130 1.00 94.81 377 PRO A CA 1
ATOM 2826 C C . PRO A 1 377 ? -16.157 -3.681 13.053 1.00 94.81 377 PRO A C 1
ATOM 2828 O O . PRO A 1 377 ? -16.764 -3.623 11.977 1.00 94.81 377 PRO A O 1
ATOM 2831 N N . ALA A 1 378 ? -15.316 -4.661 13.357 1.00 95.62 378 ALA A N 1
ATOM 2832 C CA . ALA A 1 378 ? -14.876 -5.683 12.424 1.00 95.62 378 ALA A CA 1
ATOM 2833 C C . ALA A 1 378 ? -15.204 -7.098 12.914 1.00 95.62 378 ALA A C 1
ATOM 2835 O O . ALA A 1 378 ? -15.441 -7.340 14.097 1.00 95.62 378 ALA A O 1
ATOM 2836 N N . VAL A 1 379 ? -15.234 -8.041 11.977 1.00 93.62 379 VAL A N 1
ATOM 2837 C CA . VAL A 1 379 ? -15.492 -9.460 12.231 1.00 93.62 379 VAL A CA 1
ATOM 2838 C C . VAL A 1 379 ? -14.429 -10.308 11.549 1.00 93.62 379 VAL A C 1
ATOM 2840 O O . VAL A 1 379 ? -14.071 -10.049 10.399 1.00 93.62 379 VAL A O 1
ATOM 2843 N N . GLN A 1 380 ? -13.940 -11.328 12.254 1.00 93.12 380 GLN A N 1
ATOM 2844 C CA . GLN A 1 380 ? -13.050 -12.342 11.696 1.00 93.12 380 GLN A CA 1
ATOM 2845 C C . GLN A 1 380 ? -13.891 -13.485 11.126 1.00 93.12 380 GLN A C 1
ATOM 2847 O O . GLN A 1 380 ? -14.745 -14.058 11.801 1.00 93.12 380 GLN A O 1
ATOM 2852 N N . LEU A 1 381 ? -13.655 -13.822 9.865 1.00 90.81 381 LEU A N 1
ATOM 2853 C CA . LEU A 1 381 ? -14.259 -14.976 9.213 1.00 90.81 381 LEU A CA 1
ATOM 2854 C C . LEU A 1 381 ? -13.559 -16.267 9.647 1.00 90.81 381 LEU A C 1
ATOM 2856 O O . LEU A 1 381 ? -12.410 -16.247 10.077 1.00 90.81 381 LEU A O 1
ATOM 2860 N N . LYS A 1 382 ? -14.189 -17.426 9.410 1.00 88.06 382 LYS A N 1
ATOM 2861 C CA . LYS A 1 382 ? -13.560 -18.735 9.682 1.00 88.06 382 LYS A CA 1
ATOM 2862 C C . LYS A 1 382 ? -12.238 -18.954 8.939 1.00 88.06 382 LYS A C 1
ATOM 2864 O O . LYS A 1 382 ? -11.398 -19.707 9.409 1.00 88.06 382 LYS A O 1
ATOM 2869 N N . CYS A 1 383 ? -12.051 -18.306 7.789 1.00 90.19 383 CYS A N 1
ATOM 2870 C CA . CYS A 1 383 ? -10.798 -18.357 7.037 1.00 90.19 383 CYS A CA 1
ATOM 2871 C C . CYS A 1 383 ? -9.689 -17.450 7.607 1.00 90.19 383 CYS A C 1
ATOM 2873 O O . CYS A 1 383 ? -8.618 -17.374 7.010 1.00 90.19 383 CYS A O 1
ATOM 2875 N N . GLY A 1 384 ? -9.945 -16.745 8.713 1.00 91.44 384 GLY A N 1
ATOM 2876 C CA . GLY A 1 384 ? -8.976 -15.903 9.413 1.00 91.44 384 GLY A CA 1
ATOM 2877 C C . GLY A 1 384 ? -8.954 -14.432 8.990 1.00 91.44 384 GLY A C 1
ATOM 2878 O O . GLY A 1 384 ? -8.444 -13.595 9.733 1.00 91.44 384 GLY A O 1
ATOM 2879 N N . HIS A 1 385 ? -9.538 -14.102 7.835 1.00 93.00 385 HIS A N 1
ATOM 2880 C CA . HIS A 1 385 ? -9.610 -12.730 7.327 1.00 93.00 385 HIS A CA 1
ATOM 2881 C C . HIS A 1 385 ? -10.633 -11.879 8.075 1.00 93.00 385 HIS A C 1
ATOM 2883 O O . HIS A 1 385 ? -11.692 -12.366 8.477 1.00 93.00 385 HIS A O 1
ATOM 2889 N N . VAL A 1 386 ? -10.332 -10.594 8.197 1.00 94.50 386 VAL A N 1
ATOM 2890 C CA . VAL A 1 386 ? -11.092 -9.610 8.956 1.00 94.50 386 VAL A CA 1
ATOM 2891 C C . VAL A 1 386 ? -11.656 -8.551 8.013 1.00 94.50 386 VAL A C 1
ATOM 2893 O O . VAL A 1 386 ? -10.982 -8.058 7.111 1.00 94.50 386 VAL A O 1
ATOM 2896 N N . PHE A 1 387 ? -12.919 -8.195 8.228 1.00 94.94 387 PHE A N 1
ATOM 2897 C CA . PHE A 1 387 ? -13.633 -7.184 7.450 1.00 94.94 387 PHE A CA 1
ATOM 2898 C C . PHE A 1 387 ? -14.521 -6.354 8.366 1.00 94.94 387 PHE A C 1
ATOM 2900 O O . PHE A 1 387 ? -14.963 -6.842 9.408 1.00 94.94 387 PHE A O 1
ATOM 2907 N N . HIS A 1 388 ? -14.858 -5.127 7.967 1.00 94.81 388 HIS A N 1
ATOM 2908 C CA . HIS A 1 388 ? -15.870 -4.369 8.699 1.00 94.81 388 HIS A CA 1
ATOM 2909 C C . HIS A 1 388 ? -17.210 -5.108 8.690 1.00 94.81 388 HIS A C 1
ATOM 2911 O O . HIS A 1 388 ? -17.678 -5.588 7.655 1.00 94.81 388 HIS A O 1
ATOM 2917 N N . TYR A 1 389 ? -17.870 -5.128 9.841 1.00 92.94 389 TYR A N 1
ATOM 2918 C CA . TYR A 1 389 ? -19.169 -5.765 10.029 1.00 92.94 389 TYR A CA 1
ATOM 2919 C C . TYR A 1 389 ? -20.221 -5.235 9.047 1.00 92.94 389 TYR A C 1
ATOM 2921 O O . TYR A 1 389 ? -20.903 -6.004 8.367 1.00 92.94 389 TYR A O 1
ATOM 2929 N N . HIS A 1 390 ? -20.316 -3.908 8.922 1.00 92.25 390 HIS A N 1
ATOM 2930 C CA . HIS A 1 390 ? -21.273 -3.263 8.025 1.00 92.25 390 HIS A CA 1
ATOM 2931 C C . HIS A 1 390 ? -20.986 -3.596 6.549 1.00 92.25 390 HIS A C 1
ATOM 2933 O O . HIS A 1 390 ? -21.919 -3.815 5.781 1.00 92.25 390 HIS A O 1
ATOM 2939 N N . CYS A 1 391 ? -19.710 -3.715 6.163 1.00 93.06 391 CYS A N 1
ATOM 2940 C CA . CYS A 1 391 ? -19.305 -4.116 4.818 1.00 93.06 391 CYS A CA 1
ATOM 2941 C C . CYS A 1 391 ? -19.774 -5.538 4.489 1.00 93.06 391 CYS A C 1
ATOM 2943 O O . CYS A 1 391 ? -20.399 -5.750 3.448 1.00 93.06 391 CYS A O 1
ATOM 2945 N N . CYS A 1 392 ? -19.541 -6.496 5.393 1.00 91.50 392 CYS A N 1
ATOM 2946 C CA . CYS A 1 392 ? -20.029 -7.869 5.246 1.00 91.50 392 CYS A CA 1
ATOM 2947 C C . CYS A 1 392 ? -21.555 -7.916 5.104 1.00 91.50 392 CYS A C 1
ATOM 2949 O O . CYS A 1 392 ? -22.069 -8.555 4.185 1.00 91.50 392 CYS A O 1
ATOM 2951 N N . ARG A 1 393 ? -22.286 -7.198 5.969 1.00 89.81 393 ARG A N 1
ATOM 2952 C CA . ARG A 1 393 ? -23.755 -7.127 5.905 1.00 89.81 393 ARG A CA 1
ATOM 2953 C C . ARG A 1 393 ? -24.245 -6.564 4.582 1.00 89.81 393 ARG A C 1
ATOM 2955 O O . ARG A 1 393 ? -25.105 -7.171 3.952 1.00 89.81 393 ARG A O 1
ATOM 2962 N N . CYS A 1 394 ? -23.674 -5.450 4.130 1.00 90.44 394 CYS A N 1
ATOM 2963 C CA . CYS A 1 394 ? -24.041 -4.826 2.863 1.00 90.44 394 CYS A CA 1
ATOM 2964 C C . CYS A 1 394 ? -23.848 -5.771 1.670 1.00 90.44 394 CYS A C 1
ATOM 2966 O O . CYS A 1 394 ? -24.733 -5.856 0.821 1.00 90.44 394 CYS A O 1
ATOM 2968 N N . VAL A 1 395 ? -22.725 -6.495 1.603 1.00 89.88 395 VAL A N 1
ATOM 2969 C CA . VAL A 1 395 ? -22.460 -7.460 0.520 1.00 89.88 395 VAL A CA 1
ATOM 2970 C C . VAL A 1 395 ? -23.468 -8.613 0.551 1.00 89.88 395 VAL A C 1
ATOM 2972 O O . VAL A 1 395 ? -24.048 -8.949 -0.480 1.00 89.88 395 VAL A O 1
ATOM 2975 N N . LEU A 1 396 ? -23.740 -9.179 1.731 1.00 88.69 396 LEU A N 1
ATOM 2976 C CA . LEU A 1 396 ? -24.695 -10.280 1.887 1.00 88.69 396 LEU A CA 1
ATOM 2977 C C . LEU A 1 396 ? -26.140 -9.861 1.571 1.00 88.69 396 LEU A C 1
ATOM 2979 O O . LEU A 1 396 ? -26.870 -10.615 0.928 1.00 88.69 396 LEU A O 1
ATOM 2983 N N . MET A 1 397 ? -26.546 -8.653 1.975 1.00 88.56 397 MET A N 1
ATOM 2984 C CA . MET A 1 397 ? -27.882 -8.111 1.702 1.00 88.56 397 MET A CA 1
ATOM 2985 C C . MET A 1 397 ? -28.087 -7.780 0.221 1.00 88.56 397 MET A C 1
ATOM 2987 O O . MET A 1 397 ? -29.157 -8.057 -0.318 1.00 88.56 397 MET A O 1
ATOM 2991 N N . LYS A 1 398 ? -27.071 -7.217 -0.449 1.00 88.56 398 LYS A N 1
ATOM 2992 C CA . LYS A 1 398 ? -27.137 -6.868 -1.880 1.00 88.56 398 LYS A CA 1
ATOM 2993 C C . LYS A 1 398 ? -27.099 -8.087 -2.805 1.00 88.56 398 LYS A C 1
ATOM 2995 O O . LYS A 1 398 ? -27.584 -7.991 -3.927 1.00 88.56 398 LYS A O 1
ATOM 3000 N N . ARG A 1 399 ? -26.576 -9.225 -2.334 1.00 87.00 399 ARG A N 1
ATOM 3001 C CA . ARG A 1 399 ? -26.473 -10.487 -3.085 1.00 87.00 399 ARG A CA 1
ATOM 3002 C C . ARG A 1 399 ? -25.639 -10.334 -4.368 1.00 87.00 399 ARG A C 1
ATOM 3004 O O . ARG A 1 399 ? -24.545 -9.775 -4.329 1.00 87.00 399 ARG A O 1
ATOM 3011 N N . TRP A 1 400 ? -26.100 -10.887 -5.489 1.00 87.56 400 TRP A N 1
ATOM 3012 C CA . TRP A 1 400 ? -25.400 -10.852 -6.772 1.00 87.56 400 TRP A CA 1
ATOM 3013 C C . TRP A 1 400 ? -25.804 -9.642 -7.615 1.00 87.56 400 TRP A C 1
ATOM 3015 O O . TRP A 1 400 ? -26.944 -9.183 -7.579 1.00 87.56 400 TRP A O 1
ATOM 3025 N N . ALA A 1 401 ? -24.861 -9.152 -8.417 1.00 86.38 401 ALA A N 1
ATOM 3026 C CA . ALA A 1 401 ? -25.122 -8.095 -9.382 1.00 86.38 401 ALA A CA 1
ATOM 3027 C C . ALA A 1 401 ? -25.685 -8.672 -10.691 1.00 86.38 401 ALA A C 1
ATOM 3029 O O . ALA A 1 401 ? -25.152 -9.640 -11.236 1.00 86.38 401 ALA A O 1
ATOM 3030 N N . GLY A 1 402 ? -26.722 -8.027 -11.224 1.00 87.19 402 GLY A N 1
ATOM 3031 C CA . GLY A 1 402 ? -27.325 -8.382 -12.508 1.00 87.19 402 GLY A CA 1
ATOM 3032 C C . GLY A 1 402 ? -28.294 -9.574 -12.449 1.00 87.19 402 GLY A C 1
ATOM 3033 O O . GLY A 1 402 ? -28.587 -10.102 -11.378 1.00 87.19 402 GLY A O 1
ATOM 3034 N N . PRO A 1 403 ? -28.826 -10.001 -13.608 1.00 87.06 403 PRO A N 1
ATOM 3035 C CA . PRO A 1 403 ? -29.880 -11.017 -13.670 1.00 87.06 403 PRO A CA 1
ATOM 3036 C C . PRO A 1 403 ? -29.367 -12.441 -13.413 1.00 87.06 403 PRO A C 1
ATOM 3038 O O . PRO A 1 403 ? -30.135 -13.313 -13.010 1.00 87.06 403 PRO A O 1
ATOM 3041 N N . ARG A 1 404 ? -28.071 -12.703 -13.640 1.00 89.94 404 ARG A N 1
ATOM 3042 C CA . ARG A 1 404 ? -27.478 -14.030 -13.443 1.00 89.94 404 ARG A CA 1
ATOM 3043 C C . ARG A 1 404 ? -27.200 -14.269 -11.962 1.00 89.94 404 ARG A C 1
ATOM 3045 O O . ARG A 1 404 ? -26.363 -13.593 -11.369 1.00 89.94 404 ARG A O 1
ATOM 3052 N N . ILE A 1 405 ? -27.838 -15.295 -11.405 1.00 87.94 405 ILE A N 1
ATOM 3053 C CA . ILE A 1 405 ? -27.594 -15.732 -10.030 1.00 87.94 405 ILE A CA 1
ATOM 3054 C C . ILE A 1 405 ? -26.159 -16.244 -9.911 1.00 87.94 405 ILE A C 1
ATOM 3056 O O . ILE A 1 405 ? -25.741 -17.158 -10.624 1.00 87.94 405 ILE A O 1
ATOM 3060 N N . THR A 1 406 ? -25.399 -15.641 -9.001 1.00 88.38 406 THR A N 1
ATOM 3061 C CA . THR A 1 406 ? -24.042 -16.065 -8.649 1.00 88.38 406 THR A CA 1
ATOM 3062 C C . THR A 1 406 ? -23.883 -16.045 -7.134 1.00 88.38 406 THR A C 1
ATOM 3064 O O . THR A 1 406 ? -24.563 -15.291 -6.446 1.00 88.38 406 THR A O 1
ATOM 3067 N N . PHE A 1 407 ? -22.972 -16.858 -6.602 1.00 85.81 407 PHE A N 1
ATOM 3068 C CA . PHE A 1 407 ? -22.716 -16.959 -5.158 1.00 85.81 407 PHE A CA 1
ATOM 3069 C C . PHE A 1 407 ? -21.351 -16.383 -4.756 1.00 85.81 407 PHE A C 1
ATOM 3071 O O . PHE A 1 407 ? -20.870 -16.602 -3.652 1.00 85.81 407 PHE A O 1
ATOM 3078 N N . ALA A 1 408 ? -20.708 -15.614 -5.640 1.00 85.94 408 ALA A N 1
ATOM 3079 C CA . ALA A 1 408 ? -19.418 -14.993 -5.341 1.00 85.94 408 ALA A CA 1
ATOM 3080 C C . ALA A 1 408 ? -19.513 -13.965 -4.195 1.00 85.94 408 ALA A C 1
ATOM 3082 O O . ALA A 1 408 ? -18.549 -13.764 -3.464 1.00 85.94 408 ALA A O 1
ATOM 3083 N N . PHE A 1 409 ? -20.684 -13.351 -3.992 1.00 85.75 409 PHE A N 1
ATOM 3084 C CA . PHE A 1 409 ? -20.924 -12.402 -2.897 1.00 85.75 409 PHE A CA 1
ATOM 3085 C C . PHE A 1 409 ? -20.869 -13.056 -1.504 1.00 85.75 409 PHE A C 1
ATOM 3087 O O . PHE A 1 409 ? -20.638 -12.369 -0.515 1.00 85.75 409 PHE A O 1
ATOM 3094 N N . SER A 1 410 ? -21.062 -14.377 -1.409 1.00 87.94 410 SER A N 1
ATOM 3095 C CA . SER A 1 410 ? -20.954 -15.127 -0.153 1.00 87.94 410 SER A CA 1
ATOM 3096 C C . SER A 1 410 ? -19.558 -15.717 0.069 1.00 87.94 410 SER A C 1
ATOM 3098 O O . SER A 1 410 ? -19.385 -16.557 0.951 1.00 87.94 410 SER A O 1
ATOM 3100 N N . GLN A 1 411 ? -18.560 -15.306 -0.717 1.00 90.06 411 GLN A N 1
ATOM 3101 C CA . GLN A 1 411 ? -17.166 -15.730 -0.597 1.00 90.06 411 GLN A CA 1
ATOM 3102 C C . GLN A 1 411 ? -16.295 -14.605 -0.030 1.00 90.06 411 GLN A C 1
ATOM 3104 O O . GLN A 1 411 ? -16.546 -13.422 -0.246 1.00 90.06 411 GLN A O 1
ATOM 3109 N N . CYS A 1 412 ? -15.235 -14.980 0.683 1.00 90.50 412 CYS A N 1
ATOM 3110 C CA . CYS A 1 412 ? -14.217 -14.065 1.176 1.00 90.50 412 CYS A CA 1
ATOM 3111 C C . CYS A 1 412 ? -13.565 -13.320 -0.004 1.00 90.50 412 CYS A C 1
ATOM 3113 O O . CYS A 1 412 ? -13.040 -13.978 -0.905 1.00 90.50 412 CYS A O 1
ATOM 3115 N N . PRO A 1 413 ? -13.530 -11.973 -0.002 1.00 88.69 413 PRO A N 1
ATOM 3116 C CA . PRO A 1 413 ? -12.882 -11.193 -1.056 1.00 88.69 413 PRO A CA 1
ATOM 3117 C C . PRO A 1 413 ? -11.417 -11.565 -1.312 1.00 88.69 413 PRO A C 1
ATOM 3119 O O . PRO A 1 413 ? -10.986 -11.480 -2.461 1.00 88.69 413 PRO A O 1
ATOM 3122 N N . ILE A 1 414 ? -10.705 -12.034 -0.281 1.00 89.19 414 ILE A N 1
ATOM 3123 C CA . ILE A 1 414 ? -9.283 -12.393 -0.333 1.00 89.19 414 ILE A CA 1
ATOM 3124 C C . ILE A 1 414 ? -9.117 -13.847 -0.811 1.00 89.19 414 ILE A C 1
ATOM 3126 O O . ILE A 1 414 ? -8.770 -14.078 -1.965 1.00 89.19 414 ILE A O 1
ATOM 3130 N N . CYS A 1 415 ? -9.460 -14.846 0.013 1.00 89.81 415 CYS A N 1
ATOM 3131 C CA . CYS A 1 415 ? -9.188 -16.262 -0.298 1.00 89.81 415 CYS A CA 1
ATOM 3132 C C . CYS A 1 415 ? -10.327 -17.042 -0.973 1.00 89.81 415 CYS A C 1
ATOM 3134 O O . CYS A 1 415 ? -10.210 -18.249 -1.165 1.00 89.81 415 CYS A O 1
ATOM 3136 N N . LYS A 1 416 ? -11.457 -16.397 -1.284 1.00 89.38 416 LYS A N 1
ATOM 3137 C CA . LYS A 1 416 ? -12.638 -17.001 -1.937 1.00 89.38 416 LYS A CA 1
ATOM 3138 C C . LYS A 1 416 ? -13.342 -18.138 -1.168 1.00 89.38 416 LYS A C 1
ATOM 3140 O O . LYS A 1 416 ? -14.323 -18.692 -1.661 1.00 89.38 416 LYS A O 1
ATOM 3145 N N . VAL A 1 417 ? -12.929 -18.444 0.065 1.00 88.88 417 VAL A N 1
ATOM 3146 C CA . VAL A 1 417 ? -13.638 -19.368 0.976 1.00 88.88 417 VAL A CA 1
ATOM 3147 C C . VAL A 1 417 ? -14.978 -18.766 1.412 1.00 88.88 417 VAL A C 1
ATOM 3149 O O . VAL A 1 417 ? -15.072 -17.559 1.619 1.00 88.88 417 VAL A O 1
ATOM 3152 N N . MET A 1 418 ? -16.016 -19.587 1.588 1.00 83.44 418 MET A N 1
ATOM 3153 C CA . MET A 1 418 ? -17.351 -19.123 1.990 1.00 83.44 418 MET A CA 1
ATOM 3154 C C . MET A 1 418 ? -17.348 -18.359 3.326 1.00 83.44 418 MET A C 1
ATOM 3156 O O . MET A 1 418 ? -16.734 -18.791 4.307 1.00 83.44 418 MET A O 1
ATOM 3160 N N . LEU A 1 419 ? -18.091 -17.248 3.371 1.00 77.62 419 LEU A N 1
ATOM 3161 C CA . LEU A 1 419 ? -18.302 -16.384 4.537 1.00 77.62 419 LEU A CA 1
ATOM 3162 C C . LEU A 1 419 ? -19.116 -17.129 5.611 1.00 77.62 419 LEU A C 1
ATOM 3164 O O . LEU A 1 419 ? -20.308 -16.918 5.755 1.00 77.62 419 LEU A O 1
ATOM 3168 N N . THR A 1 420 ? -18.506 -18.041 6.364 1.00 65.50 420 THR A N 1
ATOM 3169 C CA . THR A 1 420 ? -19.225 -18.958 7.273 1.00 65.50 420 THR A CA 1
ATOM 3170 C C . THR A 1 420 ? -19.397 -18.450 8.712 1.00 65.50 420 THR A C 1
ATOM 3172 O O . THR A 1 420 ? -19.765 -19.227 9.590 1.00 65.50 420 THR A O 1
ATOM 3175 N N . ALA A 1 421 ? -19.225 -17.149 8.973 1.00 58.00 421 ALA A N 1
ATOM 3176 C CA . ALA A 1 421 ? -19.536 -16.510 10.269 1.00 58.00 421 ALA A CA 1
ATOM 3177 C C . ALA A 1 421 ? -21.050 -16.195 10.444 1.00 58.00 421 ALA A C 1
ATOM 3179 O O . ALA A 1 421 ? -21.442 -15.225 11.082 1.00 58.00 421 ALA A O 1
ATOM 3180 N N . LEU A 1 422 ? -21.913 -17.004 9.821 1.00 49.88 422 LEU A N 1
ATOM 3181 C CA . LEU A 1 422 ? -23.254 -16.636 9.340 1.00 49.88 422 LEU A CA 1
ATOM 3182 C C . LEU A 1 422 ? -24.385 -16.536 10.380 1.00 49.88 422 LEU A C 1
ATOM 3184 O O . LEU A 1 422 ? -25.484 -16.156 9.992 1.00 49.88 422 LEU A O 1
ATOM 3188 N N . LEU A 1 423 ? -24.166 -16.830 11.664 1.00 47.22 423 LEU A N 1
ATOM 3189 C CA . LEU A 1 423 ? -25.255 -16.768 12.656 1.00 47.22 423 LEU A CA 1
ATOM 3190 C C . LEU A 1 423 ? -25.491 -15.363 13.241 1.00 47.22 423 LEU A C 1
ATOM 3192 O O . LEU A 1 423 ? -26.619 -15.068 13.615 1.00 47.22 423 LEU A O 1
ATOM 3196 N N . CYS A 1 424 ? -24.490 -14.473 13.246 1.00 49.50 424 CYS A N 1
ATOM 3197 C CA . CYS A 1 424 ? -24.624 -13.122 13.824 1.00 49.50 424 CYS A CA 1
ATOM 3198 C C . CYS A 1 424 ? -24.841 -11.990 12.800 1.00 49.50 424 CYS A C 1
ATOM 3200 O O . CYS A 1 424 ? -25.092 -10.860 13.194 1.00 49.50 424 CYS A O 1
ATOM 3202 N N . LEU A 1 425 ? -24.707 -12.241 11.490 1.00 52.53 425 LEU A N 1
ATOM 3203 C CA . LEU A 1 425 ? -24.743 -11.181 10.459 1.00 52.53 425 LEU A CA 1
ATOM 3204 C C . LEU A 1 425 ? -26.135 -10.933 9.845 1.00 52.53 425 LEU A C 1
ATOM 3206 O O . LEU A 1 425 ? -26.340 -9.897 9.205 1.00 52.53 425 LEU A O 1
ATOM 3210 N N . LEU A 1 426 ? -27.058 -11.891 9.982 1.00 48.66 426 LEU A N 1
ATOM 3211 C CA . LEU A 1 426 ? -28.388 -11.886 9.351 1.00 48.66 426 LEU A CA 1
ATOM 3212 C C . LEU A 1 426 ? -29.554 -11.758 10.349 1.00 48.66 426 LEU A C 1
ATOM 3214 O O . LEU A 1 426 ? -30.685 -11.561 9.906 1.00 48.66 426 LEU A O 1
ATOM 3218 N N . CYS A 1 427 ? -29.272 -11.848 11.649 1.00 42.12 427 CYS A N 1
ATOM 3219 C CA . CYS A 1 427 ? -30.184 -11.516 12.745 1.00 42.12 427 CYS A CA 1
ATOM 3220 C C . CYS A 1 427 ? -29.837 -10.117 13.268 1.00 42.12 427 CYS A C 1
ATOM 3222 O O . CYS A 1 427 ? -30.758 -9.432 13.760 1.00 42.12 427 CYS A O 1
#

Secondary structure (DSSP, 8-state):
-GGGS-HHHHHHHTT-SSPPPS---HHHHHHHHHHS------TTPPPTTHHHHHHHHHH-EEEEEEE-TT-SSS--EEEE-HHHHS-TTS--TT-GGGSS---HHHHHHHHHHHHHHHTTSS-HHHHHHHHHHHHHHHHTTTT--GGG-SHHHHTT-HHHHHHHHHHTT--HHHHHHHH--------SS-PPPPPPB-TT-TTS--B--EEETTTEEE-HHHHHHHTTSTTTTTS-EEE-HHHHS--EEEEETTEEEEE-SSEEEEEETTTTEEEEEEE--GGGPPTT--PEEPTTT--EE-SHHHHHSS--S-HHHHHHHHHB--PBPTTSPBP-SBTT-SSPPPPTTTTS--TT----SSSB-TTT-SSBGGGS-EEE-TTS-EEEHHHHHHHHHH--SSSS---GGGB-TTT--B---TTSS--

pLDDT: mean 81.36, std 15.8, range [32.75, 98.0]

Solvent-accessible surface area (backbone atoms only — not comparable to full-atom values): 24152 Å² total; per-residue (Å²): 107,76,75,78,50,54,68,68,59,53,21,58,76,70,71,28,94,64,80,51,48,74,68,59,33,53,65,54,58,50,52,49,57,75,75,39,88,65,73,78,79,61,78,58,67,67,55,82,55,47,70,60,28,30,43,36,24,39,42,30,44,32,38,37,35,62,60,65,92,80,61,80,80,60,84,60,66,46,81,48,37,44,66,78,39,47,54,96,81,56,90,50,70,89,49,61,72,63,60,68,82,54,56,62,70,58,23,53,53,49,42,50,51,53,42,39,26,43,70,34,73,61,34,66,70,43,12,38,42,41,48,13,42,39,44,49,36,48,52,49,61,74,64,56,54,78,81,43,66,41,77,78,46,29,59,51,36,63,51,53,42,38,21,43,24,28,23,38,51,62,51,72,70,52,28,54,34,44,37,45,80,61,87,76,68,86,74,75,98,58,82,69,82,77,72,58,50,14,65,87,51,95,74,89,71,56,58,32,48,34,37,2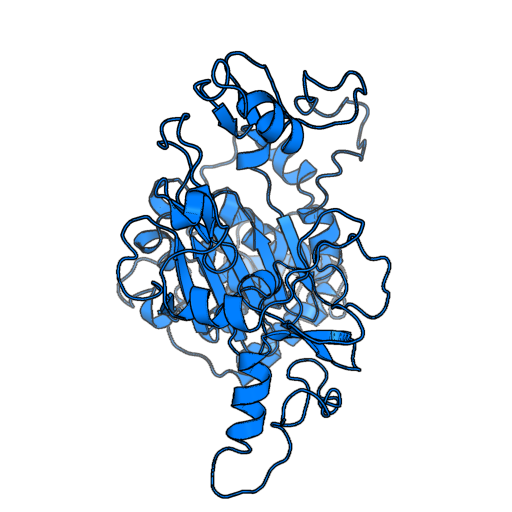9,82,80,76,41,31,19,23,73,65,52,48,54,60,62,36,67,42,88,88,43,28,57,49,57,71,44,69,30,69,71,54,63,69,40,53,43,34,50,73,54,99,58,29,15,35,40,37,44,70,44,37,36,41,33,14,28,48,87,79,35,41,28,38,38,39,42,42,69,67,75,87,77,67,78,55,63,71,79,44,18,49,17,64,40,84,59,53,69,36,76,51,70,55,22,60,77,37,54,46,49,92,49,65,67,49,47,55,36,56,74,44,26,28,87,50,66,44,96,87,70,47,72,35,48,10,44,53,88,55,92,68,74,46,74,54,38,82,70,80,44,94,54,89,56,63,71,60,45,38,79,41,59,14,80,79,77,66,78,49,35,34,51,41,36,30,24,44,66,35,82,87,21,48,58,36,32,46,67,53,55,39,51,40,58,73,65,46,48,78,74,92,61,88,55,68,69,51,51,26,34,86,83,83,58,50,67,60,69,58,61,79,75,68,80,112

Mean predicted aligned error: 11.42 Å

Foldseek 3Di:
DLLVDFLVRLCVVVVQPDFFDLALFPVVVVVVVVPDVPPQQDLLHDYSCLLLLLQLQQLAWEWEFEDDDPPPDDGPTDIDGLQRQADQPDCNDPPNSNDDHHDPVSNLVSLVVLLCQLVQVSHPSSVSRSLRRLSVLLLVVLSDDPVCLDPNNVSNGSSQSSNQSSQLNDDPVSQCRQAPPPPVDDDDDDDDDDAQAAPVDPPSPHGFFKAWPPRGGHHPVCCVVVLVDQVNQQTDIDTPVVQQSRKHWDDALSKIWIDHQQWIKIAHNPPSYIYIYGDDRPPDDRRHAPFQAAQASRDTHRDDCSVPHNHDPDPVSVVLVQFAQQDADPVRHGFLAGPPDPDTDPALCPPDPDPLARHHQQPAALQVSNGGSRNGHWDAFPNNDIHHLVSLLVLVVVQDPDDDHDRQSQADPRPRHGRPVPPPNPD

Nearest PDB structures (foldseek):
  5o6c-assembly1_A  TM=9.570E-01  e=1.139E-05  Homo sapiens
  6t7f-assembly1_A  TM=9.396E-01  e=9.173E-05  Homo sapiens
  8kdb-assembly1_A  TM=8.726E-01  e=9.360E+00  Human respirovirus 3

Organism: NCBI:txid105785

Sequence (427 aa):
MLPEISPAVFGNVMSVDRLPPADFSIVSAANKALLEPEPQFDIHRVGILDVFLSCVAKALTVQVKVKGKDASGGKGLTTVTLATSIHPRDFVGSRWWLRGCITRRLAEVIIQLMKDMAAGKLSEAWANVTKGAVAENILNLTKLEDSHRTPSDCLHTPTLWLALASLCVLDSEHVERLSSGQWSGAADGQPPAPRPMCSNHDDGETGAIIQCNVCGNLCADCDRFLHLHRRTRMHQRQVCKEEEEAIKVDLHEGCGRTKLFWVMALADSSTLKAMVEFREGTRNKPAGVTSGVCRFCGATGNSGLLAIGNICADQECQEHARNACNKLHPCGHMCGGIKGEAVCLPCLHGCSSNPTLKQDADDMCMICFTEALSCAPAVQLKCGHVFHYHCCRCVLMKRWAGPRITFAFSQCPICKVMLTALLCLLC